Protein AF-A0A9D1HWK2-F1 (afdb_monomer_lite)

Rad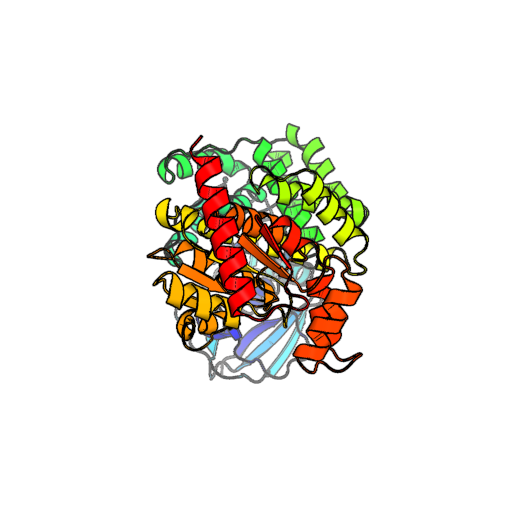ius of gyration: 30.1 Å; chains: 1; bounding box: 71×56×84 Å

Sequence (493 aa):
MGVLYHGSSVRGMKELVPHRSTHGKYVYATKDKELTVIFSKRAGDDMTYSLFRTDKNEPWQLVERIPNGFETMFSNSASIYTVEDTTFQDIHTGFSELVSDQPVRILNEERVENVYEKIKELEQDGLIQLYYYPDRPEKIPEDDSDLINVELRMAQMKNRKIRKENFERLLFLHPNLLDRVNSLLTQEIENYIPYKKEALVTIYEKYVLLQMIYPEREYFLSSSLIAITKEYPDLVPLLQDKLKMLNQTSEEKLNCLIDRVSKSIKNIPNDVLEQTKERYFHDPRSFPEKGEEILEGYKKISMMENLVNQPIDDKILENSILLIGPMGSGKTTMGNLLSEKLNMQQISLDHREQLAQLYKKSGHFKNFKEFEFFLTSTVLTHLQEPSVVDFGAGHSIYEDPFMFLEMKHLIEQFSHVILLIPSEEKEESLSILNEQKGIEEGSQRAKDNAHFVYSSCNEKLATLIQYTKGKNPSEITDELLMKLEEKTKTSTI

Structure (mmCIF, N/CA/C/O backbone):
data_AF-A0A9D1HWK2-F1
#
_entry.id   AF-A0A9D1HWK2-F1
#
loop_
_atom_site.group_PDB
_atom_site.id
_atom_site.type_symbol
_atom_site.label_atom_id
_atom_site.label_alt_id
_atom_site.label_comp_id
_atom_site.label_asym_id
_atom_site.label_entity_id
_atom_site.label_seq_id
_atom_site.pdbx_PDB_ins_code
_atom_site.Cartn_x
_atom_site.Cartn_y
_atom_site.Cartn_z
_atom_site.occupancy
_atom_site.B_iso_or_equiv
_atom_site.auth_seq_id
_atom_site.auth_comp_id
_atom_site.auth_asym_id
_atom_site.auth_atom_id
_atom_site.pdbx_PDB_model_num
ATOM 1 N N . MET A 1 1 ? 26.237 -30.563 -26.499 1.00 63.12 1 MET A N 1
ATOM 2 C CA . MET A 1 1 ? 25.554 -29.972 -25.332 1.00 63.12 1 MET A CA 1
ATOM 3 C C . MET A 1 1 ? 25.331 -28.516 -25.661 1.00 63.12 1 MET A C 1
ATOM 5 O O . MET A 1 1 ? 26.288 -27.884 -26.102 1.00 63.12 1 MET A O 1
ATOM 9 N N . GLY A 1 2 ? 24.087 -28.044 -25.598 1.00 90.69 2 GLY A N 1
ATOM 10 C CA . GLY A 1 2 ? 23.808 -26.626 -25.777 1.00 90.69 2 GLY A CA 1
ATOM 11 C C . GLY A 1 2 ? 24.106 -25.873 -24.486 1.00 90.69 2 GLY A C 1
ATOM 12 O O . GLY A 1 2 ? 24.267 -26.468 -23.419 1.00 90.69 2 GLY A O 1
ATOM 13 N N . VAL A 1 3 ? 24.220 -24.556 -24.598 1.00 96.38 3 VAL A N 1
ATOM 14 C CA . VAL A 1 3 ? 24.353 -23.669 -23.444 1.00 96.38 3 VAL A CA 1
ATOM 15 C C . VAL A 1 3 ? 23.259 -22.620 -23.491 1.00 96.38 3 VAL A C 1
ATOM 17 O O . VAL A 1 3 ? 22.810 -22.235 -24.572 1.00 96.38 3 VAL A O 1
ATOM 20 N N . LEU A 1 4 ? 22.845 -22.171 -22.313 1.00 97.44 4 LEU A N 1
ATOM 21 C CA . LEU A 1 4 ? 21.914 -21.068 -22.129 1.00 97.44 4 LEU A CA 1
ATOM 22 C C . LEU A 1 4 ? 22.536 -20.007 -21.230 1.00 97.44 4 LEU A C 1
ATOM 24 O O . LEU A 1 4 ? 23.490 -20.268 -20.491 1.00 97.44 4 LEU A O 1
ATOM 28 N N . TYR A 1 5 ? 21.957 -18.816 -21.287 1.00 97.75 5 TYR A N 1
ATOM 29 C CA . TYR A 1 5 ? 22.420 -17.642 -20.572 1.00 97.75 5 TYR A CA 1
ATOM 30 C C . TYR A 1 5 ? 21.361 -17.147 -19.586 1.00 97.75 5 TYR A C 1
ATOM 32 O O . TYR A 1 5 ? 20.167 -17.142 -19.891 1.00 97.75 5 TYR A O 1
ATOM 40 N N . HIS A 1 6 ? 21.807 -16.681 -18.422 1.00 96.75 6 HIS A N 1
ATOM 41 C CA . HIS A 1 6 ? 20.974 -16.071 -17.386 1.00 96.75 6 HIS A CA 1
ATOM 42 C C . HIS A 1 6 ? 21.627 -14.786 -16.868 1.00 96.75 6 HIS A C 1
ATOM 44 O O . HIS A 1 6 ? 22.785 -14.811 -16.457 1.00 96.75 6 HIS A O 1
ATOM 50 N N . GLY A 1 7 ? 20.894 -13.674 -16.861 1.00 95.69 7 GLY A N 1
ATOM 51 C CA . GLY A 1 7 ? 21.357 -12.406 -16.293 1.00 95.69 7 GLY A CA 1
ATOM 52 C C . GLY A 1 7 ? 20.929 -12.248 -14.835 1.00 95.69 7 GLY A C 1
ATOM 53 O O . GLY A 1 7 ? 19.790 -12.557 -14.492 1.00 95.69 7 GLY A O 1
ATOM 54 N N . SER A 1 8 ? 21.820 -11.759 -13.971 1.00 94.62 8 SER A N 1
ATOM 55 C CA . SER A 1 8 ? 21.500 -11.457 -12.572 1.00 94.62 8 SER A CA 1
ATOM 56 C C . SER A 1 8 ? 22.305 -10.273 -12.042 1.00 94.62 8 SER A C 1
ATOM 58 O O . SER A 1 8 ? 23.444 -10.038 -12.442 1.00 94.62 8 SER A O 1
ATOM 60 N N . SER A 1 9 ? 21.727 -9.538 -11.094 1.00 92.50 9 SER A N 1
ATOM 61 C CA . SER A 1 9 ? 22.438 -8.516 -10.318 1.00 92.50 9 SER A CA 1
ATOM 62 C C . SER A 1 9 ? 23.342 -9.119 -9.233 1.00 92.50 9 SER A C 1
ATOM 64 O O . SER A 1 9 ? 24.228 -8.438 -8.712 1.00 92.50 9 SER A O 1
ATOM 66 N N . VAL A 1 10 ? 23.145 -10.397 -8.894 1.00 93.94 10 VAL A N 1
ATOM 67 C CA . VAL A 1 10 ? 23.934 -11.125 -7.894 1.00 93.94 10 VAL A CA 1
ATOM 68 C C . VAL A 1 10 ? 25.157 -11.741 -8.563 1.00 93.94 10 VAL A C 1
ATOM 70 O O . VAL A 1 10 ? 25.028 -12.401 -9.588 1.00 93.94 10 VAL A O 1
ATOM 73 N N . ARG A 1 11 ? 26.334 -11.546 -7.955 1.00 95.19 11 ARG A N 1
ATOM 74 C CA . ARG A 1 11 ? 27.622 -12.079 -8.427 1.00 95.19 11 ARG A CA 1
ATOM 75 C C . ARG A 1 11 ? 28.028 -13.372 -7.718 1.00 95.19 11 ARG A C 1
ATOM 77 O O . ARG A 1 11 ? 27.626 -13.611 -6.579 1.00 95.19 11 ARG A O 1
ATOM 84 N N . GLY A 1 12 ? 28.930 -14.138 -8.329 1.00 96.38 12 GLY A N 1
ATOM 85 C CA . GLY A 1 12 ? 29.592 -15.284 -7.706 1.00 96.38 12 GLY A CA 1
ATOM 86 C C . GLY A 1 12 ? 28.695 -16.495 -7.452 1.00 96.38 12 GLY A C 1
ATOM 87 O O . GLY A 1 12 ? 29.101 -17.392 -6.706 1.00 96.38 12 GLY A O 1
ATOM 88 N N . MET A 1 13 ? 27.496 -16.538 -8.043 1.00 96.56 13 MET A N 1
ATOM 89 C CA . MET A 1 13 ? 26.581 -17.664 -7.877 1.00 96.56 13 MET A CA 1
ATOM 90 C C . MET A 1 13 ? 27.209 -18.956 -8.416 1.00 96.56 13 MET A C 1
ATOM 92 O O . MET A 1 13 ? 27.950 -18.958 -9.400 1.00 96.56 13 MET A O 1
ATOM 96 N N . LYS A 1 14 ? 26.925 -20.075 -7.744 1.00 97.06 14 LYS A N 1
ATOM 97 C CA . LYS A 1 14 ? 27.384 -21.418 -8.154 1.00 97.06 14 LYS A CA 1
ATOM 98 C C . LYS A 1 14 ? 26.265 -22.278 -8.729 1.00 97.06 14 LYS A C 1
ATOM 100 O O . LYS A 1 14 ? 26.531 -23.219 -9.473 1.00 97.06 14 LYS A O 1
ATOM 105 N N . GLU A 1 15 ? 25.032 -21.920 -8.413 1.00 97.12 15 GLU A N 1
ATOM 106 C CA . GLU A 1 15 ? 23.822 -22.597 -8.840 1.00 97.12 15 GLU A CA 1
ATOM 107 C C . GLU A 1 15 ? 22.701 -21.562 -8.980 1.00 97.12 15 GLU A C 1
ATOM 109 O O . GLU A 1 15 ? 22.638 -20.605 -8.205 1.00 97.12 15 GLU A O 1
ATOM 114 N N . LEU A 1 16 ? 21.835 -21.755 -9.972 1.00 96.62 16 LEU A N 1
ATOM 115 C CA . LEU A 1 16 ? 20.572 -21.044 -10.123 1.00 96.62 16 LEU A CA 1
ATOM 116 C C . LEU A 1 16 ? 19.461 -21.913 -9.543 1.00 96.62 16 LEU A C 1
ATOM 118 O O . LEU A 1 16 ? 19.354 -23.084 -9.900 1.00 96.62 16 LEU A O 1
ATOM 122 N N . VAL A 1 17 ? 18.621 -21.348 -8.678 1.00 96.44 17 VAL A N 1
ATOM 123 C CA . VAL A 1 17 ? 17.528 -22.085 -8.029 1.00 96.44 17 VAL A CA 1
ATOM 124 C C . VAL A 1 17 ? 16.160 -21.600 -8.522 1.00 96.44 17 VAL A C 1
ATOM 126 O O . VAL A 1 17 ? 16.002 -20.412 -8.804 1.00 96.44 17 VAL A O 1
ATOM 129 N N . PRO A 1 18 ? 15.148 -22.481 -8.629 1.00 95.94 18 PRO A N 1
ATOM 130 C CA . PRO A 1 18 ? 13.824 -22.078 -9.087 1.00 95.94 18 PRO A CA 1
ATOM 131 C C . PRO A 1 18 ? 13.146 -21.055 -8.163 1.00 95.94 18 PRO A C 1
ATOM 133 O O . PRO A 1 18 ? 12.952 -21.309 -6.968 1.00 95.94 18 PRO A O 1
ATOM 136 N N . HIS A 1 19 ? 12.687 -19.940 -8.736 1.00 93.25 19 HIS A N 1
ATOM 137 C CA . HIS A 1 19 ? 11.955 -18.880 -8.037 1.00 93.25 19 HIS A CA 1
ATOM 138 C C . HIS A 1 19 ? 10.534 -18.721 -8.576 1.00 93.25 19 HIS A C 1
ATOM 140 O O . HIS A 1 19 ? 10.248 -19.031 -9.731 1.00 93.25 19 HIS A O 1
ATOM 146 N N . ARG A 1 20 ? 9.618 -18.247 -7.722 1.00 92.38 20 ARG A N 1
ATOM 147 C CA . ARG A 1 20 ? 8.221 -18.015 -8.106 1.00 92.38 20 ARG A CA 1
ATOM 148 C C . ARG A 1 20 ? 8.127 -16.824 -9.067 1.00 92.38 20 ARG A C 1
ATOM 150 O O . ARG A 1 20 ? 8.605 -15.743 -8.746 1.00 92.38 20 ARG A O 1
ATOM 157 N N . SER A 1 21 ? 7.451 -17.026 -10.190 1.00 85.81 21 SER A N 1
ATOM 158 C CA . SER A 1 21 ? 7.185 -16.061 -11.255 1.00 85.81 21 SER A CA 1
ATOM 159 C C . SER A 1 21 ? 5.697 -16.076 -11.645 1.00 85.81 21 SER A C 1
ATOM 161 O O . SER A 1 21 ? 4.876 -16.754 -11.021 1.00 85.81 21 SER A O 1
ATOM 163 N N . THR A 1 22 ? 5.339 -15.336 -12.695 1.00 78.06 22 THR A N 1
ATOM 164 C CA . THR A 1 22 ? 3.999 -15.345 -13.305 1.00 78.06 22 THR A CA 1
ATOM 165 C C . THR A 1 22 ? 3.626 -16.682 -13.944 1.00 78.06 22 THR A C 1
ATOM 167 O O . THR A 1 22 ? 2.440 -16.988 -14.028 1.00 78.06 22 THR A O 1
ATOM 170 N N . HIS A 1 23 ? 4.608 -17.486 -14.365 1.00 83.62 23 HIS A N 1
ATOM 171 C CA . HIS A 1 23 ? 4.372 -18.745 -15.081 1.00 83.62 23 HIS A CA 1
ATOM 172 C C . HIS A 1 23 ? 4.591 -19.997 -14.223 1.00 83.62 23 HIS A C 1
ATOM 174 O O . HIS A 1 23 ? 4.263 -21.094 -14.664 1.00 83.62 23 HIS A O 1
ATOM 180 N N . GLY A 1 24 ? 5.122 -19.868 -13.004 1.00 87.81 24 GLY A N 1
ATOM 181 C CA . GLY A 1 24 ? 5.350 -21.008 -12.115 1.00 87.81 24 GLY A CA 1
ATOM 182 C C . GLY A 1 24 ? 6.495 -20.769 -11.142 1.00 87.81 24 GLY A C 1
ATOM 183 O O . GLY A 1 24 ? 6.719 -19.643 -10.710 1.00 87.81 24 GLY A O 1
ATOM 184 N N . LYS A 1 25 ? 7.208 -21.829 -10.760 1.00 95.06 25 LYS A N 1
ATOM 185 C CA . LYS A 1 25 ? 8.436 -21.735 -9.963 1.00 95.06 25 LYS A CA 1
ATOM 186 C C . LYS A 1 25 ? 9.585 -22.308 -10.787 1.00 95.06 25 LYS A C 1
ATOM 188 O O . LYS A 1 25 ? 9.702 -23.525 -10.866 1.00 95.06 25 LYS A O 1
ATOM 193 N N . TYR A 1 26 ? 10.404 -21.444 -11.383 1.00 95.69 26 TYR A N 1
ATOM 194 C CA . TYR A 1 26 ? 11.393 -21.843 -12.388 1.00 95.69 26 TYR A CA 1
ATOM 195 C C . TYR A 1 26 ? 12.709 -21.061 -12.295 1.00 95.69 26 TYR A C 1
ATOM 197 O O . TYR A 1 26 ? 12.760 -19.964 -11.736 1.00 95.69 26 TYR A O 1
ATOM 205 N N . VAL A 1 27 ? 13.767 -21.637 -12.866 1.00 95.56 27 VAL A N 1
ATOM 206 C CA . VAL A 1 27 ? 14.962 -20.937 -13.358 1.00 95.56 27 VAL A CA 1
ATOM 207 C C . VAL A 1 27 ? 14.699 -20.534 -14.805 1.00 95.56 27 VAL A C 1
ATOM 209 O O . VAL A 1 27 ? 14.262 -21.374 -15.585 1.00 95.56 27 VAL A O 1
ATOM 212 N N . TYR A 1 28 ? 14.987 -19.285 -15.164 1.00 95.12 28 TYR A N 1
ATOM 213 C CA . TYR A 1 28 ? 14.827 -18.760 -16.523 1.00 95.12 28 TYR A CA 1
ATOM 214 C C . TYR A 1 28 ? 16.184 -18.602 -17.201 1.00 95.12 28 TYR A C 1
ATOM 216 O O . TYR A 1 28 ? 17.107 -18.062 -16.593 1.00 95.12 28 TYR A O 1
ATOM 224 N N . ALA A 1 29 ? 16.305 -19.035 -18.452 1.00 96.25 29 ALA A N 1
ATOM 225 C CA . ALA A 1 29 ? 17.488 -18.807 -19.274 1.00 96.25 29 ALA A CA 1
ATOM 226 C C . ALA A 1 29 ? 17.102 -18.678 -20.754 1.00 96.25 29 ALA A C 1
ATOM 228 O O . ALA A 1 29 ? 16.001 -19.048 -21.155 1.00 96.25 29 ALA A O 1
ATOM 229 N N . THR A 1 30 ? 18.001 -18.161 -21.585 1.00 95.50 30 THR A N 1
ATOM 230 C CA . THR A 1 30 ? 17.762 -17.981 -23.025 1.00 95.50 30 THR A CA 1
ATOM 231 C C . THR A 1 30 ? 18.968 -18.408 -23.854 1.00 95.50 30 THR A C 1
ATOM 233 O O . THR A 1 30 ? 20.091 -18.470 -23.357 1.00 95.50 30 THR A O 1
ATOM 236 N N . LYS A 1 31 ? 18.731 -18.724 -25.129 1.00 94.25 31 LYS A N 1
ATOM 237 C CA . LYS A 1 31 ? 19.791 -18.987 -26.114 1.00 94.25 31 LYS A CA 1
ATOM 238 C C . LYS A 1 31 ? 20.453 -17.697 -26.603 1.00 94.25 31 LYS A C 1
ATOM 240 O O . LYS A 1 31 ? 21.607 -17.734 -27.014 1.00 94.25 31 LYS A O 1
ATOM 245 N N . ASP A 1 32 ? 19.728 -16.584 -26.536 1.00 93.69 32 ASP A N 1
ATOM 246 C CA . ASP A 1 32 ? 20.141 -15.283 -27.055 1.00 93.69 32 ASP A CA 1
ATOM 247 C C . ASP A 1 32 ? 20.888 -14.520 -25.945 1.00 93.69 32 ASP A C 1
ATOM 249 O O . ASP A 1 32 ? 20.285 -14.003 -25.000 1.00 93.69 32 ASP A O 1
ATOM 253 N N . LYS A 1 33 ? 22.224 -14.481 -25.997 1.00 94.50 33 LYS A N 1
ATOM 254 C CA . LYS A 1 33 ? 23.035 -13.880 -24.922 1.00 94.50 33 LYS A CA 1
ATOM 255 C C . LYS A 1 33 ? 22.743 -12.385 -24.765 1.00 94.50 33 LYS A C 1
ATOM 257 O O . LYS A 1 33 ? 22.677 -11.884 -23.646 1.00 94.50 33 LYS A O 1
ATOM 262 N N . GLU A 1 34 ? 22.523 -11.678 -25.863 1.00 95.00 34 GLU A N 1
ATOM 263 C CA . GLU A 1 34 ? 22.167 -10.262 -25.903 1.00 95.00 34 GLU A CA 1
ATOM 264 C C . GLU A 1 34 ? 20.884 -9.951 -25.115 1.00 95.00 34 GLU A C 1
ATOM 266 O O . GLU A 1 34 ? 20.838 -8.954 -24.393 1.00 95.00 34 GLU A O 1
ATOM 271 N N . LEU A 1 35 ? 19.888 -10.849 -25.125 1.00 94.19 35 LEU A N 1
ATOM 272 C CA . LEU A 1 35 ? 18.677 -10.689 -24.315 1.00 94.19 35 LEU A CA 1
ATOM 273 C C . LEU A 1 35 ? 18.979 -10.687 -22.818 1.00 94.19 35 LEU A C 1
ATOM 275 O O . LEU A 1 35 ? 18.350 -9.946 -22.064 1.00 94.19 35 LEU A O 1
ATOM 279 N N . THR A 1 36 ? 19.954 -11.482 -22.368 1.00 95.38 36 THR A N 1
ATOM 280 C CA . THR A 1 36 ? 20.310 -11.510 -20.942 1.00 95.38 36 THR A CA 1
ATOM 281 C C . THR A 1 36 ? 20.906 -10.201 -20.458 1.00 95.38 36 THR A C 1
ATOM 283 O O . THR A 1 36 ? 20.693 -9.832 -19.303 1.00 95.38 36 THR A O 1
ATOM 286 N N . VAL A 1 37 ? 21.593 -9.465 -21.335 1.00 96.50 37 VAL A N 1
ATOM 287 C CA . VAL A 1 37 ? 22.090 -8.123 -21.025 1.00 96.50 37 VAL A CA 1
ATOM 288 C C . VAL A 1 37 ? 20.911 -7.163 -20.856 1.00 96.50 37 VAL A C 1
ATOM 290 O O . VAL A 1 37 ? 20.832 -6.487 -19.834 1.00 96.50 37 VAL A O 1
ATOM 293 N N . ILE A 1 38 ? 19.939 -7.173 -21.777 1.00 95.44 38 ILE A N 1
ATOM 294 C CA . ILE A 1 38 ? 18.727 -6.335 -21.682 1.00 95.44 38 ILE A CA 1
ATOM 295 C C . ILE A 1 38 ? 17.918 -6.668 -20.415 1.00 95.44 38 ILE A C 1
ATOM 297 O O . ILE A 1 38 ? 17.450 -5.783 -19.699 1.00 95.44 38 ILE A O 1
ATOM 301 N N . PHE A 1 39 ? 17.760 -7.948 -20.087 1.00 93.50 39 PHE A N 1
ATOM 302 C CA . PHE A 1 39 ? 17.026 -8.369 -18.891 1.00 93.50 39 PHE A CA 1
ATOM 303 C C . PHE A 1 39 ? 17.775 -8.152 -17.580 1.00 93.50 39 PHE A C 1
ATOM 305 O O . PHE A 1 39 ? 17.155 -8.205 -16.521 1.00 93.50 39 PHE A O 1
ATOM 312 N N . SER A 1 40 ? 19.058 -7.800 -17.639 1.00 95.50 40 SER A N 1
ATOM 313 C CA . SER A 1 40 ? 19.847 -7.407 -16.471 1.00 95.50 40 SER A CA 1
ATOM 314 C C . SER A 1 40 ? 19.635 -5.948 -16.042 1.00 95.50 40 SER A C 1
ATOM 316 O O . SER A 1 40 ? 20.408 -5.430 -15.237 1.00 95.50 40 SER A O 1
ATOM 318 N N . LYS A 1 41 ? 18.605 -5.271 -16.562 1.00 95.06 41 LYS A N 1
ATOM 319 C CA . LYS A 1 41 ? 18.180 -3.935 -16.121 1.00 95.06 41 LYS A CA 1
ATOM 320 C C . LYS A 1 41 ? 17.796 -3.898 -14.638 1.00 95.06 41 LYS A C 1
ATOM 322 O O . LYS A 1 41 ? 17.256 -4.864 -14.103 1.00 95.06 41 LYS A O 1
ATOM 327 N N . ARG A 1 42 ? 18.002 -2.754 -13.978 1.00 94.25 42 ARG A N 1
ATOM 328 C CA . ARG A 1 42 ? 17.621 -2.551 -12.564 1.00 94.25 42 ARG A CA 1
ATOM 329 C C . ARG A 1 42 ? 16.144 -2.199 -12.352 1.00 94.25 42 ARG A C 1
ATOM 331 O O . ARG A 1 42 ? 15.647 -2.327 -11.237 1.00 94.25 42 ARG A O 1
ATOM 338 N N . ALA A 1 43 ? 15.458 -1.726 -13.391 1.00 94.88 43 ALA A N 1
ATOM 339 C CA . ALA A 1 43 ? 14.069 -1.269 -13.329 1.00 94.88 43 ALA A CA 1
ATOM 340 C C . ALA A 1 43 ? 13.401 -1.314 -14.713 1.00 94.88 43 ALA A C 1
ATOM 342 O O . ALA A 1 43 ? 14.061 -1.592 -15.711 1.00 94.88 43 ALA A O 1
ATOM 343 N N . GLY A 1 44 ? 12.105 -0.999 -14.770 1.00 94.50 44 GLY A N 1
ATOM 344 C CA . GLY A 1 44 ? 11.338 -0.858 -16.010 1.00 94.50 44 GLY A CA 1
ATOM 345 C C . GLY A 1 44 ? 10.418 -2.035 -16.327 1.00 94.50 44 GLY A C 1
ATOM 346 O O . GLY A 1 44 ? 10.629 -3.161 -15.875 1.00 94.50 44 GLY A O 1
ATOM 347 N N . ASP A 1 45 ? 9.392 -1.750 -17.119 1.00 92.94 45 ASP A N 1
ATOM 348 C CA . ASP A 1 45 ? 8.317 -2.662 -17.514 1.00 92.94 45 ASP A CA 1
ATOM 349 C C . ASP A 1 45 ? 7.768 -2.272 -18.898 1.00 92.94 45 ASP A C 1
ATOM 351 O O . ASP A 1 45 ? 8.317 -1.393 -19.565 1.00 92.94 45 ASP A O 1
ATOM 355 N N . ASP A 1 46 ? 6.685 -2.919 -19.330 1.00 91.69 46 ASP A N 1
ATOM 356 C CA . ASP A 1 46 ? 6.060 -2.698 -20.640 1.00 91.69 46 ASP A CA 1
ATOM 357 C C . ASP A 1 46 ? 5.605 -1.244 -20.871 1.00 91.69 46 ASP A C 1
ATOM 359 O O . ASP A 1 46 ? 5.365 -0.856 -22.011 1.00 91.69 46 ASP A O 1
ATOM 363 N N . MET A 1 47 ? 5.491 -0.417 -19.821 1.00 94.50 47 MET A N 1
ATOM 364 C CA . MET A 1 47 ? 5.199 1.010 -19.985 1.00 94.50 47 MET A CA 1
ATOM 365 C C . MET A 1 47 ? 6.447 1.855 -20.246 1.00 94.50 47 MET A C 1
ATOM 367 O O . MET A 1 47 ? 6.312 3.005 -20.650 1.00 94.50 47 MET A O 1
ATOM 371 N N . THR A 1 48 ? 7.652 1.366 -19.956 1.00 97.06 48 THR A N 1
ATOM 372 C CA . THR A 1 48 ? 8.885 2.168 -20.048 1.00 97.06 48 THR A CA 1
ATOM 373 C C . THR A 1 48 ? 9.727 1.815 -21.267 1.00 97.06 48 THR A C 1
ATOM 375 O O . THR A 1 48 ? 10.506 2.649 -21.732 1.00 97.06 48 THR A O 1
ATOM 378 N N . TYR A 1 49 ? 9.577 0.605 -21.807 1.00 97.19 49 TYR A N 1
ATOM 379 C CA . TYR A 1 49 ? 10.272 0.167 -23.015 1.00 97.19 49 TYR A CA 1
ATOM 380 C C . TYR A 1 49 ? 9.462 -0.875 -23.797 1.00 97.19 49 TYR A C 1
ATOM 382 O O . TYR A 1 49 ? 8.508 -1.458 -23.291 1.00 97.19 49 TYR A O 1
ATOM 390 N N . SER A 1 50 ? 9.854 -1.136 -25.042 1.00 96.12 50 SER A N 1
ATOM 391 C CA . SER A 1 50 ? 9.351 -2.272 -25.823 1.00 96.12 50 SER A CA 1
ATOM 392 C C . SER A 1 50 ? 10.510 -3.094 -26.373 1.00 96.12 50 SER A C 1
ATOM 394 O O . SER A 1 50 ? 11.536 -2.535 -26.750 1.00 96.12 50 SER A O 1
ATOM 396 N N . LEU A 1 51 ? 10.350 -4.417 -26.406 1.00 95.44 51 LEU A N 1
ATOM 397 C CA . LEU A 1 51 ? 11.372 -5.353 -26.875 1.00 95.44 51 LEU A CA 1
ATOM 398 C C . LEU A 1 51 ? 10.740 -6.450 -27.724 1.00 95.44 51 LEU A C 1
ATOM 400 O O . LEU A 1 51 ? 9.838 -7.150 -27.268 1.00 95.44 51 LEU A O 1
ATOM 404 N N . PHE A 1 52 ? 11.226 -6.614 -28.948 1.00 93.50 52 PHE A N 1
ATOM 405 C CA . PHE A 1 52 ? 10.754 -7.651 -29.866 1.00 93.50 52 PHE A CA 1
ATOM 406 C C . PHE A 1 52 ? 11.768 -7.871 -30.998 1.00 93.50 52 PHE A C 1
ATOM 408 O O . PHE A 1 52 ? 12.668 -7.065 -31.216 1.00 93.50 52 PHE A O 1
ATOM 415 N N . ARG A 1 53 ? 11.577 -8.939 -31.773 1.00 91.00 53 ARG A N 1
ATOM 416 C CA . ARG A 1 53 ? 12.206 -9.153 -33.086 1.00 91.00 53 ARG A CA 1
ATOM 417 C C . ARG A 1 53 ? 11.157 -9.703 -34.048 1.00 91.00 53 ARG A C 1
ATOM 419 O O . ARG A 1 53 ? 10.224 -10.365 -33.593 1.00 91.00 53 ARG A O 1
ATOM 426 N N . THR A 1 54 ? 11.264 -9.402 -35.339 1.00 84.81 54 THR A N 1
ATOM 427 C CA . THR A 1 54 ? 10.290 -9.891 -36.336 1.00 84.81 54 THR A CA 1
ATOM 428 C C . THR A 1 54 ? 10.718 -11.247 -36.887 1.00 84.81 54 THR A C 1
ATOM 430 O O . THR A 1 54 ? 9.907 -12.167 -36.961 1.00 84.81 54 THR A O 1
ATOM 433 N N . ASP A 1 55 ? 12.005 -11.385 -37.205 1.00 87.31 55 ASP A N 1
ATOM 434 C CA . ASP A 1 55 ? 12.641 -12.636 -37.615 1.00 87.31 55 ASP A CA 1
ATOM 435 C C . ASP A 1 55 ? 13.782 -12.997 -36.649 1.00 87.31 55 ASP A C 1
ATOM 437 O O . ASP A 1 55 ? 14.366 -12.136 -35.995 1.00 87.31 55 ASP A O 1
ATOM 441 N N . LYS A 1 56 ? 14.118 -14.286 -36.549 1.00 84.81 56 LYS A N 1
ATOM 442 C CA . LYS A 1 56 ? 15.229 -14.769 -35.710 1.00 84.81 56 LYS A CA 1
ATOM 443 C C . LYS A 1 56 ? 16.610 -14.313 -36.199 1.00 84.81 56 LYS A C 1
ATOM 445 O O . LYS A 1 56 ? 17.561 -14.393 -35.433 1.00 84.81 56 LYS A O 1
ATOM 450 N N . ASN A 1 57 ? 16.720 -13.920 -37.468 1.00 87.44 57 ASN A N 1
ATOM 451 C CA . ASN A 1 57 ? 17.953 -13.439 -38.089 1.00 87.44 57 ASN A CA 1
ATOM 452 C C . ASN A 1 57 ? 18.073 -11.905 -38.047 1.00 87.44 57 ASN A C 1
ATOM 454 O O . ASN A 1 57 ? 19.066 -11.366 -38.527 1.00 87.44 57 ASN A O 1
ATOM 458 N N . GLU A 1 58 ? 17.061 -11.206 -37.530 1.00 92.06 58 GLU A N 1
ATOM 459 C CA . GLU A 1 58 ? 17.093 -9.759 -37.323 1.00 92.06 58 GLU A CA 1
ATOM 460 C C . GLU A 1 58 ? 17.588 -9.419 -35.911 1.00 92.06 58 GLU A C 1
ATOM 462 O O . GLU A 1 58 ? 17.372 -10.209 -34.982 1.00 92.06 58 GLU A O 1
ATOM 467 N N . PRO A 1 59 ? 18.203 -8.236 -35.721 1.00 94.81 59 PRO A N 1
ATOM 468 C CA . PRO A 1 59 ? 18.534 -7.752 -34.389 1.00 94.81 59 PRO A CA 1
ATOM 469 C C . PRO A 1 59 ? 17.281 -7.615 -33.523 1.00 94.81 59 PRO A C 1
ATOM 471 O O . PRO A 1 59 ? 16.181 -7.311 -34.000 1.00 94.81 59 PRO A O 1
ATOM 474 N N . TRP A 1 60 ? 17.465 -7.765 -32.214 1.00 96.12 60 TRP A N 1
ATOM 475 C CA . TRP A 1 60 ? 16.437 -7.387 -31.252 1.00 96.12 60 TRP A CA 1
ATOM 476 C C . TRP A 1 60 ? 16.209 -5.881 -31.303 1.00 96.12 60 TRP A C 1
ATOM 478 O O . TRP A 1 60 ? 17.144 -5.104 -31.166 1.00 96.12 60 TRP A O 1
ATOM 488 N N . GLN A 1 61 ? 14.963 -5.455 -31.459 1.00 97.00 61 GLN A N 1
ATOM 489 C CA . GLN A 1 61 ? 14.601 -4.044 -31.426 1.00 97.00 61 GLN A CA 1
ATOM 490 C C . GLN A 1 61 ? 14.212 -3.671 -30.002 1.00 97.00 61 GLN A C 1
ATOM 492 O O . GLN A 1 61 ? 13.248 -4.215 -29.452 1.00 97.00 61 GLN A O 1
ATOM 497 N N . LEU A 1 62 ? 14.969 -2.749 -29.414 1.00 97.94 62 LEU A N 1
ATOM 498 C CA . LEU A 1 62 ? 14.740 -2.217 -28.080 1.00 97.94 62 LEU A CA 1
ATOM 499 C C . LEU A 1 62 ? 14.352 -0.741 -28.203 1.00 97.94 62 LEU A C 1
ATOM 501 O O . LEU A 1 62 ? 15.132 0.076 -28.687 1.00 97.94 62 LEU A O 1
ATOM 505 N N . VAL A 1 63 ? 13.136 -0.410 -27.774 1.00 98.19 63 VAL A N 1
ATOM 506 C CA . VAL A 1 63 ? 12.540 0.922 -27.936 1.00 98.19 63 VAL A CA 1
ATOM 507 C C . VAL A 1 63 ? 12.346 1.588 -26.587 1.00 98.19 63 VAL A C 1
ATOM 509 O O . VAL A 1 63 ? 11.706 1.025 -25.698 1.00 98.19 63 VAL A O 1
ATOM 512 N N . GLU A 1 64 ? 12.876 2.795 -26.443 1.00 98.12 64 GLU A N 1
ATOM 513 C CA . GLU A 1 64 ? 12.717 3.643 -25.270 1.00 98.12 64 GLU A CA 1
ATOM 514 C C . GLU A 1 64 ? 11.364 4.362 -25.340 1.00 98.12 64 GLU A C 1
ATOM 516 O O . GLU A 1 64 ? 11.140 5.218 -26.194 1.00 98.12 64 GLU A O 1
ATOM 521 N N . ARG A 1 65 ? 10.428 4.006 -24.451 1.00 97.69 65 ARG A N 1
ATOM 522 C CA . ARG A 1 65 ? 9.054 4.545 -24.496 1.00 97.69 65 ARG A CA 1
ATOM 523 C C . ARG A 1 65 ? 8.884 5.812 -23.655 1.00 97.69 65 ARG A C 1
ATOM 525 O O . ARG A 1 65 ? 7.858 6.466 -23.756 1.00 97.69 65 ARG A O 1
ATOM 532 N N . ILE A 1 66 ? 9.875 6.179 -22.841 1.00 97.81 66 ILE A N 1
ATOM 533 C CA . ILE A 1 66 ? 9.839 7.366 -21.975 1.00 97.81 66 ILE A CA 1
ATOM 534 C C . ILE A 1 66 ? 11.165 8.139 -22.027 1.00 97.81 66 ILE A C 1
ATOM 536 O O . ILE A 1 66 ? 12.210 7.516 -22.200 1.00 97.81 66 ILE A O 1
ATOM 540 N N . PRO A 1 67 ? 11.174 9.468 -21.814 1.00 98.19 67 PRO A N 1
ATOM 541 C CA . PRO A 1 67 ? 12.410 10.253 -21.816 1.00 98.19 67 PRO A CA 1
ATOM 542 C C . PRO A 1 67 ? 13.445 9.724 -20.810 1.00 98.19 67 PRO A C 1
ATOM 544 O O . PRO A 1 67 ? 13.120 9.560 -19.634 1.00 98.19 67 PRO A O 1
ATOM 547 N N . ASN A 1 68 ? 14.694 9.508 -21.233 1.00 97.19 68 ASN A N 1
ATOM 548 C CA . ASN A 1 68 ? 15.805 9.025 -20.391 1.00 97.19 68 ASN A CA 1
ATOM 549 C C . ASN A 1 68 ? 15.530 7.678 -19.680 1.00 97.19 68 ASN A C 1
ATOM 551 O O . ASN A 1 68 ? 16.127 7.369 -18.641 1.00 97.19 68 ASN A O 1
ATOM 555 N N . GLY A 1 69 ? 14.602 6.876 -20.203 1.00 97.56 69 GLY A N 1
ATOM 556 C CA . GLY A 1 69 ? 14.277 5.553 -19.691 1.00 97.56 69 GLY A CA 1
ATOM 557 C C . GLY A 1 69 ? 15.460 4.588 -19.751 1.00 97.56 69 GLY A C 1
ATOM 558 O O . GLY A 1 69 ? 15.717 3.899 -18.769 1.00 97.56 69 GLY A O 1
ATOM 559 N N . PHE A 1 70 ? 16.212 4.541 -20.853 1.00 97.94 70 PHE A N 1
ATOM 560 C CA . PHE A 1 70 ? 17.343 3.622 -21.025 1.00 97.94 70 PHE A CA 1
ATOM 561 C C . PHE A 1 70 ? 18.458 3.885 -20.023 1.00 97.94 70 PHE A C 1
ATOM 563 O O . PHE A 1 70 ? 18.866 2.966 -19.312 1.00 97.94 70 PHE A O 1
ATOM 570 N N . GLU A 1 71 ? 18.899 5.136 -19.904 1.00 96.00 71 GLU A N 1
ATOM 571 C CA . GLU A 1 71 ? 19.899 5.518 -18.905 1.00 96.00 71 GLU A CA 1
ATOM 572 C C . GLU A 1 71 ? 19.443 5.096 -17.502 1.00 96.00 71 GLU A C 1
ATOM 574 O O . GLU A 1 71 ? 20.197 4.484 -16.745 1.00 96.00 71 GLU A O 1
ATOM 579 N N . THR A 1 72 ? 18.170 5.328 -17.186 1.00 96.56 72 THR A N 1
ATOM 580 C CA . THR A 1 72 ? 17.584 4.991 -15.888 1.00 96.56 72 THR A CA 1
ATOM 581 C C . THR A 1 72 ? 17.497 3.479 -15.647 1.00 96.56 72 THR A C 1
ATOM 583 O O . THR A 1 72 ? 17.782 3.019 -14.540 1.00 96.56 72 THR A O 1
ATOM 586 N N . MET A 1 73 ? 17.127 2.685 -16.654 1.00 97.50 73 MET A N 1
ATOM 587 C CA . MET A 1 73 ? 16.940 1.233 -16.538 1.00 97.50 73 MET A CA 1
ATOM 588 C C . MET A 1 73 ? 18.255 0.452 -16.528 1.00 97.50 73 MET A C 1
ATOM 590 O O . MET A 1 73 ? 18.337 -0.572 -15.851 1.00 97.50 73 MET A O 1
ATOM 594 N N . PHE A 1 74 ? 19.264 0.911 -17.270 1.00 97.31 74 PHE A N 1
ATOM 595 C CA . PHE A 1 74 ? 20.479 0.141 -17.551 1.00 97.31 74 PHE A CA 1
ATOM 596 C C . PHE A 1 74 ? 21.736 0.671 -16.841 1.00 97.31 74 PHE A C 1
ATOM 598 O O . PHE A 1 74 ? 22.818 0.102 -16.996 1.00 97.31 74 PHE A O 1
ATOM 605 N N . SER A 1 75 ? 21.621 1.727 -16.026 1.00 94.75 75 SER A N 1
ATOM 606 C CA . SER A 1 75 ? 22.712 2.223 -15.168 1.00 94.75 75 SER A CA 1
ATOM 607 C C . SER A 1 75 ? 22.950 1.324 -13.948 1.00 94.75 75 SER A C 1
ATOM 609 O O . SER A 1 75 ? 22.752 1.717 -12.794 1.00 94.75 75 SER A O 1
ATOM 611 N N . ASN A 1 76 ? 23.361 0.085 -14.204 1.00 96.00 76 ASN A N 1
ATOM 612 C CA . ASN A 1 76 ? 23.762 -0.892 -13.201 1.00 96.00 76 ASN A CA 1
ATOM 613 C C . ASN A 1 76 ? 24.820 -1.853 -13.754 1.00 96.00 76 ASN A C 1
ATOM 615 O O . ASN A 1 76 ? 25.091 -1.892 -14.950 1.00 96.00 76 ASN A O 1
ATOM 619 N N . SER A 1 77 ? 25.396 -2.648 -12.856 1.00 97.44 77 SER A N 1
ATOM 620 C CA . SER A 1 77 ? 26.243 -3.788 -13.211 1.00 97.44 77 SER A CA 1
ATOM 621 C C . SER A 1 77 ? 25.447 -5.091 -13.133 1.00 97.44 77 SER A C 1
ATOM 623 O O . SER A 1 77 ? 24.406 -5.144 -12.469 1.00 97.44 77 SER A O 1
ATOM 625 N N . ALA A 1 78 ? 25.941 -6.140 -13.784 1.00 97.75 78 ALA A N 1
ATOM 626 C CA . ALA A 1 78 ? 25.321 -7.459 -13.792 1.00 97.75 78 ALA A CA 1
ATOM 627 C C . ALA A 1 78 ? 26.345 -8.581 -14.002 1.00 97.75 78 ALA A C 1
ATOM 629 O O . ALA A 1 78 ? 27.497 -8.345 -14.371 1.00 97.75 78 ALA A O 1
ATOM 630 N N . SER A 1 79 ? 25.913 -9.812 -13.758 1.00 98.00 79 SER A N 1
ATOM 631 C CA . SER A 1 79 ? 26.625 -11.037 -14.102 1.00 98.00 79 SER A CA 1
ATOM 632 C C . SER A 1 79 ? 25.785 -11.847 -15.088 1.00 98.00 79 SER A C 1
ATOM 634 O O . SER A 1 79 ? 24.597 -12.077 -14.856 1.00 98.00 79 SER A O 1
ATOM 636 N N . ILE A 1 80 ? 26.409 -12.286 -16.181 1.00 98.12 80 ILE A N 1
ATOM 637 C CA . ILE A 1 80 ? 25.811 -13.180 -17.172 1.00 98.12 80 ILE A CA 1
ATOM 638 C C . ILE A 1 80 ? 26.355 -14.585 -16.936 1.00 98.12 80 ILE A C 1
ATOM 640 O O . ILE A 1 80 ? 27.546 -14.857 -17.096 1.00 98.12 80 ILE A O 1
ATOM 644 N N . TYR A 1 81 ? 25.472 -15.488 -16.540 1.00 98.12 81 TYR A N 1
ATOM 645 C CA . TYR A 1 81 ? 25.792 -16.870 -16.231 1.00 98.12 81 TYR A CA 1
ATOM 646 C C . TYR A 1 81 ? 25.542 -17.771 -17.424 1.00 98.12 81 TYR A C 1
ATOM 648 O O . TYR A 1 81 ? 24.517 -17.659 -18.085 1.00 98.12 81 TYR A O 1
ATOM 656 N N . THR A 1 82 ? 26.472 -18.688 -17.672 1.00 98.12 82 THR A N 1
ATOM 657 C CA . THR A 1 82 ? 26.308 -19.767 -18.652 1.00 98.12 82 THR A CA 1
ATOM 658 C C . THR A 1 82 ? 25.940 -21.057 -17.930 1.00 98.12 82 THR A C 1
ATOM 660 O O . THR A 1 82 ? 26.607 -21.431 -16.960 1.00 98.12 82 THR A O 1
ATOM 663 N N . VAL A 1 83 ? 24.906 -21.744 -18.410 1.00 97.50 83 VAL A N 1
ATOM 664 C CA . VAL A 1 83 ? 24.410 -23.016 -17.864 1.00 97.50 83 VAL A CA 1
ATOM 665 C C . VAL A 1 83 ? 24.197 -24.048 -18.970 1.00 97.50 83 VAL A C 1
ATOM 667 O O . VAL A 1 83 ? 24.070 -23.689 -20.141 1.00 97.50 83 VAL A O 1
ATOM 670 N N . GLU A 1 84 ? 24.162 -25.329 -18.607 1.00 96.56 84 GLU A N 1
ATOM 671 C CA . GLU A 1 84 ? 23.765 -26.394 -19.536 1.00 96.56 84 GLU A CA 1
ATOM 672 C C . GLU A 1 84 ? 22.265 -26.318 -19.844 1.00 96.56 84 GLU A C 1
ATOM 674 O O . GLU A 1 84 ? 21.458 -25.982 -18.979 1.00 96.56 84 GLU A O 1
ATOM 679 N N . ASP A 1 85 ? 21.883 -26.670 -21.071 1.00 95.69 85 ASP A N 1
ATOM 680 C CA . ASP A 1 85 ? 20.487 -26.663 -21.525 1.00 95.69 85 ASP A CA 1
ATOM 681 C C . ASP A 1 85 ? 19.683 -27.914 -21.120 1.00 95.69 85 ASP A C 1
ATOM 683 O O . ASP A 1 85 ? 18.502 -28.024 -21.437 1.00 95.69 85 ASP A O 1
ATOM 687 N N . THR A 1 86 ? 20.303 -28.855 -20.405 1.00 95.19 86 THR A N 1
ATOM 688 C CA . THR A 1 86 ? 19.816 -30.232 -20.212 1.00 95.19 86 THR A CA 1
ATOM 689 C C . THR A 1 86 ? 18.484 -30.351 -19.472 1.00 95.19 86 THR A C 1
ATOM 691 O O . THR A 1 86 ? 17.716 -31.265 -19.763 1.00 95.19 86 THR A O 1
ATOM 694 N N . THR A 1 87 ? 18.198 -29.453 -18.528 1.00 95.12 87 THR A N 1
ATOM 695 C CA . THR A 1 87 ? 16.958 -29.457 -17.730 1.00 95.12 87 THR A CA 1
ATOM 696 C C . THR A 1 87 ? 15.940 -28.419 -18.195 1.00 95.12 87 THR A C 1
ATOM 698 O O . THR A 1 87 ? 14.893 -28.262 -17.566 1.00 95.12 87 THR A O 1
ATOM 701 N N . PHE A 1 88 ? 16.241 -27.683 -19.267 1.00 96.50 88 PHE A N 1
ATOM 702 C CA . PHE A 1 88 ? 15.413 -26.580 -19.728 1.00 96.50 88 PHE A CA 1
ATOM 703 C C . PHE A 1 88 ? 14.398 -27.024 -20.776 1.00 96.50 88 PHE A C 1
ATOM 705 O O . PHE A 1 88 ? 14.704 -27.775 -21.701 1.00 96.50 88 PHE A O 1
ATOM 712 N N . GLN A 1 89 ? 13.189 -26.489 -20.662 1.00 94.69 89 GLN A N 1
ATOM 713 C CA . GLN A 1 89 ? 12.097 -26.716 -21.597 1.00 94.69 89 GLN A CA 1
ATOM 714 C C . GLN A 1 89 ? 11.428 -25.401 -21.992 1.00 94.69 89 GLN A C 1
ATOM 716 O O . GLN A 1 89 ? 11.427 -24.427 -21.236 1.00 94.69 89 GLN A O 1
ATOM 721 N N . ASP A 1 90 ? 10.852 -25.385 -23.190 1.00 93.19 90 ASP A N 1
ATOM 722 C CA . ASP A 1 90 ? 10.000 -24.292 -23.645 1.00 93.19 90 ASP A CA 1
ATOM 723 C C . ASP A 1 90 ? 8.587 -24.505 -23.092 1.00 93.19 90 ASP A C 1
ATOM 725 O O . ASP A 1 90 ? 7.964 -25.537 -23.335 1.00 93.19 90 ASP A O 1
ATOM 729 N N . ILE A 1 91 ? 8.090 -23.533 -22.330 1.00 89.62 91 ILE A N 1
ATOM 730 C CA . ILE A 1 91 ? 6.704 -23.510 -21.832 1.00 89.62 91 ILE A CA 1
ATOM 731 C C . ILE A 1 91 ? 5.780 -22.679 -22.731 1.00 89.62 91 ILE A C 1
ATOM 733 O O . ILE A 1 91 ? 4.664 -22.343 -22.339 1.00 89.62 91 ILE A O 1
ATOM 737 N N . HIS A 1 92 ? 6.251 -22.342 -23.930 1.00 85.94 92 HIS A N 1
ATOM 738 C CA . HIS A 1 92 ? 5.540 -21.637 -24.984 1.00 85.94 92 HIS A CA 1
ATOM 739 C C . HIS A 1 92 ? 4.967 -20.293 -24.522 1.00 85.94 92 HIS A C 1
ATOM 741 O O . HIS A 1 92 ? 3.814 -19.962 -24.797 1.00 85.94 92 HIS A O 1
ATOM 747 N N . THR A 1 93 ? 5.792 -19.485 -23.842 1.00 78.94 93 THR A N 1
ATOM 748 C CA . THR A 1 93 ? 5.420 -18.112 -23.447 1.00 78.94 93 THR A CA 1
ATOM 749 C C . THR A 1 93 ? 5.252 -17.172 -24.645 1.00 78.94 93 THR A C 1
ATOM 751 O O . THR A 1 93 ? 4.710 -16.080 -24.493 1.00 78.94 93 THR A O 1
ATOM 754 N N . GLY A 1 94 ? 5.714 -17.580 -25.833 1.00 76.00 94 GLY A N 1
ATOM 755 C CA . GLY A 1 94 ? 5.769 -16.737 -27.027 1.00 76.00 94 GLY A CA 1
ATOM 756 C C . GLY A 1 94 ? 6.983 -15.803 -27.061 1.00 76.00 94 GLY A C 1
ATOM 757 O O . GLY A 1 94 ? 7.074 -14.968 -27.957 1.00 76.00 94 GLY A O 1
ATOM 758 N N . PHE A 1 95 ? 7.917 -15.947 -26.115 1.00 82.38 95 PHE A N 1
ATOM 759 C CA . PHE A 1 95 ? 9.165 -15.190 -26.045 1.00 82.38 95 PHE A CA 1
ATOM 760 C C . PHE A 1 95 ? 10.383 -16.132 -26.043 1.00 82.38 95 PHE A C 1
ATOM 762 O O . PHE A 1 95 ? 10.241 -17.334 -25.833 1.00 82.38 95 PHE A O 1
ATOM 769 N N . SER A 1 96 ? 11.587 -15.608 -26.301 1.00 85.06 96 SER A N 1
ATOM 770 C CA . SER A 1 96 ? 12.826 -16.404 -26.377 1.00 85.06 96 SER A CA 1
ATOM 771 C C . SER A 1 96 ? 13.365 -16.761 -24.983 1.00 85.06 96 SER A C 1
ATOM 773 O O . SER A 1 96 ? 14.456 -16.348 -24.597 1.00 85.06 96 SER A O 1
ATOM 775 N N . GLU A 1 97 ? 12.583 -17.501 -24.198 1.00 89.75 97 GLU A N 1
ATOM 776 C CA . GLU A 1 97 ? 12.914 -17.935 -22.838 1.00 89.75 97 GLU A CA 1
ATOM 777 C C . GLU A 1 97 ? 12.632 -19.426 -22.654 1.00 89.75 97 GLU A C 1
ATOM 779 O O . GLU A 1 97 ? 11.641 -19.963 -23.142 1.00 89.75 97 GLU A O 1
ATOM 784 N N . LEU A 1 98 ? 13.507 -20.091 -21.907 1.00 94.75 98 LEU A N 1
ATOM 785 C CA . LEU A 1 98 ? 13.374 -21.480 -21.495 1.00 94.75 98 LEU A CA 1
ATOM 786 C C . LEU A 1 98 ? 13.384 -21.554 -19.971 1.00 94.75 98 LEU A C 1
ATOM 788 O O . LEU A 1 98 ? 14.018 -20.733 -19.300 1.00 94.75 98 LEU A O 1
ATOM 792 N N . VAL A 1 99 ? 12.716 -22.569 -19.427 1.00 96.12 99 VAL A N 1
ATOM 793 C CA . VAL A 1 99 ? 12.579 -22.747 -17.980 1.00 96.12 99 VAL A CA 1
ATOM 794 C C . VAL A 1 99 ? 13.060 -24.108 -17.494 1.00 96.12 99 VAL A C 1
ATOM 796 O O . VAL A 1 99 ? 12.864 -25.112 -18.171 1.00 96.12 99 VAL A O 1
ATOM 799 N N . SER A 1 100 ? 13.641 -24.143 -16.296 1.00 96.56 100 SER A N 1
ATOM 800 C CA . SER A 1 100 ? 13.954 -25.366 -15.541 1.00 96.56 100 SER A CA 1
ATOM 801 C C . SER A 1 100 ? 13.232 -25.335 -14.194 1.00 96.56 100 SER A C 1
ATOM 803 O O . SER A 1 100 ? 13.259 -24.319 -13.497 1.00 96.56 100 SER A O 1
ATOM 805 N N . ASP A 1 101 ? 12.587 -26.434 -13.804 1.00 96.00 101 ASP A N 1
ATOM 806 C CA . ASP A 1 101 ? 11.968 -26.598 -12.478 1.00 96.00 101 ASP A CA 1
ATOM 807 C C . ASP A 1 101 ? 12.936 -27.171 -11.427 1.00 96.00 101 ASP A C 1
ATOM 809 O O . ASP A 1 101 ? 12.593 -27.256 -10.246 1.00 96.00 101 ASP A O 1
ATOM 813 N N . GLN A 1 102 ? 14.160 -27.506 -11.846 1.00 96.81 102 GLN A N 1
ATOM 814 C CA . GLN A 1 102 ? 15.258 -27.963 -10.998 1.00 96.81 102 GLN A CA 1
ATOM 815 C C . GLN A 1 102 ? 16.337 -26.880 -10.841 1.00 96.81 102 GLN A C 1
ATOM 817 O O . GLN A 1 102 ? 16.483 -26.029 -11.730 1.00 96.81 102 GLN A O 1
ATOM 822 N N . PRO A 1 103 ? 17.125 -26.919 -9.748 1.00 97.19 103 PRO A N 1
ATOM 823 C CA . PRO A 1 103 ? 18.367 -26.164 -9.645 1.00 97.19 103 PRO A CA 1
ATOM 824 C C . PRO A 1 103 ? 19.345 -26.501 -10.775 1.00 97.19 103 PRO A C 1
ATOM 826 O O . PRO A 1 103 ? 19.435 -27.650 -11.208 1.00 97.19 103 PRO A O 1
ATOM 829 N N . VAL A 1 104 ? 20.083 -25.495 -11.246 1.00 97.38 104 VAL A N 1
ATOM 830 C CA . VAL A 1 104 ? 21.007 -25.624 -12.378 1.00 97.38 104 VAL A CA 1
ATOM 831 C C . VAL A 1 104 ? 22.386 -25.102 -12.006 1.00 97.38 104 VAL A C 1
ATOM 833 O O . VAL A 1 104 ? 22.549 -23.942 -11.622 1.00 97.38 104 VAL A O 1
ATOM 836 N N . ARG A 1 105 ? 23.405 -25.948 -12.166 1.00 97.31 105 ARG A N 1
ATOM 837 C CA . ARG A 1 105 ? 24.800 -25.580 -11.914 1.00 97.31 105 ARG A CA 1
ATOM 838 C C . ARG A 1 105 ? 25.293 -24.542 -12.924 1.00 97.31 105 ARG A C 1
ATOM 840 O O . ARG A 1 105 ? 25.107 -24.686 -14.129 1.00 97.31 105 ARG A O 1
ATOM 847 N N . ILE A 1 106 ? 26.009 -23.541 -12.421 1.00 98.00 106 ILE A N 1
ATOM 848 C CA . ILE A 1 106 ? 26.665 -22.522 -13.243 1.00 98.00 106 ILE A CA 1
ATOM 849 C C . ILE A 1 106 ? 27.990 -23.063 -13.789 1.00 98.00 106 ILE A C 1
ATOM 851 O O . ILE A 1 106 ? 28.826 -23.570 -13.035 1.00 98.00 106 ILE A O 1
ATOM 855 N N . LEU A 1 107 ? 28.184 -22.928 -15.102 1.00 97.62 107 LEU A N 1
ATOM 856 C CA . LEU A 1 107 ? 29.420 -23.298 -15.796 1.00 97.62 107 LEU A CA 1
ATOM 857 C C . LEU A 1 107 ? 30.422 -22.145 -15.823 1.00 97.62 107 LEU A C 1
ATOM 859 O O . LEU A 1 107 ? 31.612 -22.352 -15.599 1.00 97.62 107 LEU A O 1
ATOM 863 N N . ASN A 1 108 ? 29.934 -20.938 -16.109 1.00 97.88 108 ASN A N 1
ATOM 864 C CA . ASN A 1 108 ? 30.750 -19.740 -16.247 1.00 97.88 108 ASN A CA 1
ATOM 865 C C . ASN A 1 108 ? 29.983 -18.493 -15.793 1.00 97.88 108 ASN A C 1
ATOM 867 O O . ASN A 1 108 ? 28.757 -18.445 -15.896 1.00 97.88 108 ASN A O 1
ATOM 871 N N . GLU A 1 109 ? 30.722 -17.485 -15.342 1.00 98.06 109 GLU A N 1
ATOM 872 C CA . GLU A 1 109 ? 30.224 -16.151 -15.015 1.00 98.06 109 GLU A CA 1
ATOM 873 C C . GLU A 1 109 ? 31.002 -15.116 -15.831 1.00 98.06 109 GLU A C 1
ATOM 875 O O . GLU A 1 109 ? 32.229 -15.065 -15.773 1.00 98.06 109 GLU A O 1
ATOM 880 N N . GLU A 1 110 ? 30.285 -14.277 -16.571 1.00 97.81 110 GLU A N 1
ATOM 881 C CA . GLU A 1 110 ? 30.829 -13.101 -17.241 1.00 97.81 110 GLU A CA 1
ATOM 882 C C . GLU A 1 110 ? 30.344 -11.839 -16.540 1.00 97.81 110 GLU A C 1
ATOM 884 O O . GLU A 1 110 ? 29.152 -11.673 -16.279 1.00 97.81 110 GLU A O 1
ATOM 889 N N . ARG A 1 111 ? 31.277 -10.938 -16.236 1.00 97.00 111 ARG A N 1
ATOM 890 C CA . ARG A 1 111 ? 30.973 -9.699 -15.534 1.00 97.00 111 ARG A CA 1
ATOM 891 C C . ARG A 1 111 ? 30.685 -8.571 -16.521 1.00 97.00 111 ARG A C 1
ATOM 893 O O . ARG A 1 111 ? 31.508 -8.282 -17.383 1.00 97.00 111 ARG A O 1
ATOM 900 N N . VAL A 1 112 ? 29.549 -7.902 -16.334 1.00 97.69 112 VAL A N 1
ATOM 901 C CA . VAL A 1 112 ? 29.167 -6.680 -17.050 1.00 97.69 112 VAL A CA 1
ATOM 902 C C . VAL A 1 112 ? 29.204 -5.520 -16.059 1.00 97.69 112 VAL A C 1
ATOM 904 O O . VAL A 1 112 ? 28.343 -5.411 -15.185 1.00 97.69 112 VAL A O 1
ATOM 907 N N . GLU A 1 113 ? 30.222 -4.664 -16.161 1.00 96.94 113 GLU A N 1
ATOM 908 C CA . GLU A 1 113 ? 30.405 -3.549 -15.217 1.00 96.94 113 GLU A CA 1
ATOM 909 C C . GLU A 1 113 ? 29.354 -2.448 -15.389 1.00 96.94 113 GLU A C 1
ATOM 911 O O . GLU A 1 113 ? 28.904 -1.865 -14.404 1.00 96.94 113 GLU A O 1
ATOM 916 N N . ASN A 1 114 ? 28.920 -2.200 -16.624 1.00 97.38 114 ASN A N 1
ATOM 917 C CA . ASN A 1 114 ? 27.835 -1.280 -16.930 1.00 97.38 114 ASN A CA 1
ATOM 918 C C . ASN A 1 114 ? 26.959 -1.871 -18.042 1.00 97.38 114 ASN A C 1
ATOM 920 O O . ASN A 1 114 ? 27.420 -2.078 -19.164 1.00 97.38 114 ASN A O 1
ATOM 924 N N . VAL A 1 115 ? 25.704 -2.173 -17.710 1.00 98.00 115 VAL A N 1
ATOM 925 C CA . VAL A 1 115 ? 24.743 -2.785 -18.636 1.00 98.00 115 VAL A CA 1
ATOM 926 C C . VAL A 1 115 ? 24.422 -1.841 -19.792 1.00 98.00 115 VAL A C 1
ATOM 928 O O . VAL A 1 115 ? 24.331 -2.300 -20.926 1.00 98.00 115 VAL A O 1
ATOM 931 N N . TYR A 1 116 ? 24.308 -0.534 -19.544 1.00 97.69 116 TYR A N 1
ATOM 932 C CA . TYR A 1 116 ? 24.000 0.429 -20.599 1.00 97.69 116 TYR A CA 1
ATOM 933 C C . TYR A 1 116 ? 25.109 0.510 -21.652 1.00 97.69 116 TYR A C 1
ATOM 935 O O . TYR A 1 116 ? 24.828 0.442 -22.847 1.00 97.69 116 TYR A O 1
ATOM 943 N N . GLU A 1 117 ? 26.372 0.575 -21.226 1.00 98.00 117 GLU A N 1
ATOM 944 C CA . GLU A 1 117 ? 27.506 0.537 -22.157 1.00 98.00 117 GLU A CA 1
ATOM 945 C C . GLU A 1 117 ? 27.550 -0.789 -22.924 1.00 98.00 117 GLU A C 1
ATOM 947 O O . GLU A 1 117 ? 27.739 -0.790 -24.140 1.00 98.00 117 GLU A O 1
ATOM 952 N N . LYS A 1 118 ? 27.251 -1.916 -22.260 1.00 98.00 118 LYS A N 1
ATOM 953 C CA . LYS A 1 118 ? 27.199 -3.214 -22.942 1.00 98.00 118 LYS A CA 1
ATOM 954 C C . LYS A 1 118 ? 26.094 -3.291 -23.999 1.00 98.00 118 LYS A C 1
ATOM 956 O O . LYS A 1 118 ? 26.286 -3.929 -25.028 1.00 98.00 118 LYS A O 1
ATOM 961 N N . ILE A 1 119 ? 24.952 -2.640 -23.780 1.00 97.94 119 ILE A N 1
ATOM 962 C CA . ILE A 1 119 ? 23.873 -2.552 -24.775 1.00 97.94 119 ILE A CA 1
ATOM 963 C C . ILE A 1 119 ? 24.321 -1.757 -26.009 1.00 97.94 119 ILE A C 1
ATOM 965 O O . ILE A 1 119 ? 24.027 -2.172 -27.127 1.00 97.94 119 ILE A O 1
ATOM 969 N N . LYS A 1 120 ? 25.076 -0.666 -25.829 1.00 97.75 120 LYS A N 1
ATOM 970 C CA . LYS A 1 120 ? 25.636 0.110 -26.951 1.00 97.75 120 LYS A CA 1
ATOM 971 C C . LYS A 1 120 ? 26.658 -0.694 -27.755 1.00 97.75 120 LYS A C 1
ATOM 973 O O . LYS A 1 120 ? 26.686 -0.592 -28.976 1.00 97.75 120 LYS A O 1
ATOM 978 N N . GLU A 1 121 ? 27.474 -1.520 -27.097 1.00 98.00 121 GLU A N 1
ATOM 979 C CA . GLU A 1 121 ? 28.369 -2.459 -27.794 1.00 98.00 121 GLU A CA 1
ATOM 980 C C . GLU A 1 121 ? 27.571 -3.459 -28.645 1.00 98.00 121 GLU A C 1
ATOM 982 O O . GLU A 1 121 ? 27.879 -3.662 -29.814 1.00 98.00 121 GLU A O 1
ATOM 987 N N . LEU A 1 122 ? 26.500 -4.037 -28.091 1.00 97.81 122 LEU A N 1
ATOM 988 C CA . LEU A 1 122 ? 25.637 -4.977 -28.817 1.00 97.81 122 LEU A CA 1
ATOM 989 C C . LEU A 1 122 ? 24.918 -4.330 -30.012 1.00 97.81 122 LEU A C 1
ATOM 991 O O . LEU A 1 122 ? 24.633 -5.014 -30.996 1.00 97.81 122 LEU A O 1
ATOM 995 N N . GLU A 1 123 ? 24.625 -3.030 -29.938 1.00 97.75 123 GLU A N 1
ATOM 996 C CA . GLU A 1 123 ? 24.131 -2.258 -31.080 1.00 97.75 123 GLU A CA 1
ATOM 997 C C . GLU A 1 123 ? 25.194 -2.118 -32.176 1.00 97.75 123 GLU A C 1
ATOM 999 O O . GLU A 1 123 ? 24.905 -2.356 -33.348 1.00 97.75 123 GLU A O 1
ATOM 1004 N N . GLN A 1 124 ? 26.438 -1.796 -31.807 1.00 97.62 124 GLN A N 1
ATOM 1005 C CA . GLN A 1 124 ? 27.557 -1.722 -32.757 1.00 97.62 124 GLN A CA 1
ATOM 1006 C C . GLN A 1 124 ? 27.834 -3.072 -33.429 1.00 97.62 124 GLN A C 1
ATOM 1008 O O . GLN A 1 124 ? 28.156 -3.113 -34.617 1.00 97.62 124 GLN A O 1
ATOM 1013 N N . ASP A 1 125 ? 27.648 -4.167 -32.690 1.00 96.94 125 ASP A N 1
ATOM 1014 C CA . ASP A 1 125 ? 27.770 -5.539 -33.188 1.00 96.94 125 ASP A CA 1
ATOM 1015 C C . ASP A 1 125 ? 26.569 -5.978 -34.054 1.00 96.94 125 ASP A C 1
ATOM 1017 O O . ASP A 1 125 ? 26.585 -7.067 -34.632 1.00 96.94 125 ASP A O 1
ATOM 1021 N N . GLY A 1 126 ? 25.518 -5.155 -34.162 1.00 96.31 126 GLY A N 1
ATOM 1022 C CA . GLY A 1 126 ? 24.321 -5.448 -34.952 1.00 96.31 126 GLY A CA 1
ATOM 1023 C C . GLY A 1 126 ? 23.422 -6.537 -34.357 1.00 96.31 126 GLY A C 1
ATOM 1024 O O . GLY A 1 126 ? 22.619 -7.121 -35.082 1.00 96.31 126 GLY A O 1
ATOM 1025 N N . LEU A 1 127 ? 23.554 -6.830 -33.059 1.00 96.44 127 LEU A N 1
ATOM 1026 C CA . LEU A 1 127 ? 22.719 -7.798 -32.331 1.00 96.44 127 LEU A CA 1
ATOM 1027 C C . LEU A 1 127 ? 21.457 -7.151 -31.748 1.00 96.44 127 LEU A C 1
ATOM 1029 O O . LEU A 1 127 ? 20.427 -7.808 -31.576 1.00 96.44 127 LEU A O 1
ATOM 1033 N N . ILE A 1 128 ? 21.537 -5.854 -31.452 1.00 97.25 128 ILE A N 1
ATOM 1034 C CA . ILE A 1 128 ? 20.429 -5.028 -30.977 1.00 97.25 128 ILE A CA 1
ATOM 1035 C C . ILE A 1 128 ? 20.296 -3.815 -31.902 1.00 97.25 128 ILE A C 1
ATOM 1037 O O . ILE A 1 128 ? 21.277 -3.305 -32.426 1.00 97.25 128 ILE A O 1
ATOM 1041 N N . GLN A 1 129 ? 19.075 -3.338 -32.090 1.00 97.50 129 GLN A N 1
ATOM 1042 C CA . GLN A 1 129 ? 18.776 -2.049 -32.690 1.00 97.50 129 GLN A CA 1
ATOM 1043 C C . GLN A 1 129 ? 18.090 -1.176 -31.638 1.00 97.50 129 GLN A C 1
ATOM 1045 O O . GLN A 1 129 ? 17.032 -1.557 -31.124 1.00 97.50 129 GLN A O 1
ATOM 1050 N N . LEU A 1 130 ? 18.682 -0.024 -31.312 1.00 98.06 130 LEU A N 1
ATOM 1051 C CA . LEU A 1 130 ? 18.113 0.902 -30.338 1.00 98.06 130 LEU A CA 1
ATOM 1052 C C . LEU A 1 130 ? 17.251 1.956 -31.024 1.00 98.06 130 LEU A C 1
ATOM 1054 O O . LEU A 1 130 ? 17.600 2.515 -32.062 1.00 98.06 130 LEU A O 1
ATOM 1058 N N . TYR A 1 131 ? 16.125 2.253 -30.392 1.00 98.12 131 TYR A N 1
ATOM 1059 C CA . TYR A 1 131 ? 15.292 3.401 -30.706 1.00 98.12 131 TYR A CA 1
ATOM 1060 C C . TYR A 1 131 ? 15.204 4.266 -29.451 1.00 98.12 131 TYR A C 1
ATOM 1062 O O . TYR A 1 131 ? 14.551 3.883 -28.477 1.00 98.12 131 TYR A O 1
ATOM 1070 N N . TYR A 1 132 ? 15.919 5.390 -29.458 1.00 97.81 132 TYR A N 1
ATOM 1071 C CA . TYR A 1 132 ? 15.919 6.359 -28.363 1.00 97.81 132 TYR A CA 1
ATOM 1072 C C . TYR A 1 132 ? 14.661 7.213 -28.413 1.00 97.81 132 TYR A C 1
ATOM 1074 O O . TYR A 1 132 ? 14.198 7.575 -29.491 1.00 97.81 132 TYR A O 1
ATOM 1082 N N . TYR A 1 133 ? 14.127 7.590 -27.257 1.00 96.69 133 TYR A N 1
ATOM 1083 C CA . TYR A 1 133 ? 12.910 8.387 -27.208 1.00 96.69 133 TYR A CA 1
ATOM 1084 C C . TYR A 1 133 ? 13.122 9.750 -27.908 1.00 96.69 133 TYR A C 1
ATOM 1086 O O . TYR A 1 133 ? 14.101 10.440 -27.609 1.00 96.69 133 TYR A O 1
ATOM 1094 N N . PRO A 1 134 ? 12.196 10.210 -28.776 1.00 95.31 134 PRO A N 1
ATOM 1095 C CA . PRO A 1 134 ? 10.881 9.631 -29.068 1.00 95.31 134 PRO A CA 1
ATOM 1096 C C . PRO A 1 134 ? 10.838 8.723 -30.310 1.00 95.31 134 PRO A C 1
ATOM 1098 O O . PRO A 1 134 ? 9.736 8.317 -30.696 1.00 95.31 134 PRO A O 1
ATOM 1101 N N . ASP A 1 135 ? 11.980 8.450 -30.942 1.00 96.88 135 ASP A N 1
ATOM 1102 C CA . ASP A 1 135 ? 12.077 7.671 -32.175 1.00 96.88 135 ASP A CA 1
ATOM 1103 C C . ASP A 1 135 ? 11.600 6.236 -31.947 1.00 96.88 135 ASP A C 1
ATOM 1105 O O . ASP A 1 135 ? 11.800 5.641 -30.887 1.00 96.88 135 ASP A O 1
ATOM 1109 N N . ARG A 1 136 ? 10.923 5.672 -32.949 1.00 95.88 136 ARG A N 1
ATOM 1110 C CA . ARG A 1 136 ? 10.310 4.344 -32.864 1.00 95.88 136 ARG A CA 1
ATOM 1111 C C . ARG A 1 136 ? 10.082 3.742 -34.253 1.00 95.88 136 ARG A C 1
ATOM 1113 O O . ARG A 1 136 ? 9.988 4.485 -35.230 1.00 95.88 136 ARG A O 1
ATOM 1120 N N . PRO A 1 137 ? 9.977 2.410 -34.368 1.00 95.31 137 PRO A N 1
ATOM 1121 C CA . PRO A 1 137 ? 9.578 1.763 -35.612 1.00 95.31 137 PRO A CA 1
ATOM 1122 C C . PRO A 1 137 ? 8.080 1.951 -35.891 1.00 95.31 137 PRO A C 1
ATOM 1124 O O . PRO A 1 137 ? 7.283 2.028 -34.959 1.00 95.31 137 PRO A O 1
ATOM 1127 N N . GLU A 1 138 ? 7.684 1.907 -37.169 1.00 93.12 138 GLU A N 1
ATOM 1128 C CA . GLU A 1 138 ? 6.306 2.169 -37.641 1.00 93.12 138 GLU A CA 1
ATOM 1129 C C . GLU A 1 138 ? 5.215 1.334 -36.949 1.00 93.12 138 GLU A C 1
ATOM 1131 O O . GLU A 1 138 ? 4.072 1.765 -36.827 1.00 93.12 138 GLU A O 1
ATOM 1136 N N . LYS A 1 139 ? 5.548 0.124 -36.486 1.00 92.12 139 LYS A N 1
ATOM 1137 C CA . LYS A 1 139 ? 4.596 -0.761 -35.795 1.00 92.12 139 LYS A CA 1
ATOM 1138 C C . LYS A 1 139 ? 4.219 -0.302 -34.386 1.00 92.12 139 LYS A C 1
ATOM 1140 O O . LYS A 1 139 ? 3.261 -0.834 -33.832 1.00 92.12 139 LYS A O 1
ATOM 1145 N N . ILE A 1 140 ? 4.979 0.618 -33.791 1.00 94.50 140 ILE A N 1
ATOM 1146 C CA . ILE A 1 140 ? 4.642 1.220 -32.502 1.00 94.50 140 ILE A CA 1
ATOM 1147 C C . ILE A 1 140 ? 3.921 2.541 -32.774 1.00 94.50 140 ILE A C 1
ATOM 1149 O O . ILE A 1 140 ? 4.508 3.416 -33.411 1.00 94.50 140 ILE A O 1
ATOM 1153 N N . PRO A 1 141 ? 2.686 2.721 -32.273 1.00 94.56 141 PRO A N 1
ATOM 1154 C CA . PRO A 1 141 ? 1.977 3.987 -32.389 1.00 94.56 141 PRO A CA 1
ATOM 1155 C C . PRO A 1 141 ? 2.795 5.176 -31.863 1.00 94.56 141 PRO A C 1
ATOM 1157 O O . PRO A 1 141 ? 3.414 5.112 -30.797 1.00 94.56 141 PRO A O 1
ATOM 1160 N N . GLU A 1 142 ? 2.755 6.294 -32.590 1.00 91.31 142 GLU A N 1
ATOM 1161 C CA . GLU A 1 142 ? 3.425 7.545 -32.195 1.00 91.31 142 GLU A CA 1
ATOM 1162 C C . GLU A 1 142 ? 2.917 8.108 -30.864 1.00 91.31 142 GLU A C 1
ATOM 1164 O O . GLU A 1 142 ? 3.647 8.807 -30.170 1.00 91.31 142 GLU A O 1
ATOM 1169 N N . ASP A 1 143 ? 1.678 7.783 -30.501 1.00 90.69 143 ASP A N 1
ATOM 1170 C CA . ASP A 1 143 ? 0.999 8.271 -29.303 1.00 90.69 143 ASP A CA 1
ATOM 1171 C C . ASP A 1 143 ? 0.988 7.275 -28.138 1.00 90.69 143 ASP A C 1
ATOM 1173 O O . ASP A 1 143 ? 0.341 7.545 -27.131 1.00 90.69 143 ASP A O 1
ATOM 1177 N N . ASP A 1 144 ? 1.647 6.122 -28.267 1.00 95.19 144 ASP A N 1
ATOM 1178 C CA . ASP A 1 144 ? 1.706 5.086 -27.229 1.00 95.19 144 ASP A CA 1
ATOM 1179 C C . ASP A 1 144 ? 0.343 4.470 -26.842 1.00 95.19 144 ASP A C 1
ATOM 1181 O O . ASP A 1 144 ? 0.190 3.825 -25.802 1.00 95.19 144 ASP A O 1
ATOM 1185 N N . SER A 1 145 ? -0.681 4.620 -27.687 1.00 94.88 145 SER A N 1
ATOM 1186 C CA . SER A 1 145 ? -2.033 4.127 -27.393 1.00 94.88 145 SER A CA 1
ATOM 1187 C C . SER A 1 145 ? -2.166 2.608 -27.296 1.00 94.88 145 SER A C 1
ATOM 1189 O O . SER A 1 145 ? -3.126 2.116 -26.698 1.00 94.88 145 SER A O 1
ATOM 1191 N N . ASP A 1 146 ? -1.192 1.850 -27.801 1.00 95.06 146 ASP A N 1
ATOM 1192 C CA . ASP A 1 146 ? -1.077 0.411 -27.570 1.00 95.06 146 ASP A CA 1
ATOM 1193 C C . ASP A 1 146 ? -0.946 0.064 -26.076 1.00 95.06 146 ASP A C 1
ATOM 1195 O O . ASP A 1 146 ? -1.428 -0.990 -25.649 1.00 95.06 146 ASP A O 1
ATOM 1199 N N . LEU A 1 147 ? -0.386 0.963 -25.258 1.00 95.69 147 LEU A N 1
ATOM 1200 C CA . LEU A 1 147 ? -0.203 0.750 -23.819 1.00 95.69 147 LEU A CA 1
ATOM 1201 C C . LEU A 1 147 ? -1.524 0.729 -23.037 1.00 95.69 147 LEU A C 1
ATOM 1203 O O . LEU A 1 147 ? -1.619 0.060 -22.008 1.00 95.69 147 LEU A O 1
ATOM 1207 N N . ILE A 1 148 ? -2.586 1.361 -23.548 1.00 94.94 148 ILE A N 1
ATOM 1208 C CA . ILE A 1 148 ? -3.935 1.239 -22.967 1.00 94.94 148 ILE A CA 1
ATOM 1209 C C . ILE A 1 148 ? -4.391 -0.229 -22.998 1.00 94.94 148 ILE A C 1
ATOM 1211 O O . ILE A 1 148 ? -4.950 -0.741 -22.027 1.00 94.94 148 ILE A O 1
ATOM 1215 N N . ASN A 1 149 ? -4.097 -0.942 -24.089 1.00 90.88 149 ASN A N 1
ATOM 1216 C CA . ASN A 1 149 ? -4.465 -2.350 -24.237 1.00 90.88 149 ASN A CA 1
ATOM 1217 C C . ASN A 1 149 ? -3.651 -3.266 -23.316 1.00 90.88 149 ASN A C 1
ATOM 1219 O O . ASN A 1 149 ? -4.109 -4.358 -22.974 1.00 90.88 149 ASN A O 1
ATOM 1223 N N . VAL A 1 150 ? -2.443 -2.860 -22.915 1.00 88.19 150 VAL A N 1
ATOM 1224 C CA . VAL A 1 150 ? -1.656 -3.582 -21.904 1.00 88.19 150 VAL A CA 1
ATOM 1225 C C . VAL A 1 150 ? -2.407 -3.573 -20.569 1.00 88.19 150 VAL A C 1
ATOM 1227 O O . VAL A 1 150 ? -2.660 -4.644 -20.014 1.00 88.19 150 VAL A O 1
ATOM 1230 N N . GLU A 1 151 ? -2.868 -2.405 -20.117 1.00 87.56 151 GLU A N 1
ATOM 1231 C CA . GLU A 1 151 ? -3.644 -2.274 -18.875 1.00 87.56 151 GLU A CA 1
ATOM 1232 C C . GLU A 1 151 ? -4.963 -3.058 -18.912 1.00 87.56 151 GLU A C 1
ATOM 1234 O O . GLU A 1 151 ? -5.281 -3.810 -17.984 1.00 87.56 151 GLU A O 1
ATOM 1239 N N . LEU A 1 152 ? -5.705 -2.967 -20.020 1.00 88.06 152 LEU A N 1
ATOM 1240 C CA . LEU A 1 152 ? -6.958 -3.706 -20.194 1.00 88.06 152 LEU A CA 1
ATOM 1241 C C . LEU A 1 152 ? -6.753 -5.225 -20.135 1.00 88.06 152 LEU A C 1
ATOM 1243 O O . LEU A 1 152 ? -7.484 -5.924 -19.426 1.00 88.06 152 LEU A O 1
ATOM 1247 N N . ARG A 1 153 ? -5.725 -5.747 -20.818 1.00 85.44 153 ARG A N 1
ATOM 1248 C CA . ARG A 1 153 ? -5.391 -7.179 -20.776 1.00 85.44 153 ARG A CA 1
ATOM 1249 C C . ARG A 1 153 ? -5.038 -7.632 -19.363 1.00 85.44 153 ARG A C 1
ATOM 1251 O O . ARG A 1 153 ? -5.497 -8.689 -18.933 1.00 85.44 153 ARG A O 1
ATOM 1258 N N . MET A 1 154 ? -4.277 -6.836 -18.610 1.00 81.31 154 MET A N 1
ATOM 1259 C CA . MET A 1 154 ? -3.937 -7.170 -17.224 1.00 81.31 154 MET A CA 1
ATOM 1260 C C . MET A 1 154 ? -5.168 -7.228 -16.309 1.00 81.31 154 MET A C 1
ATOM 1262 O O . MET A 1 154 ? -5.238 -8.101 -15.436 1.00 81.31 154 MET A O 1
ATOM 1266 N N . ALA A 1 155 ? -6.140 -6.331 -16.499 1.00 82.00 155 ALA A N 1
ATOM 1267 C CA . ALA A 1 155 ? -7.404 -6.360 -15.765 1.00 82.00 155 ALA A CA 1
ATOM 1268 C C . ALA A 1 155 ? -8.225 -7.617 -16.105 1.00 82.00 155 ALA A C 1
ATOM 1270 O O . ALA A 1 155 ? -8.667 -8.326 -15.194 1.00 82.00 155 ALA A O 1
ATOM 1271 N N . GLN A 1 156 ? -8.341 -7.946 -17.396 1.00 82.00 156 GLN A N 1
ATOM 1272 C CA . GLN A 1 156 ? -9.052 -9.130 -17.891 1.00 82.00 156 GLN A CA 1
ATOM 1273 C C . GLN A 1 156 ? -8.430 -10.438 -17.387 1.00 82.00 156 GLN A C 1
ATOM 1275 O O . GLN A 1 156 ? -9.135 -11.271 -16.821 1.00 82.00 156 GLN A O 1
ATOM 1280 N N . MET A 1 157 ? -7.106 -10.601 -17.501 1.00 79.69 157 MET A N 1
ATOM 1281 C CA . MET A 1 157 ? -6.393 -11.798 -17.026 1.00 79.69 157 MET A CA 1
ATOM 1282 C C . MET A 1 157 ? -6.596 -12.058 -15.530 1.00 79.69 157 MET A C 1
ATOM 1284 O O . MET A 1 157 ? -6.566 -13.202 -15.083 1.00 79.69 157 MET A O 1
ATOM 1288 N N . LYS A 1 158 ? -6.792 -10.998 -14.739 1.00 79.44 158 LYS A N 1
ATOM 1289 C CA . LYS A 1 158 ? -7.007 -11.086 -13.288 1.00 79.44 158 LYS A CA 1
ATOM 1290 C C . LYS A 1 158 ? -8.490 -11.113 -12.904 1.00 79.44 158 LYS A C 1
ATOM 1292 O O . LYS A 1 158 ? -8.780 -11.088 -11.709 1.00 79.44 158 LYS A O 1
ATOM 1297 N N . ASN A 1 159 ? -9.401 -11.139 -13.882 1.00 80.56 159 ASN A N 1
ATOM 1298 C CA . ASN A 1 159 ? -10.849 -11.018 -13.700 1.00 80.56 159 ASN A CA 1
ATOM 1299 C C . ASN A 1 159 ? -11.230 -9.836 -12.782 1.00 80.56 159 ASN A C 1
ATOM 1301 O O . ASN A 1 159 ? -12.031 -9.968 -11.854 1.00 80.56 159 ASN A O 1
ATOM 1305 N N . ARG A 1 160 ? -10.574 -8.684 -12.980 1.00 81.94 160 ARG A N 1
ATOM 1306 C CA . ARG A 1 160 ? -10.783 -7.467 -12.182 1.00 81.94 160 ARG A CA 1
ATOM 1307 C C . ARG A 1 160 ? -11.639 -6.476 -12.958 1.00 81.94 160 ARG A C 1
ATOM 1309 O O . ARG A 1 160 ? -11.393 -6.242 -14.136 1.00 81.94 160 ARG A O 1
ATOM 1316 N N . LYS A 1 161 ? -12.596 -5.844 -12.270 1.00 85.31 161 LYS A N 1
ATOM 1317 C CA . LYS A 1 161 ? -13.305 -4.675 -12.809 1.00 85.31 161 LYS A CA 1
ATOM 1318 C C . LYS A 1 161 ? -12.305 -3.555 -13.086 1.00 85.31 161 LYS A C 1
ATOM 1320 O O . LYS A 1 161 ? -11.440 -3.298 -12.245 1.00 85.31 161 LYS A O 1
ATOM 1325 N N . ILE A 1 162 ? -12.465 -2.895 -14.228 1.00 88.44 162 ILE A N 1
ATOM 1326 C CA . ILE A 1 162 ? -11.689 -1.712 -14.592 1.00 88.44 162 ILE A CA 1
ATOM 1327 C C . ILE A 1 162 ? -12.020 -0.596 -13.603 1.00 88.44 162 ILE A C 1
ATOM 1329 O O . ILE A 1 162 ? -13.186 -0.347 -13.293 1.00 88.44 162 ILE A O 1
ATOM 1333 N N . ARG A 1 163 ? -10.986 0.059 -13.080 1.00 88.69 163 ARG A N 1
ATOM 1334 C CA . ARG A 1 163 ? -11.117 1.227 -12.216 1.00 88.69 163 ARG A CA 1
ATOM 1335 C C . ARG A 1 163 ? -10.285 2.368 -12.763 1.00 88.69 163 ARG A C 1
ATOM 1337 O O . ARG A 1 163 ? -9.256 2.151 -13.403 1.00 88.69 163 ARG A O 1
ATOM 1344 N N . LYS A 1 164 ? -10.713 3.588 -12.449 1.00 91.12 164 LYS A N 1
ATOM 1345 C CA . LYS A 1 164 ? -10.022 4.820 -12.822 1.00 91.12 164 LYS A CA 1
ATOM 1346 C C . LYS A 1 164 ? -8.542 4.759 -12.416 1.00 91.12 164 LYS A C 1
ATOM 1348 O O . LYS A 1 164 ? -7.667 4.970 -13.249 1.00 91.12 164 LYS A O 1
ATOM 1353 N N . GLU A 1 165 ? -8.260 4.320 -11.190 1.00 90.31 165 GLU A N 1
ATOM 1354 C CA . GLU A 1 165 ? -6.917 4.287 -10.598 1.00 90.31 165 GLU A CA 1
ATOM 1355 C C . GLU A 1 165 ? -5.946 3.328 -11.307 1.00 90.31 165 GLU A C 1
ATOM 1357 O O . GLU A 1 165 ? -4.733 3.453 -11.132 1.00 90.31 165 GLU A O 1
ATOM 1362 N N . ASN A 1 166 ? -6.444 2.375 -12.110 1.00 90.38 166 ASN A N 1
ATOM 1363 C CA . ASN A 1 166 ? -5.583 1.472 -12.879 1.00 90.38 166 ASN A CA 1
ATOM 1364 C C . ASN A 1 166 ? -4.736 2.228 -13.914 1.00 90.38 166 ASN A C 1
ATOM 1366 O O . ASN A 1 166 ? -3.602 1.840 -14.168 1.00 90.38 166 ASN A O 1
ATOM 1370 N N . PHE A 1 167 ? -5.233 3.353 -14.432 1.00 95.50 167 PHE A N 1
ATOM 1371 C CA . PHE A 1 167 ? -4.560 4.123 -15.478 1.00 95.50 167 PHE A CA 1
ATOM 1372 C C . PHE A 1 167 ? -3.622 5.213 -14.949 1.00 95.50 167 PHE A C 1
ATOM 1374 O O . PHE A 1 167 ? -2.950 5.871 -15.738 1.00 95.50 167 PHE A O 1
ATOM 1381 N N . GLU A 1 168 ? -3.519 5.415 -13.631 1.00 96.56 168 GLU A N 1
ATOM 1382 C CA . GLU A 1 168 ? -2.676 6.486 -13.081 1.00 96.56 168 GLU A CA 1
ATOM 1383 C C . GLU A 1 168 ? -1.202 6.318 -13.444 1.00 96.56 168 GLU A C 1
ATOM 1385 O O . GLU A 1 168 ? -0.544 7.299 -13.774 1.00 96.56 168 GLU A O 1
ATOM 1390 N N . ARG A 1 169 ? -0.685 5.081 -13.430 1.00 96.38 169 ARG A N 1
ATOM 1391 C CA . ARG A 1 169 ? 0.706 4.812 -13.820 1.00 96.38 169 ARG A CA 1
ATOM 1392 C C . ARG A 1 169 ? 0.937 5.096 -15.305 1.00 96.38 169 ARG A C 1
ATOM 1394 O O . ARG A 1 169 ? 1.985 5.624 -15.666 1.00 96.38 169 ARG A O 1
ATOM 1401 N N . LEU A 1 170 ? -0.043 4.757 -16.144 1.00 97.44 170 LEU A N 1
ATOM 1402 C CA . LEU A 1 170 ? 0.011 5.041 -17.572 1.00 97.44 170 LEU A CA 1
ATOM 1403 C C . LEU A 1 170 ? 0.070 6.551 -17.800 1.00 97.44 170 LEU A C 1
ATOM 1405 O O . LEU A 1 170 ? 1.000 7.017 -18.436 1.00 97.44 170 LEU A O 1
ATOM 1409 N N . LEU A 1 171 ? -0.852 7.316 -17.210 1.00 98.31 171 LEU A N 1
ATOM 1410 C CA . LEU A 1 171 ? -0.898 8.777 -17.352 1.00 98.31 171 LEU A CA 1
ATOM 1411 C C . LEU A 1 171 ? 0.308 9.488 -16.729 1.00 98.31 171 LEU A C 1
ATOM 1413 O O . LEU A 1 171 ? 0.698 10.558 -17.184 1.00 98.31 171 LEU A O 1
ATOM 1417 N N . PHE A 1 172 ? 0.903 8.900 -15.693 1.00 98.50 172 PHE A N 1
ATOM 1418 C CA . PHE A 1 172 ? 2.137 9.392 -15.095 1.00 98.50 172 PHE A CA 1
ATOM 1419 C C . PHE A 1 172 ? 3.315 9.347 -16.083 1.00 98.50 172 PHE A C 1
ATOM 1421 O O . PHE A 1 172 ? 4.110 10.282 -16.114 1.00 98.50 172 PHE A O 1
ATOM 1428 N N . LEU A 1 173 ? 3.430 8.295 -16.898 1.00 98.25 173 LEU A N 1
ATOM 1429 C CA . LEU A 1 173 ? 4.516 8.155 -17.876 1.00 98.25 173 LEU A CA 1
ATOM 1430 C C . LEU A 1 173 ? 4.174 8.679 -19.278 1.00 98.25 173 LEU A C 1
ATOM 1432 O O . LEU A 1 173 ? 5.057 9.186 -19.962 1.00 98.25 173 LEU A O 1
ATOM 1436 N N . HIS A 1 174 ? 2.907 8.565 -19.674 1.00 98.00 174 HIS A N 1
ATOM 1437 C CA . HIS A 1 174 ? 2.365 8.838 -21.011 1.00 98.00 174 HIS A CA 1
ATOM 1438 C C . HIS A 1 174 ? 1.176 9.807 -20.911 1.00 98.00 174 HIS A C 1
ATOM 1440 O O . HIS A 1 174 ? 0.020 9.426 -21.124 1.00 98.00 174 HIS A O 1
ATOM 1446 N N . PRO A 1 175 ? 1.416 11.067 -20.508 1.00 98.25 175 PRO A N 1
ATOM 1447 C CA . PRO A 1 175 ? 0.359 12.037 -20.212 1.00 98.25 175 PRO A CA 1
ATOM 1448 C C . PRO A 1 175 ? -0.459 12.445 -21.442 1.00 98.25 175 PRO A C 1
ATOM 1450 O O . PRO A 1 175 ? -1.618 12.829 -21.301 1.00 98.25 175 PRO A O 1
ATOM 1453 N N . ASN A 1 176 ? 0.100 12.289 -22.643 1.00 97.50 176 ASN A N 1
ATOM 1454 C CA . ASN A 1 176 ? -0.582 12.487 -23.923 1.00 97.50 176 ASN A CA 1
ATOM 1455 C C . ASN A 1 176 ? -1.795 11.548 -24.114 1.00 97.50 176 ASN A C 1
ATOM 1457 O O . ASN A 1 176 ? -2.655 11.798 -24.957 1.00 97.50 176 ASN A O 1
ATOM 1461 N N . LEU A 1 177 ? -1.901 10.470 -23.327 1.00 98.00 177 LEU A N 1
ATOM 1462 C CA . LEU A 1 177 ? -3.023 9.530 -23.375 1.00 98.00 177 LEU A CA 1
ATOM 1463 C C . LEU A 1 177 ? -4.241 9.960 -22.541 1.00 98.00 177 LEU A C 1
ATOM 1465 O O . LEU A 1 177 ? -5.245 9.245 -22.549 1.00 98.00 177 LEU A O 1
ATOM 1469 N N . LEU A 1 178 ? -4.197 11.103 -21.844 1.00 98.00 178 LEU A N 1
ATOM 1470 C CA . LEU A 1 178 ? -5.251 11.547 -20.917 1.00 98.00 178 LEU A CA 1
ATOM 1471 C C . LEU A 1 178 ? -6.654 11.542 -21.541 1.00 98.00 178 LEU A C 1
ATOM 1473 O O . LEU A 1 178 ? -7.575 10.946 -20.977 1.00 98.00 178 LEU A O 1
ATOM 1477 N N . ASP A 1 179 ? -6.814 12.116 -22.733 1.00 97.31 179 ASP A N 1
ATOM 1478 C CA . ASP A 1 179 ? -8.117 12.186 -23.405 1.00 97.31 179 ASP A CA 1
ATOM 1479 C C . ASP A 1 179 ? -8.611 10.816 -23.888 1.00 97.31 179 ASP A C 1
ATOM 1481 O O . ASP A 1 179 ? -9.810 10.516 -23.831 1.00 97.31 179 ASP A O 1
ATOM 1485 N N . ARG A 1 180 ? -7.693 9.939 -24.311 1.00 96.81 180 ARG A N 1
ATOM 1486 C CA . ARG A 1 180 ? -8.033 8.570 -24.728 1.00 96.81 180 ARG A CA 1
ATOM 1487 C C . ARG A 1 180 ? -8.461 7.716 -23.546 1.00 96.81 180 ARG A C 1
ATOM 1489 O O . ARG A 1 180 ? -9.469 7.020 -23.638 1.00 96.81 180 ARG A O 1
ATOM 1496 N N . VAL A 1 181 ? -7.747 7.815 -22.426 1.00 96.94 181 VAL A N 1
ATOM 1497 C CA . VAL A 1 181 ? -8.117 7.147 -21.172 1.00 96.94 181 VAL A CA 1
ATOM 1498 C C . VAL A 1 181 ? -9.481 7.640 -20.689 1.00 96.94 181 VAL A C 1
ATOM 1500 O O . VAL A 1 181 ? -10.333 6.822 -20.353 1.00 96.94 181 VAL A O 1
ATOM 1503 N N . ASN A 1 182 ? -9.739 8.950 -20.717 1.00 97.44 182 ASN A N 1
ATOM 1504 C CA . ASN A 1 182 ? -11.052 9.502 -20.371 1.00 97.44 182 ASN A CA 1
ATOM 1505 C C . ASN A 1 182 ? -12.171 8.958 -21.271 1.00 97.44 182 ASN A C 1
ATOM 1507 O O . ASN A 1 182 ? -13.237 8.581 -20.777 1.00 97.44 182 ASN A O 1
ATOM 1511 N N . SER A 1 183 ? -11.926 8.896 -22.581 1.00 96.12 183 SER A N 1
ATOM 1512 C CA . SER A 1 183 ? -12.895 8.389 -23.559 1.00 96.12 183 SER A CA 1
ATOM 1513 C C . SER A 1 183 ? -13.227 6.915 -23.318 1.00 96.12 183 SER A C 1
ATOM 1515 O O . SER A 1 183 ? -14.399 6.545 -23.320 1.00 96.12 183 SER A O 1
ATOM 1517 N N . LEU A 1 184 ? -12.210 6.092 -23.046 1.00 94.81 184 LEU A N 1
ATOM 1518 C CA . LEU A 1 184 ? -12.366 4.681 -22.688 1.00 94.81 184 LEU A CA 1
ATOM 1519 C C . LEU A 1 184 ? -13.156 4.516 -21.383 1.00 94.81 184 LEU A C 1
ATOM 1521 O O . LEU A 1 184 ? -14.153 3.805 -21.338 1.00 94.81 184 LEU A O 1
ATOM 1525 N N . LEU A 1 185 ? -12.736 5.192 -20.312 1.00 94.25 185 LEU A N 1
ATOM 1526 C CA . LEU A 1 185 ? -13.341 5.027 -18.988 1.00 94.25 185 LEU A CA 1
ATOM 1527 C C . LEU A 1 185 ? -14.795 5.506 -18.929 1.00 94.25 185 LEU A C 1
ATOM 1529 O O . LEU A 1 185 ? -15.576 4.959 -18.157 1.00 94.25 185 LEU A O 1
ATOM 1533 N N . THR A 1 186 ? -15.177 6.464 -19.775 1.00 94.81 186 THR A N 1
ATOM 1534 C CA . THR A 1 186 ? -16.578 6.888 -19.933 1.00 94.81 186 THR A CA 1
ATOM 1535 C C . THR A 1 186 ? -17.472 5.749 -20.439 1.00 94.81 186 THR A C 1
ATOM 1537 O O . THR A 1 186 ? -18.658 5.720 -20.124 1.00 94.81 186 THR A O 1
ATOM 1540 N N . GLN A 1 187 ? -16.920 4.808 -21.211 1.00 92.19 187 GLN A N 1
ATOM 1541 C CA . GLN A 1 187 ? -17.650 3.646 -21.729 1.00 92.19 187 GLN A CA 1
ATOM 1542 C C . GLN A 1 187 ? -17.678 2.484 -20.724 1.00 92.19 187 GLN A C 1
ATOM 1544 O O . GLN A 1 187 ? -18.641 1.725 -20.695 1.00 92.19 187 GLN A O 1
ATOM 1549 N N . GLU A 1 188 ? -16.641 2.362 -19.890 1.00 89.00 188 GLU A N 1
ATOM 1550 C CA . GLU A 1 188 ? -16.443 1.223 -18.979 1.00 89.00 188 GLU A CA 1
ATOM 1551 C C . GLU A 1 188 ? -16.993 1.447 -17.558 1.00 89.00 188 GLU A C 1
ATOM 1553 O O . GLU A 1 188 ? -17.253 0.483 -16.835 1.00 89.00 188 GLU A O 1
ATOM 1558 N N . ILE A 1 189 ? -17.142 2.702 -17.118 1.00 90.31 189 ILE A N 1
ATOM 1559 C CA . ILE A 1 189 ? -17.500 3.045 -15.735 1.00 90.31 189 ILE A CA 1
ATOM 1560 C C . ILE A 1 189 ? -18.762 3.917 -15.707 1.00 90.31 189 ILE A C 1
ATOM 1562 O O . ILE A 1 189 ? -18.790 5.038 -16.212 1.00 90.31 189 ILE A O 1
ATOM 1566 N N . GLU A 1 190 ? -19.808 3.423 -15.045 1.00 90.31 190 GLU A N 1
ATOM 1567 C CA . GLU A 1 190 ? -21.034 4.186 -14.804 1.00 90.31 190 GLU A CA 1
ATOM 1568 C C . GLU A 1 190 ? -20.763 5.395 -13.890 1.00 90.31 190 GLU A C 1
ATOM 1570 O O . GLU A 1 190 ? -20.032 5.288 -12.904 1.00 90.31 190 GLU A O 1
ATOM 1575 N N . ASN A 1 191 ? -21.358 6.553 -14.204 1.00 90.38 191 ASN A N 1
ATOM 1576 C CA . ASN A 1 191 ? -21.144 7.821 -13.488 1.00 90.38 191 ASN A CA 1
ATOM 1577 C C . ASN A 1 191 ? -19.662 8.241 -13.396 1.00 90.38 191 ASN A C 1
ATOM 1579 O O . ASN A 1 191 ? -19.237 8.876 -12.427 1.00 90.38 191 ASN A O 1
ATOM 1583 N N . TYR A 1 192 ? -18.865 7.888 -14.409 1.00 93.06 192 TYR A N 1
ATOM 1584 C CA . TYR A 1 192 ? -17.455 8.247 -14.481 1.00 93.06 192 TYR A CA 1
ATOM 1585 C C . TYR A 1 192 ? -17.238 9.765 -14.446 1.00 93.06 192 TYR A C 1
ATOM 1587 O O . TYR A 1 192 ? -17.841 10.523 -15.205 1.00 93.06 192 TYR A O 1
ATOM 1595 N N . ILE A 1 193 ? -16.306 10.198 -13.596 1.00 93.69 193 ILE A N 1
ATOM 1596 C CA . ILE A 1 193 ? -15.811 11.574 -13.557 1.00 93.69 193 ILE A CA 1
ATOM 1597 C C . ILE A 1 193 ? -14.454 11.610 -14.281 1.00 93.69 193 ILE A C 1
ATOM 1599 O O . ILE A 1 193 ? -13.489 11.047 -13.744 1.00 93.69 193 ILE A O 1
ATOM 1603 N N . PRO A 1 194 ? -14.335 12.286 -15.440 1.00 96.19 194 PRO A N 1
ATOM 1604 C CA . PRO A 1 194 ? -13.087 12.376 -16.199 1.00 96.19 194 PRO A CA 1
ATOM 1605 C C . PRO A 1 194 ? -11.902 12.941 -15.414 1.00 96.19 194 PRO A C 1
ATOM 1607 O O . PRO A 1 194 ? -12.051 13.765 -14.506 1.00 96.19 194 PRO A O 1
ATOM 1610 N N . TYR A 1 195 ? -10.696 12.501 -15.766 1.00 97.00 195 TYR A N 1
ATOM 1611 C CA . TYR A 1 195 ? -9.468 13.183 -15.380 1.00 97.00 195 TYR A CA 1
ATOM 1612 C C . TYR A 1 195 ? -9.407 14.565 -16.025 1.00 97.00 195 TYR A C 1
ATOM 1614 O O . TYR A 1 195 ? -9.640 14.720 -17.221 1.00 97.00 195 TYR A O 1
ATOM 1622 N N . LYS A 1 196 ? -9.034 15.563 -15.227 1.00 97.00 196 LYS A N 1
ATOM 1623 C CA . LYS A 1 196 ? -8.556 16.854 -15.726 1.00 97.00 196 LYS A CA 1
ATOM 1624 C C . LYS A 1 196 ? -7.030 16.852 -15.707 1.00 97.00 196 LYS A C 1
ATOM 1626 O O . LYS A 1 196 ? -6.445 16.075 -14.952 1.00 97.00 196 LYS A O 1
ATOM 1631 N N . LYS A 1 197 ? -6.381 17.738 -16.465 1.00 97.00 197 LYS A N 1
ATOM 1632 C CA . LYS A 1 197 ? -4.910 17.836 -16.490 1.00 97.00 197 LYS A CA 1
ATOM 1633 C C . LYS A 1 197 ? -4.306 18.065 -15.099 1.00 97.00 197 LYS A C 1
ATOM 1635 O O . LYS A 1 197 ? -3.249 17.528 -14.794 1.00 97.00 197 LYS A O 1
ATOM 1640 N N . GLU A 1 198 ? -5.009 18.763 -14.205 1.00 97.06 198 GLU A N 1
ATOM 1641 C CA . GLU A 1 198 ? -4.566 18.997 -12.825 1.00 97.06 198 GLU A CA 1
ATOM 1642 C C . GLU A 1 198 ? -4.433 17.688 -12.030 1.00 97.06 198 GLU A C 1
ATOM 1644 O O . GLU A 1 198 ? -3.632 17.607 -11.099 1.00 97.06 198 GLU A O 1
ATOM 1649 N N . ALA A 1 199 ? -5.152 16.630 -12.424 1.00 96.88 199 ALA A N 1
ATOM 1650 C CA . ALA A 1 199 ? -5.001 15.314 -11.818 1.00 96.88 199 ALA A CA 1
ATOM 1651 C C . ALA A 1 199 ? -3.597 14.730 -12.038 1.00 96.88 199 ALA A C 1
ATOM 1653 O O . ALA A 1 199 ? -3.141 13.963 -11.194 1.00 96.88 199 ALA A O 1
ATOM 1654 N N . LEU A 1 200 ? -2.877 15.124 -13.099 1.00 98.44 200 LEU A N 1
ATOM 1655 C CA . LEU A 1 200 ? -1.488 14.709 -13.319 1.00 98.44 200 LEU A CA 1
ATOM 1656 C C . LEU A 1 200 ? -0.567 15.203 -12.199 1.00 98.44 200 LEU A C 1
ATOM 1658 O O . LEU A 1 200 ? 0.353 14.488 -11.819 1.00 98.44 200 LEU A O 1
ATOM 1662 N N . VAL A 1 201 ? -0.849 16.362 -11.593 1.00 97.94 201 VAL A N 1
ATOM 1663 C CA . VAL A 1 201 ? -0.105 16.852 -10.419 1.00 97.94 201 VAL A CA 1
ATOM 1664 C C . VAL A 1 201 ? -0.356 15.947 -9.213 1.00 97.94 201 VAL A C 1
ATOM 1666 O O . VAL A 1 201 ? 0.578 15.573 -8.504 1.00 97.94 201 VAL A O 1
ATOM 1669 N N . THR A 1 202 ? -1.610 15.546 -8.989 1.00 95.50 202 THR A N 1
ATOM 1670 C CA . THR A 1 202 ? -1.977 14.627 -7.902 1.00 95.50 202 THR A CA 1
ATOM 1671 C C . THR A 1 202 ? -1.401 13.228 -8.114 1.00 95.50 202 THR A C 1
ATOM 1673 O O . THR A 1 202 ? -0.985 12.591 -7.143 1.00 95.50 202 THR A O 1
ATOM 1676 N N . ILE A 1 203 ? -1.362 12.747 -9.357 1.00 97.56 203 ILE A N 1
ATOM 1677 C CA . ILE A 1 203 ? -0.733 11.479 -9.731 1.00 97.56 203 ILE A CA 1
ATOM 1678 C C . ILE A 1 203 ? 0.783 11.577 -9.525 1.00 97.56 203 ILE A C 1
ATOM 1680 O O . ILE A 1 203 ? 1.358 10.717 -8.870 1.00 97.56 203 ILE A O 1
ATOM 1684 N N . TYR A 1 204 ? 1.433 12.643 -9.988 1.00 98.31 204 TYR A N 1
ATOM 1685 C CA . TYR A 1 204 ? 2.870 12.843 -9.805 1.00 98.31 204 TYR A CA 1
ATOM 1686 C C . TYR A 1 204 ? 3.263 12.900 -8.320 1.00 98.31 204 TYR A C 1
ATOM 1688 O O . TYR A 1 204 ? 4.178 12.199 -7.895 1.00 98.31 204 TYR A O 1
ATOM 1696 N N . GLU A 1 205 ? 2.514 13.642 -7.493 1.00 96.31 205 GLU A N 1
ATOM 1697 C CA . GLU A 1 205 ? 2.706 13.680 -6.034 1.00 96.31 205 GLU A CA 1
ATOM 1698 C C . GLU A 1 205 ? 2.620 12.279 -5.401 1.00 96.31 205 GLU A C 1
ATOM 1700 O O . GLU A 1 205 ? 3.397 11.965 -4.501 1.00 96.31 205 GLU A O 1
ATOM 1705 N N . LYS A 1 206 ? 1.738 11.398 -5.903 1.00 94.94 206 LYS A N 1
ATOM 1706 C CA . LYS A 1 206 ? 1.660 9.997 -5.449 1.00 94.94 206 LYS A CA 1
ATOM 1707 C C . LYS A 1 206 ? 2.994 9.280 -5.634 1.00 94.94 206 LYS A C 1
ATOM 1709 O O . LYS A 1 206 ? 3.453 8.609 -4.716 1.00 94.94 206 LYS A O 1
ATOM 1714 N N . TYR A 1 207 ? 3.598 9.404 -6.814 1.00 97.38 207 TYR A N 1
ATOM 1715 C CA . TYR A 1 207 ? 4.859 8.736 -7.131 1.00 97.38 207 TYR A CA 1
ATOM 1716 C C . TYR A 1 207 ? 6.045 9.370 -6.407 1.00 97.38 207 TYR A C 1
ATOM 1718 O O . TYR A 1 207 ? 6.938 8.641 -5.984 1.00 97.38 207 TYR A O 1
ATOM 1726 N N . VAL A 1 208 ? 6.025 10.684 -6.161 1.00 97.50 208 VAL A N 1
ATOM 1727 C CA . VAL A 1 208 ? 7.009 11.337 -5.282 1.00 97.50 208 VAL A CA 1
ATOM 1728 C C . VAL A 1 208 ? 6.945 10.747 -3.872 1.00 97.50 208 VAL A C 1
ATOM 1730 O O . VAL A 1 208 ? 7.974 10.357 -3.327 1.00 97.50 208 VAL A O 1
ATOM 1733 N N . LEU A 1 209 ? 5.748 10.603 -3.296 1.00 95.38 209 LEU A N 1
ATOM 1734 C CA . LEU A 1 209 ? 5.585 9.990 -1.974 1.00 95.38 209 LEU A CA 1
ATOM 1735 C C . LEU A 1 209 ? 6.046 8.528 -1.960 1.00 95.38 209 LEU A C 1
ATOM 1737 O O . LEU A 1 209 ? 6.733 8.113 -1.029 1.00 95.38 209 LEU A O 1
ATOM 1741 N N . LEU A 1 210 ? 5.727 7.751 -3.000 1.00 96.19 210 LEU A N 1
ATOM 1742 C CA . LEU A 1 210 ? 6.222 6.378 -3.127 1.00 96.19 210 LEU A CA 1
ATOM 1743 C C . LEU A 1 210 ? 7.751 6.321 -3.225 1.00 96.19 210 LEU A C 1
ATOM 1745 O O . LEU A 1 210 ? 8.345 5.439 -2.613 1.00 96.19 210 LEU A O 1
ATOM 1749 N N . GLN A 1 211 ? 8.392 7.255 -3.929 1.00 96.62 211 GLN A N 1
ATOM 1750 C CA . GLN A 1 211 ? 9.853 7.362 -3.982 1.00 96.62 211 GLN A CA 1
ATOM 1751 C C . GLN A 1 211 ? 10.448 7.703 -2.610 1.00 96.62 211 GLN A C 1
ATOM 1753 O O . GLN A 1 211 ? 11.479 7.156 -2.236 1.00 96.62 211 GLN A O 1
ATOM 1758 N N . MET A 1 212 ? 9.796 8.574 -1.833 1.00 95.94 212 MET A N 1
ATOM 1759 C CA . MET A 1 212 ? 10.238 8.913 -0.475 1.00 95.94 212 MET A CA 1
ATOM 1760 C C . MET A 1 212 ? 10.140 7.719 0.485 1.00 95.94 212 MET A C 1
ATOM 1762 O O . MET A 1 212 ? 10.993 7.570 1.358 1.00 95.94 212 MET A O 1
ATOM 1766 N N . ILE A 1 213 ? 9.091 6.898 0.348 1.00 96.56 213 ILE A N 1
ATOM 1767 C CA . ILE A 1 213 ? 8.857 5.711 1.187 1.00 96.56 213 ILE A CA 1
ATOM 1768 C C . ILE A 1 213 ? 9.756 4.548 0.751 1.00 96.56 213 ILE A C 1
ATOM 1770 O O . ILE A 1 213 ? 10.275 3.821 1.588 1.00 96.56 213 ILE A O 1
ATOM 1774 N N . TYR A 1 214 ? 9.969 4.379 -0.553 1.00 96.56 214 TYR A N 1
ATOM 1775 C CA . TYR A 1 214 ? 10.750 3.286 -1.128 1.00 96.56 214 TYR A CA 1
ATOM 1776 C C . TYR A 1 214 ? 11.923 3.843 -1.951 1.00 96.56 214 TYR A C 1
ATOM 1778 O O . TYR A 1 214 ? 11.890 3.748 -3.180 1.00 96.56 214 TYR A O 1
ATOM 1786 N N . PRO A 1 215 ? 12.961 4.410 -1.306 1.00 94.06 215 PRO A N 1
ATOM 1787 C CA . PRO A 1 215 ? 14.037 5.130 -1.993 1.00 94.06 215 PRO A CA 1
ATOM 1788 C C . PRO A 1 215 ? 14.829 4.272 -2.986 1.00 94.06 215 PRO A C 1
ATOM 1790 O O . PRO A 1 215 ? 15.306 4.792 -3.987 1.00 94.06 215 PRO A O 1
ATOM 1793 N N . GLU A 1 216 ? 14.914 2.961 -2.752 1.00 92.50 216 GLU A N 1
ATOM 1794 C CA . GLU A 1 216 ? 15.612 2.012 -3.632 1.00 92.50 216 GLU A CA 1
ATOM 1795 C C . GLU A 1 216 ? 14.812 1.630 -4.891 1.00 92.50 216 GLU A C 1
ATOM 1797 O O . GLU A 1 216 ? 15.338 0.973 -5.790 1.00 92.50 216 GLU A O 1
ATOM 1802 N N . ARG A 1 217 ? 13.520 1.979 -4.963 1.00 93.88 217 ARG A N 1
ATOM 1803 C CA . ARG A 1 217 ? 12.685 1.701 -6.139 1.00 93.88 217 ARG A CA 1
ATOM 1804 C C . ARG A 1 217 ? 12.740 2.877 -7.097 1.00 93.88 217 ARG A C 1
ATOM 1806 O O . ARG A 1 217 ? 12.551 4.012 -6.685 1.00 93.88 217 ARG A O 1
ATOM 1813 N N . GLU A 1 218 ? 12.919 2.590 -8.378 1.00 95.31 218 GLU A N 1
ATOM 1814 C CA . GLU A 1 218 ? 12.846 3.600 -9.430 1.00 95.31 218 GLU A CA 1
ATOM 1815 C C . GLU A 1 218 ? 11.410 3.722 -9.949 1.00 95.31 218 GLU A C 1
ATOM 1817 O O . GLU A 1 218 ? 10.844 2.759 -10.475 1.00 95.31 218 GLU A O 1
ATOM 1822 N N . TYR A 1 219 ? 10.829 4.912 -9.800 1.00 96.31 219 TYR A N 1
ATOM 1823 C CA . TYR A 1 219 ? 9.489 5.232 -10.295 1.00 96.31 219 TYR A CA 1
ATOM 1824 C C . TYR A 1 219 ? 9.497 6.104 -11.551 1.00 96.31 219 TYR A C 1
ATOM 1826 O O . TYR A 1 219 ? 8.423 6.396 -12.055 1.00 96.31 219 TYR A O 1
ATOM 1834 N N . PHE A 1 220 ? 10.662 6.488 -12.078 1.00 98.00 220 PHE A N 1
ATOM 1835 C CA . PHE A 1 220 ? 10.837 7.321 -13.271 1.00 98.00 220 PHE A CA 1
ATOM 1836 C C . PHE A 1 220 ? 10.290 8.748 -13.105 1.00 98.00 220 PHE A C 1
ATOM 1838 O O . PHE A 1 220 ? 9.671 9.305 -14.014 1.00 98.00 220 PHE A O 1
ATOM 1845 N N . LEU A 1 221 ? 10.530 9.365 -11.938 1.00 98.00 221 LEU A N 1
ATOM 1846 C CA . LEU A 1 221 ? 10.094 10.741 -11.644 1.00 98.00 221 LEU A CA 1
ATOM 1847 C C . LEU A 1 221 ? 10.646 11.757 -12.652 1.00 98.00 221 LEU A C 1
ATOM 1849 O O . LEU A 1 221 ? 9.911 12.626 -13.111 1.00 98.00 221 LEU A O 1
ATOM 1853 N N . SER A 1 222 ? 11.924 11.639 -13.020 1.00 97.25 222 SER A N 1
ATOM 1854 C CA . SER A 1 222 ? 12.570 12.524 -13.997 1.00 97.25 222 SER A CA 1
ATOM 1855 C C . SER A 1 222 ? 11.943 12.386 -15.387 1.00 97.25 222 SER A C 1
ATOM 1857 O O . SER A 1 222 ? 11.571 13.391 -15.992 1.00 97.25 222 SER A O 1
ATOM 1859 N N . SER A 1 223 ? 11.765 11.153 -15.867 1.00 98.38 223 SER A N 1
ATOM 1860 C CA . SER A 1 223 ? 11.121 10.853 -17.150 1.00 98.38 223 SER A CA 1
ATOM 1861 C C . SER A 1 223 ? 9.688 11.371 -17.199 1.00 98.38 223 SER A C 1
ATOM 1863 O O . SER A 1 223 ? 9.302 12.032 -18.161 1.00 98.38 223 SER A O 1
ATOM 1865 N N . SER A 1 224 ? 8.916 11.121 -16.139 1.00 98.56 224 SER A N 1
ATOM 1866 C CA . SER A 1 224 ? 7.542 11.603 -16.006 1.00 98.56 224 SER A CA 1
ATOM 1867 C C . SER A 1 224 ? 7.471 13.126 -15.989 1.00 98.56 224 SER A C 1
ATOM 1869 O O . SER A 1 224 ? 6.653 13.706 -16.699 1.00 98.56 224 SER A O 1
ATOM 1871 N N . LEU A 1 225 ? 8.360 13.798 -15.251 1.00 98.50 225 LEU A N 1
ATOM 1872 C CA . LEU A 1 225 ? 8.420 15.256 -15.237 1.00 98.50 225 LEU A CA 1
ATOM 1873 C C . LEU A 1 225 ? 8.642 15.804 -16.650 1.00 98.50 225 LEU A C 1
ATOM 1875 O O . LEU A 1 225 ? 7.918 16.702 -17.070 1.00 98.50 225 LEU A O 1
ATOM 1879 N N . ILE A 1 226 ? 9.597 15.252 -17.403 1.00 98.44 226 ILE A N 1
ATOM 1880 C CA . ILE A 1 226 ? 9.852 15.660 -18.792 1.00 98.44 226 ILE A CA 1
ATOM 1881 C C . ILE A 1 226 ? 8.617 15.405 -19.666 1.00 98.44 226 ILE A C 1
ATOM 1883 O O . ILE A 1 226 ? 8.202 16.295 -20.407 1.00 98.44 226 ILE A O 1
ATOM 1887 N N . ALA A 1 227 ? 8.000 14.226 -19.564 1.00 98.25 227 ALA A N 1
ATOM 1888 C CA . ALA A 1 227 ? 6.828 13.873 -20.361 1.00 98.25 227 ALA A CA 1
ATOM 1889 C C . ALA A 1 227 ? 5.631 14.799 -20.075 1.00 98.25 227 ALA A C 1
ATOM 1891 O O . ALA A 1 227 ? 5.051 15.361 -21.003 1.00 98.25 227 ALA A O 1
ATOM 1892 N N . ILE A 1 228 ? 5.293 15.020 -18.798 1.00 98.50 228 ILE A N 1
ATOM 1893 C CA . ILE A 1 228 ? 4.157 15.864 -18.395 1.00 98.50 228 ILE A CA 1
ATOM 1894 C C . ILE A 1 228 ? 4.412 17.319 -18.765 1.00 98.50 228 ILE A C 1
ATOM 1896 O O . ILE A 1 228 ? 3.509 17.979 -19.260 1.00 98.50 228 ILE A O 1
ATOM 1900 N N . THR A 1 229 ? 5.621 17.833 -18.553 1.00 97.69 229 THR A N 1
ATOM 1901 C CA . THR A 1 229 ? 5.919 19.243 -18.843 1.00 97.69 229 THR A CA 1
ATOM 1902 C C . THR A 1 229 ? 6.030 19.535 -20.335 1.00 97.69 229 THR A C 1
ATOM 1904 O O . THR A 1 229 ? 5.766 20.664 -20.741 1.00 97.69 229 THR A O 1
ATOM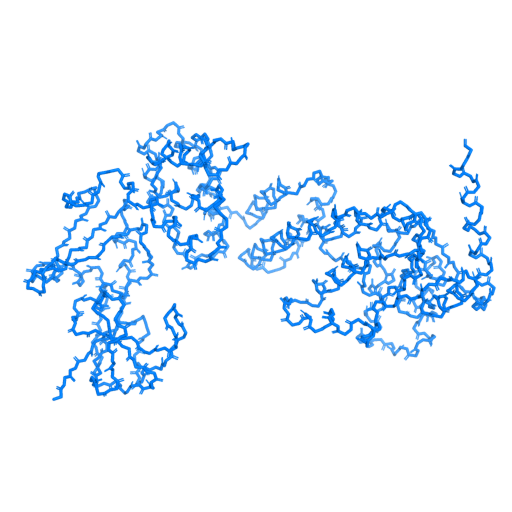 1907 N N . LYS A 1 230 ? 6.363 18.533 -21.159 1.00 97.50 230 LYS A N 1
ATOM 1908 C CA . LYS A 1 230 ? 6.281 18.636 -22.620 1.00 97.50 230 LYS A CA 1
ATOM 1909 C C . LYS A 1 230 ? 4.829 18.777 -23.089 1.00 97.50 230 LYS A C 1
ATOM 1911 O O . LYS A 1 230 ? 4.559 19.626 -23.931 1.00 97.50 230 LYS A O 1
ATOM 1916 N N . GLU A 1 231 ? 3.922 17.969 -22.541 1.00 97.69 231 GLU A N 1
ATOM 1917 C CA . GLU A 1 231 ? 2.503 17.954 -22.927 1.00 97.69 231 GLU A CA 1
ATOM 1918 C C . GLU A 1 231 ? 1.707 19.120 -22.310 1.00 97.69 231 GLU A C 1
ATOM 1920 O O . GLU A 1 231 ? 0.901 19.768 -22.975 1.00 97.69 231 GLU A O 1
ATOM 1925 N N . TYR A 1 232 ? 1.974 19.436 -21.041 1.00 98.06 232 TYR A N 1
ATOM 1926 C CA . TYR A 1 232 ? 1.283 20.457 -20.250 1.00 98.06 232 TYR A CA 1
ATOM 1927 C C . TYR A 1 232 ? 2.287 21.397 -19.549 1.00 98.06 232 TYR A C 1
ATOM 1929 O O . TYR A 1 232 ? 2.499 21.303 -18.331 1.00 98.06 232 TYR A O 1
ATOM 1937 N N . PRO A 1 233 ? 2.916 22.336 -20.286 1.00 98.00 233 PRO A N 1
ATOM 1938 C CA . PRO A 1 233 ? 3.957 23.217 -19.745 1.00 98.00 233 PRO A CA 1
ATOM 1939 C C . PRO A 1 233 ? 3.503 24.104 -18.579 1.00 98.00 233 PRO A C 1
ATOM 1941 O O . PRO A 1 233 ? 4.311 24.510 -17.747 1.00 98.00 233 PRO A O 1
ATOM 1944 N N . ASP A 1 234 ? 2.208 24.406 -18.482 1.00 98.00 234 ASP A N 1
ATOM 1945 C CA . ASP A 1 234 ? 1.653 25.227 -17.406 1.00 98.00 234 ASP A CA 1
ATOM 1946 C C . ASP A 1 234 ? 1.637 24.515 -16.042 1.00 98.00 234 ASP A C 1
ATOM 1948 O O . ASP A 1 234 ? 1.553 25.175 -15.006 1.00 98.00 234 ASP A O 1
ATOM 1952 N N . LEU A 1 235 ? 1.800 23.186 -16.014 1.00 98.25 235 LEU A N 1
ATOM 1953 C CA . LEU A 1 235 ? 1.900 22.409 -14.774 1.00 98.25 235 LEU A CA 1
ATOM 1954 C C . LEU A 1 235 ? 3.312 22.406 -14.164 1.00 98.25 235 LEU A C 1
ATOM 1956 O O . LEU A 1 235 ? 3.468 21.975 -13.019 1.00 98.25 235 LEU A O 1
ATOM 1960 N N . VAL A 1 236 ? 4.336 22.905 -14.875 1.00 97.75 236 VAL A N 1
ATOM 1961 C CA . VAL A 1 236 ? 5.747 22.897 -14.428 1.00 97.75 236 VAL A CA 1
ATOM 1962 C C . VAL A 1 236 ? 5.925 23.398 -12.986 1.00 97.75 236 VAL A C 1
ATOM 1964 O O . VAL A 1 236 ? 6.544 22.672 -12.202 1.00 97.75 236 VAL A O 1
ATOM 1967 N N . PRO A 1 237 ? 5.389 24.572 -12.577 1.00 97.75 237 PRO A N 1
ATOM 1968 C CA . PRO A 1 237 ? 5.631 25.088 -11.229 1.00 97.75 237 PRO A CA 1
ATOM 1969 C C . PRO A 1 237 ? 5.072 24.164 -10.143 1.00 97.75 237 PRO A C 1
ATOM 1971 O O . PRO A 1 237 ? 5.703 23.971 -9.106 1.00 97.75 237 PRO A O 1
ATOM 1974 N N . LEU A 1 238 ? 3.911 23.553 -10.405 1.00 97.94 238 LEU A N 1
ATOM 1975 C CA . LEU A 1 238 ? 3.247 22.645 -9.475 1.00 97.94 238 LEU A CA 1
ATOM 1976 C C . LEU A 1 238 ? 4.027 21.335 -9.334 1.00 97.94 238 LEU A C 1
ATOM 1978 O O . LEU A 1 238 ? 4.234 20.860 -8.223 1.00 97.94 238 LEU A O 1
ATOM 1982 N N . LEU A 1 239 ? 4.503 20.760 -10.440 1.00 97.94 239 LEU A N 1
ATOM 1983 C CA . LEU A 1 239 ? 5.269 19.508 -10.423 1.00 97.94 239 LEU A CA 1
ATOM 1984 C C . LEU A 1 239 ? 6.635 19.681 -9.747 1.00 97.94 239 LEU A C 1
ATOM 1986 O O . LEU A 1 239 ? 7.055 18.825 -8.967 1.00 97.94 239 LEU A O 1
ATOM 1990 N N . GLN A 1 240 ? 7.313 20.804 -10.003 1.00 96.75 240 GLN A N 1
ATOM 1991 C CA . GLN A 1 240 ? 8.573 21.139 -9.339 1.00 96.75 240 GLN A CA 1
ATOM 1992 C C . GLN A 1 240 ? 8.388 21.330 -7.833 1.00 96.75 240 GLN A C 1
ATOM 1994 O O . GLN A 1 240 ? 9.234 20.884 -7.060 1.00 96.75 240 GLN A O 1
ATOM 1999 N N . ASP A 1 241 ? 7.287 21.956 -7.409 1.00 95.81 241 ASP A N 1
ATOM 2000 C CA . ASP A 1 241 ? 6.935 22.065 -5.993 1.00 95.81 241 ASP A CA 1
ATOM 2001 C C . ASP A 1 241 ? 6.789 20.683 -5.339 1.00 95.81 241 ASP A C 1
ATOM 2003 O O . ASP A 1 241 ? 7.406 20.420 -4.307 1.00 95.81 241 ASP A O 1
ATOM 2007 N N . LYS A 1 242 ? 6.094 19.745 -6.002 1.00 96.50 242 LYS A N 1
ATOM 2008 C CA . LYS A 1 242 ? 5.990 18.359 -5.515 1.00 96.50 242 LYS A CA 1
ATOM 2009 C C . LYS A 1 242 ? 7.344 17.668 -5.441 1.00 96.50 242 LYS A C 1
ATOM 2011 O O . LYS A 1 242 ? 7.643 17.039 -4.432 1.00 96.50 242 LYS A O 1
ATOM 2016 N N . LEU A 1 243 ? 8.188 17.813 -6.461 1.00 96.56 243 LEU A N 1
AT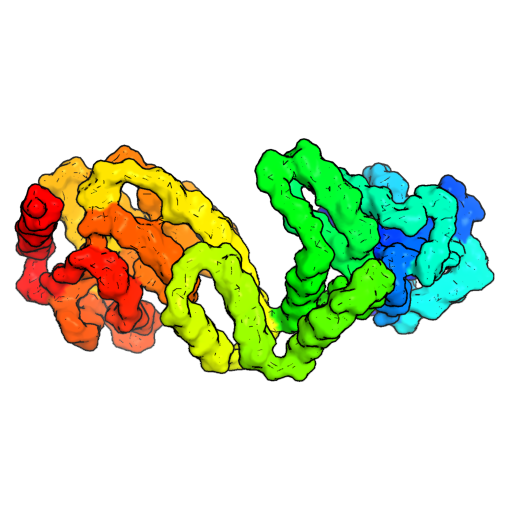OM 2017 C CA . LEU A 1 243 ? 9.495 17.154 -6.499 1.00 96.56 243 LEU A CA 1
ATOM 2018 C C . LEU A 1 243 ? 10.433 17.618 -5.370 1.00 96.56 243 LEU A C 1
ATOM 2020 O O . LEU A 1 243 ? 11.202 16.809 -4.849 1.00 96.56 243 LEU A O 1
ATOM 2024 N N . LYS A 1 244 ? 10.342 18.886 -4.938 1.00 96.12 244 LYS A N 1
ATOM 2025 C CA . LYS A 1 244 ? 11.134 19.407 -3.805 1.00 96.12 244 LYS A CA 1
ATOM 2026 C C . LYS A 1 244 ? 10.922 18.606 -2.520 1.00 96.12 244 LYS A C 1
ATOM 2028 O O . LYS A 1 244 ? 11.823 18.582 -1.685 1.00 96.12 244 LYS A O 1
ATOM 2033 N N . MET A 1 245 ? 9.788 17.914 -2.380 1.00 94.75 245 MET A N 1
ATOM 2034 C CA . MET A 1 245 ? 9.465 17.113 -1.198 1.00 94.75 245 MET A CA 1
ATOM 2035 C C . MET A 1 245 ? 10.442 15.967 -0.932 1.00 94.75 245 MET A C 1
ATOM 2037 O O . MET A 1 245 ? 10.636 15.587 0.220 1.00 94.75 245 MET A O 1
ATOM 2041 N N . LEU A 1 246 ? 11.159 15.489 -1.956 1.00 94.62 246 LEU A N 1
ATOM 2042 C CA . LEU A 1 246 ? 12.237 14.508 -1.782 1.00 94.62 246 LEU A CA 1
ATOM 2043 C C . LEU A 1 246 ? 13.350 15.002 -0.846 1.00 94.62 246 LEU A C 1
ATOM 2045 O O . LEU A 1 246 ? 13.938 14.195 -0.124 1.00 94.62 246 LEU A O 1
ATOM 2049 N N . ASN A 1 247 ? 13.599 16.312 -0.815 1.00 94.88 247 ASN A N 1
ATOM 2050 C CA . ASN A 1 247 ? 14.710 16.927 -0.085 1.00 94.88 247 ASN A CA 1
ATOM 2051 C C . ASN A 1 247 ? 14.289 17.585 1.236 1.00 94.88 247 ASN A C 1
ATOM 2053 O O . ASN A 1 247 ? 15.131 18.166 1.913 1.00 94.88 247 ASN A O 1
ATOM 2057 N N . GLN A 1 248 ? 13.007 17.506 1.596 1.00 95.38 248 GLN A N 1
ATOM 2058 C CA . GLN A 1 248 ? 12.494 18.089 2.834 1.00 95.38 248 GLN A CA 1
ATOM 2059 C C . GLN A 1 248 ? 12.792 17.224 4.061 1.00 95.38 248 GLN A C 1
ATOM 2061 O O . GLN A 1 248 ? 13.202 16.057 3.953 1.00 95.38 248 GLN A O 1
ATOM 2066 N N . THR A 1 249 ? 12.571 17.808 5.238 1.00 94.44 249 THR A N 1
ATOM 2067 C CA . THR A 1 249 ? 12.735 17.131 6.527 1.00 94.44 249 THR A CA 1
ATOM 2068 C C . THR A 1 249 ? 11.760 15.961 6.678 1.00 94.44 249 THR A C 1
ATOM 2070 O O . THR A 1 249 ? 10.716 15.895 6.025 1.00 94.44 249 THR A O 1
ATOM 2073 N N . SER A 1 250 ? 12.075 15.015 7.566 1.00 92.31 250 SER A N 1
ATOM 2074 C CA . SER A 1 250 ? 11.175 13.893 7.867 1.00 92.31 250 SER A CA 1
ATOM 2075 C C . SER A 1 250 ? 9.796 14.356 8.351 1.00 92.31 250 SER A C 1
ATOM 2077 O O . SER A 1 250 ? 8.804 13.709 8.031 1.00 92.31 250 SER A O 1
ATOM 2079 N N . GLU A 1 251 ? 9.718 15.469 9.085 1.00 92.44 251 GLU A N 1
ATOM 2080 C CA . GLU A 1 251 ? 8.457 16.030 9.590 1.00 92.44 251 GLU A CA 1
ATOM 2081 C C . GLU A 1 251 ? 7.589 16.600 8.462 1.00 92.44 251 GLU A C 1
ATOM 2083 O O . GLU A 1 251 ? 6.406 16.279 8.371 1.00 92.44 251 GLU A O 1
ATOM 2088 N N . GLU A 1 252 ? 8.169 17.381 7.548 1.00 94.06 252 GLU A N 1
ATOM 2089 C CA . GLU A 1 252 ? 7.456 17.915 6.376 1.00 94.06 252 GLU A CA 1
ATOM 2090 C C . GLU A 1 252 ? 6.953 16.793 5.463 1.00 94.06 252 GLU A C 1
ATOM 2092 O O . GLU A 1 252 ? 5.812 16.814 4.995 1.00 94.06 252 GLU A O 1
ATOM 2097 N N . LYS A 1 253 ? 7.785 15.766 5.264 1.00 94.81 253 LYS A N 1
ATOM 2098 C CA . LYS A 1 253 ? 7.423 14.564 4.512 1.00 94.81 253 LYS A CA 1
ATOM 2099 C C . LYS A 1 253 ? 6.261 13.808 5.163 1.00 94.81 253 LYS A C 1
ATOM 2101 O O . LYS A 1 253 ? 5.345 13.384 4.458 1.00 94.81 253 LYS A O 1
ATOM 2106 N N . LEU A 1 254 ? 6.282 13.652 6.491 1.00 94.50 254 LEU A N 1
ATOM 2107 C CA . LEU A 1 254 ? 5.196 13.025 7.252 1.00 94.50 254 LEU A CA 1
ATOM 2108 C C . LEU A 1 254 ? 3.906 13.835 7.158 1.00 94.50 254 LEU A C 1
ATOM 2110 O O . LEU A 1 254 ? 2.866 13.255 6.868 1.00 94.50 254 LEU A O 1
ATOM 2114 N N . ASN A 1 255 ? 3.977 15.155 7.330 1.00 93.12 255 ASN A N 1
ATOM 2115 C CA . ASN A 1 255 ? 2.826 16.042 7.168 1.00 93.12 255 ASN A CA 1
ATOM 2116 C C . ASN A 1 255 ? 2.186 15.875 5.791 1.00 93.12 255 ASN A C 1
ATOM 2118 O O . ASN A 1 255 ? 0.991 15.614 5.696 1.00 93.12 255 ASN A O 1
ATOM 2122 N N . CYS A 1 256 ? 2.990 15.940 4.727 1.00 92.38 256 CYS A N 1
ATOM 2123 C CA . CYS A 1 256 ? 2.506 15.770 3.360 1.00 92.38 256 CYS A CA 1
ATOM 2124 C C . CYS A 1 256 ? 1.829 14.404 3.149 1.00 92.38 256 CYS A C 1
ATOM 2126 O O . CYS A 1 256 ? 0.756 14.327 2.546 1.00 92.38 256 CYS A O 1
ATOM 2128 N N . LEU A 1 257 ? 2.427 13.325 3.668 1.00 93.69 257 LEU A N 1
ATOM 2129 C CA . LEU A 1 257 ? 1.866 11.980 3.563 1.00 93.69 257 LEU A CA 1
ATOM 2130 C C . LEU A 1 257 ? 0.544 11.845 4.330 1.00 93.69 257 LEU A C 1
ATOM 2132 O O . LEU A 1 257 ? -0.435 11.355 3.765 1.00 93.69 257 LEU A O 1
ATOM 2136 N N . ILE A 1 258 ? 0.514 12.286 5.589 1.00 91.88 258 ILE A N 1
ATOM 2137 C CA . ILE A 1 258 ? -0.661 12.214 6.462 1.00 91.88 258 ILE A CA 1
ATOM 2138 C C . ILE A 1 258 ? -1.798 13.054 5.874 1.00 91.88 258 ILE A C 1
ATOM 2140 O O . ILE A 1 258 ? -2.909 12.552 5.746 1.00 91.88 258 ILE A O 1
ATOM 2144 N N . ASP A 1 259 ? -1.523 14.280 5.424 1.00 89.38 259 ASP A N 1
ATOM 2145 C CA . ASP A 1 259 ? -2.517 15.159 4.795 1.00 89.38 259 ASP A CA 1
ATOM 2146 C C . ASP A 1 259 ? -3.056 14.587 3.473 1.00 89.38 259 ASP A C 1
ATOM 2148 O O . ASP A 1 259 ? -4.182 14.880 3.061 1.00 89.38 259 ASP A O 1
ATOM 2152 N N . ARG A 1 260 ? -2.261 13.788 2.753 1.00 88.62 260 ARG A N 1
ATOM 2153 C CA . ARG A 1 260 ? -2.735 13.117 1.540 1.00 88.62 260 ARG A CA 1
ATOM 2154 C C . ARG A 1 260 ? -3.632 11.931 1.865 1.00 88.62 260 ARG A C 1
ATOM 2156 O O . ARG A 1 260 ? -4.683 11.785 1.248 1.00 88.62 260 ARG A O 1
ATOM 2163 N N . VAL A 1 261 ? -3.198 11.088 2.794 1.00 86.81 261 VAL A N 1
ATOM 2164 C CA . VAL A 1 261 ? -3.945 9.921 3.273 1.00 86.81 261 VAL A CA 1
ATOM 2165 C C . VAL A 1 261 ? -5.266 10.347 3.918 1.00 86.81 261 VAL A C 1
ATOM 2167 O O . VAL A 1 261 ? -6.303 9.721 3.696 1.00 86.81 261 VAL A O 1
ATOM 2170 N N . SER A 1 262 ? -5.254 11.463 4.644 1.00 84.06 262 SER A N 1
ATOM 2171 C CA . SER A 1 262 ? -6.425 11.975 5.342 1.00 84.06 262 SER A CA 1
ATOM 2172 C C . SER A 1 262 ? -7.542 12.404 4.381 1.00 84.06 262 SER A C 1
ATOM 2174 O O . SER A 1 262 ? -8.710 12.112 4.613 1.00 84.06 262 SER A O 1
ATOM 2176 N N . LYS A 1 263 ? -7.205 12.994 3.225 1.00 83.44 263 LYS A N 1
ATOM 2177 C CA . LYS A 1 263 ? -8.188 13.389 2.188 1.00 83.44 263 LYS A CA 1
ATOM 2178 C C . LYS A 1 263 ? -9.037 12.240 1.656 1.00 83.44 263 LYS A C 1
ATOM 2180 O O . LYS A 1 263 ? -10.045 12.484 0.997 1.00 83.44 263 LYS A O 1
ATOM 2185 N N . SER A 1 264 ? -8.598 11.010 1.874 1.00 74.81 264 SER A N 1
ATOM 2186 C CA . SER A 1 264 ? -9.258 9.819 1.371 1.00 74.81 264 SER A CA 1
ATOM 2187 C C . SER A 1 264 ? -10.059 9.060 2.439 1.00 74.81 264 SER A C 1
ATOM 2189 O O . SER A 1 264 ? -10.688 8.066 2.099 1.00 74.81 264 SER A O 1
ATOM 2191 N N . ILE A 1 265 ? -10.109 9.552 3.684 1.00 75.88 265 ILE A N 1
ATOM 2192 C CA . ILE A 1 265 ? -11.104 9.145 4.693 1.00 75.88 265 ILE A CA 1
ATOM 2193 C C . ILE A 1 265 ? -12.159 10.253 4.767 1.00 75.88 265 ILE A C 1
ATOM 2195 O O . ILE A 1 265 ? -11.850 11.450 4.752 1.00 75.88 265 ILE A O 1
ATOM 2199 N N . LYS A 1 266 ? -13.430 9.873 4.847 1.00 72.44 266 LYS A N 1
ATOM 2200 C CA . LYS A 1 266 ? -14.534 10.836 4.883 1.00 72.44 266 LYS A CA 1
ATOM 2201 C C . LYS A 1 266 ? -14.643 11.487 6.269 1.00 72.44 266 LYS A C 1
ATOM 2203 O O . LYS A 1 266 ? -14.752 10.796 7.269 1.00 72.44 266 LYS A O 1
ATOM 2208 N N . ASN A 1 267 ? -14.712 12.821 6.317 1.00 74.50 267 ASN A N 1
ATOM 2209 C CA . ASN A 1 267 ? -15.001 13.598 7.535 1.00 74.50 267 ASN A CA 1
ATOM 2210 C C . ASN A 1 267 ? -14.056 13.331 8.730 1.00 74.50 267 ASN A C 1
ATOM 2212 O O . ASN A 1 267 ? -14.525 13.255 9.865 1.00 74.50 267 ASN A O 1
ATOM 2216 N N . ILE A 1 268 ? -12.740 13.214 8.510 1.00 80.38 268 ILE A N 1
ATOM 2217 C CA . ILE A 1 268 ? -11.792 13.048 9.627 1.00 80.38 268 ILE A CA 1
ATOM 2218 C C . ILE A 1 268 ? -11.850 14.268 10.565 1.00 80.38 268 ILE A C 1
ATOM 2220 O O . ILE A 1 268 ? -11.654 15.397 10.103 1.00 80.38 268 ILE A O 1
ATOM 2224 N N . PRO A 1 269 ? -12.032 14.062 11.880 1.00 84.75 269 PRO A N 1
ATOM 2225 C CA . PRO A 1 269 ? -11.892 15.118 12.877 1.00 84.75 269 PRO A CA 1
ATOM 2226 C C . PRO A 1 269 ? -10.458 15.672 12.963 1.00 84.75 269 PRO A C 1
ATOM 2228 O O . PRO A 1 269 ? -9.484 14.918 12.964 1.00 84.75 269 PRO A O 1
ATOM 2231 N N . ASN A 1 270 ? -10.307 16.994 13.096 1.00 86.62 270 ASN A N 1
ATOM 2232 C CA . ASN A 1 270 ? -8.982 17.630 13.175 1.00 86.62 270 ASN A CA 1
ATOM 2233 C C . ASN A 1 270 ? -8.125 17.092 14.335 1.00 86.62 270 ASN A C 1
ATOM 2235 O O . ASN A 1 270 ? -6.917 16.954 14.184 1.00 86.62 270 ASN A O 1
ATOM 2239 N N . ASP A 1 271 ? -8.727 16.748 15.474 1.00 87.44 271 ASP A N 1
ATOM 2240 C CA . ASP A 1 271 ? -8.008 16.192 16.623 1.00 87.44 271 ASP A CA 1
ATOM 2241 C C . ASP A 1 271 ? -7.402 14.811 16.332 1.00 87.44 271 ASP A C 1
ATOM 2243 O O . ASP A 1 271 ? -6.321 14.512 16.834 1.00 87.44 271 ASP A O 1
ATOM 2247 N N . VAL A 1 272 ? -8.048 13.990 15.496 1.00 85.75 272 VAL A N 1
ATOM 2248 C CA . VAL A 1 272 ? -7.514 12.690 15.050 1.00 85.75 272 VAL A CA 1
ATOM 2249 C C . VAL A 1 272 ? -6.300 12.895 14.143 1.00 85.75 272 VAL A C 1
ATOM 2251 O O . VAL A 1 272 ? -5.305 12.174 14.259 1.00 85.75 272 VAL A O 1
ATOM 2254 N N . LEU A 1 273 ? -6.354 13.900 13.264 1.00 86.69 273 LEU A N 1
ATOM 2255 C CA . LEU A 1 273 ? -5.236 14.251 12.390 1.00 86.69 273 LEU A CA 1
ATOM 2256 C C . LEU A 1 273 ? -4.017 14.708 13.203 1.00 86.69 273 LEU A C 1
ATOM 2258 O O . LEU A 1 273 ? -2.912 14.221 12.968 1.00 86.69 273 LEU A O 1
ATOM 2262 N N . GLU A 1 274 ? -4.224 15.591 14.180 1.00 89.56 274 GLU A N 1
ATOM 2263 C CA . GLU A 1 274 ? -3.149 16.090 15.043 1.00 89.56 274 GLU A CA 1
ATOM 2264 C C . GLU A 1 274 ? -2.571 14.983 15.934 1.00 89.56 274 GLU A C 1
ATOM 2266 O O . GLU A 1 274 ? -1.355 14.819 15.973 1.00 89.56 274 GLU A O 1
ATOM 2271 N N . GLN A 1 275 ? -3.408 14.126 16.534 1.00 88.75 275 GLN A N 1
ATOM 2272 C CA . GLN A 1 275 ? -2.941 12.944 17.280 1.00 88.75 275 GLN A CA 1
ATOM 2273 C C . GLN A 1 275 ? -2.083 12.016 16.408 1.00 88.75 275 GLN A C 1
ATOM 2275 O O . GLN A 1 275 ? -1.067 11.482 16.857 1.00 88.75 275 GLN A O 1
ATOM 2280 N N . THR A 1 276 ? -2.468 11.834 15.142 1.00 88.88 276 THR A N 1
ATOM 2281 C CA . THR A 1 276 ? -1.698 11.020 14.193 1.00 88.88 276 THR A CA 1
ATOM 2282 C C . THR A 1 276 ? -0.339 11.655 13.898 1.00 88.88 276 THR A C 1
ATOM 2284 O O . THR A 1 276 ? 0.680 10.963 13.904 1.00 88.88 276 THR A O 1
ATOM 2287 N N . LYS A 1 277 ? -0.300 12.973 13.671 1.00 91.25 277 LYS A N 1
ATOM 2288 C CA . LYS A 1 277 ? 0.949 13.716 13.454 1.00 91.25 277 LYS A CA 1
ATOM 2289 C C . LYS A 1 277 ? 1.865 13.617 14.670 1.00 91.25 277 LYS A C 1
ATOM 2291 O O . LYS A 1 277 ? 3.010 13.191 14.527 1.00 91.25 277 LYS A O 1
ATOM 2296 N N . GLU A 1 278 ? 1.348 13.908 15.862 1.00 90.44 278 GLU A N 1
ATOM 2297 C CA . GLU A 1 278 ? 2.098 13.815 17.118 1.00 90.44 278 GLU A CA 1
ATOM 2298 C C . GLU A 1 278 ? 2.695 12.421 17.323 1.00 90.44 278 GLU A C 1
ATOM 2300 O O . GLU A 1 278 ? 3.888 12.307 17.617 1.00 90.44 278 GLU A O 1
ATOM 2305 N N . ARG A 1 279 ? 1.910 11.360 17.093 1.00 89.75 279 ARG A N 1
ATOM 2306 C CA . ARG A 1 279 ? 2.381 9.971 17.181 1.00 89.75 279 ARG A CA 1
ATOM 2307 C C . ARG A 1 279 ? 3.618 9.733 16.312 1.00 89.75 279 ARG A C 1
ATOM 2309 O O . ARG A 1 279 ? 4.616 9.216 16.807 1.00 89.75 279 ARG A O 1
ATOM 2316 N N . TYR A 1 280 ? 3.575 10.100 15.031 1.00 92.19 280 TYR A N 1
ATOM 2317 C CA . TYR A 1 280 ? 4.669 9.803 14.096 1.00 92.19 280 TYR A CA 1
ATOM 2318 C C . TYR A 1 280 ? 5.853 10.779 14.175 1.00 92.19 280 TYR A C 1
ATOM 2320 O O . TYR A 1 280 ? 6.960 10.430 13.743 1.00 92.19 280 TYR A O 1
ATOM 2328 N N . PHE A 1 281 ? 5.659 11.975 14.735 1.00 91.75 281 PHE A N 1
ATOM 2329 C CA . PHE A 1 281 ? 6.755 12.906 15.026 1.00 91.75 281 PHE A CA 1
ATOM 2330 C C . PHE A 1 281 ? 7.631 12.427 16.181 1.00 91.75 281 PHE A C 1
ATOM 2332 O O . PHE A 1 281 ? 8.852 12.515 16.086 1.00 91.75 281 PHE A O 1
ATOM 2339 N N . HIS A 1 282 ? 7.034 11.840 17.220 1.00 90.19 282 HIS A N 1
ATOM 2340 C CA . HIS A 1 282 ? 7.775 11.285 18.360 1.00 90.19 282 HIS A CA 1
ATOM 2341 C C . HIS A 1 282 ? 8.286 9.855 18.120 1.00 90.19 282 HIS A C 1
ATOM 2343 O O . HIS A 1 282 ? 8.964 9.280 18.972 1.00 90.19 282 HIS A O 1
ATOM 2349 N N . ASP A 1 283 ? 7.978 9.274 16.962 1.00 90.25 283 ASP A N 1
ATOM 2350 C CA . ASP A 1 283 ? 8.411 7.935 16.589 1.00 90.25 283 ASP A CA 1
ATOM 2351 C C . ASP A 1 283 ? 9.870 7.944 16.077 1.00 90.25 283 ASP A C 1
ATOM 2353 O O . ASP A 1 283 ? 10.163 8.605 15.066 1.00 90.25 283 ASP A O 1
ATOM 2357 N N . PRO A 1 284 ? 10.785 7.195 16.733 1.00 92.88 284 PRO A N 1
ATOM 2358 C CA . PRO A 1 284 ? 12.217 7.216 16.436 1.00 92.88 284 PRO A CA 1
ATOM 2359 C C . PRO A 1 284 ? 12.600 6.498 15.133 1.00 92.88 284 PRO A C 1
ATOM 2361 O O . PRO A 1 284 ? 13.761 6.563 14.729 1.00 92.88 284 PRO A O 1
ATOM 2364 N N . ARG A 1 285 ? 11.669 5.790 14.481 1.00 94.25 285 ARG A N 1
ATOM 2365 C CA . ARG A 1 285 ? 11.924 5.076 13.222 1.00 94.25 285 ARG A CA 1
ATOM 2366 C C . ARG A 1 285 ? 12.176 6.036 12.060 1.00 94.25 285 ARG A C 1
ATOM 2368 O O . ARG A 1 285 ? 11.834 7.222 12.100 1.00 94.25 285 ARG A O 1
ATOM 2375 N N . SER A 1 286 ? 12.758 5.511 10.985 1.00 94.25 286 SER A N 1
ATOM 2376 C CA . SER A 1 286 ? 13.029 6.284 9.771 1.00 94.25 286 SER A CA 1
ATOM 2377 C C . SER A 1 286 ? 11.737 6.705 9.051 1.00 94.25 286 SER A C 1
ATOM 2379 O O . SER A 1 286 ? 10.678 6.102 9.225 1.00 94.25 286 SER A O 1
ATOM 2381 N N . PHE A 1 287 ? 11.807 7.748 8.212 1.00 94.75 287 PHE A N 1
ATOM 2382 C CA . PHE A 1 287 ? 10.657 8.154 7.392 1.00 94.75 287 PHE A CA 1
ATOM 2383 C C . PHE A 1 287 ? 10.114 7.008 6.512 1.00 94.75 287 PHE A C 1
ATOM 2385 O O . PHE A 1 287 ? 8.902 6.811 6.541 1.00 94.75 287 PHE A O 1
ATOM 2392 N N . PRO A 1 288 ? 10.946 6.235 5.777 1.00 96.12 288 PRO A N 1
ATOM 2393 C CA . PRO A 1 288 ? 10.484 5.076 5.010 1.00 96.12 288 PRO A CA 1
ATOM 2394 C C . PRO A 1 288 ? 9.619 4.100 5.811 1.00 96.12 288 PRO A C 1
ATOM 2396 O O . PRO A 1 288 ? 8.514 3.775 5.386 1.00 96.12 288 PRO A O 1
ATOM 2399 N N . GLU A 1 289 ? 10.073 3.701 7.003 1.00 94.50 289 GLU A N 1
ATOM 2400 C CA . GLU A 1 289 ? 9.345 2.758 7.862 1.00 94.50 289 GLU A CA 1
ATOM 2401 C C . GLU A 1 289 ? 7.997 3.328 8.317 1.00 94.50 289 GLU A C 1
ATOM 2403 O O . GLU A 1 289 ? 6.969 2.654 8.238 1.00 94.50 289 GLU A O 1
ATOM 2408 N N . LYS A 1 290 ? 7.988 4.594 8.755 1.00 94.31 290 LYS A N 1
ATOM 2409 C CA . LYS A 1 290 ? 6.763 5.283 9.186 1.00 94.31 290 LYS A CA 1
ATOM 2410 C C . LYS A 1 290 ? 5.790 5.467 8.025 1.00 94.31 290 LYS A C 1
ATOM 2412 O O . LYS A 1 290 ? 4.595 5.234 8.169 1.00 94.31 290 LYS A O 1
ATOM 2417 N N . GLY A 1 291 ? 6.299 5.861 6.862 1.00 94.38 291 GLY A N 1
ATOM 2418 C CA . GLY A 1 291 ? 5.486 6.102 5.682 1.00 94.38 291 GLY A CA 1
ATOM 2419 C C . GLY A 1 291 ? 4.883 4.826 5.095 1.00 94.38 291 GLY A C 1
ATOM 2420 O O . GLY A 1 291 ? 3.737 4.851 4.646 1.00 94.38 291 GLY A O 1
ATOM 2421 N N . GLU A 1 292 ? 5.608 3.705 5.142 1.00 92.94 292 GLU A N 1
ATOM 2422 C CA . GLU A 1 292 ? 5.068 2.393 4.779 1.00 92.94 292 GLU A CA 1
ATOM 2423 C C . GLU A 1 292 ? 3.932 1.985 5.724 1.00 92.94 292 GLU A C 1
ATOM 2425 O O . GLU A 1 292 ? 2.862 1.609 5.244 1.00 92.94 292 GLU A O 1
ATOM 2430 N N . GLU A 1 293 ? 4.114 2.136 7.042 1.00 89.31 2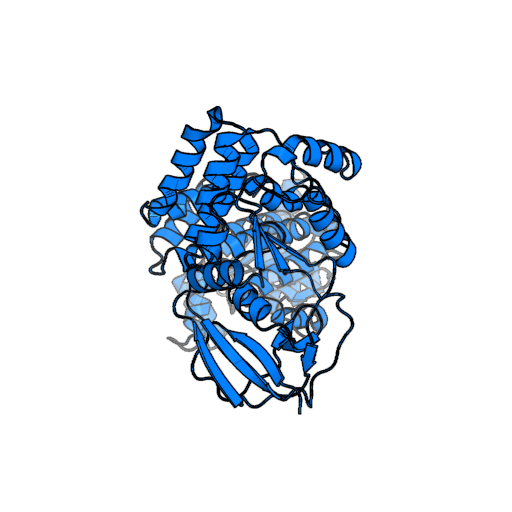93 GLU A N 1
ATOM 2431 C CA . GLU A 1 293 ? 3.059 1.859 8.027 1.00 89.31 293 GLU A CA 1
ATOM 2432 C C . GLU A 1 293 ? 1.802 2.700 7.777 1.00 89.31 293 GLU A C 1
ATOM 2434 O O . GLU A 1 293 ? 0.713 2.136 7.674 1.00 89.31 293 GLU A O 1
ATOM 2439 N N . ILE A 1 294 ? 1.946 4.019 7.611 1.00 89.69 294 ILE A N 1
ATOM 2440 C CA . ILE A 1 294 ? 0.818 4.930 7.356 1.00 89.69 294 ILE A CA 1
ATOM 2441 C C . ILE A 1 294 ? 0.074 4.525 6.077 1.00 89.69 294 ILE A C 1
ATOM 2443 O O . ILE A 1 294 ? -1.156 4.437 6.056 1.00 89.69 294 ILE A O 1
ATOM 2447 N N . LEU A 1 295 ? 0.809 4.251 4.993 1.00 88.50 295 LEU A N 1
ATOM 2448 C CA . LEU A 1 295 ? 0.213 3.893 3.708 1.00 88.50 295 LEU A CA 1
ATOM 2449 C C . LEU A 1 295 ? -0.502 2.533 3.760 1.00 88.50 295 LEU A C 1
ATOM 2451 O O . LEU A 1 295 ? -1.550 2.361 3.132 1.00 88.50 295 LEU A O 1
ATOM 2455 N N . GLU A 1 296 ? 0.061 1.552 4.465 1.00 83.94 296 GLU A N 1
ATOM 2456 C CA . GLU A 1 296 ? -0.571 0.248 4.672 1.00 83.94 296 GLU A CA 1
ATOM 2457 C C . GLU A 1 296 ? -1.808 0.339 5.564 1.00 83.94 296 GLU A C 1
ATOM 2459 O O . GLU A 1 296 ? -2.840 -0.237 5.210 1.00 83.94 296 GLU A O 1
ATOM 2464 N N . GLY A 1 297 ? -1.716 1.066 6.680 1.00 78.56 297 GLY A N 1
ATOM 2465 C CA . GLY A 1 297 ? -2.824 1.300 7.602 1.00 78.56 297 GLY A CA 1
ATOM 2466 C C . GLY A 1 297 ? -4.007 1.926 6.876 1.00 78.56 297 GLY A C 1
ATOM 2467 O O . GLY A 1 297 ? -5.109 1.381 6.898 1.00 78.56 297 GLY A O 1
ATOM 2468 N N . TYR A 1 298 ? -3.755 2.977 6.094 1.00 80.19 298 TYR A N 1
ATOM 2469 C CA . TYR A 1 298 ? -4.801 3.634 5.320 1.00 80.19 298 TYR A CA 1
ATOM 2470 C C . TYR A 1 298 ? -5.475 2.718 4.287 1.00 80.19 298 TYR A C 1
ATOM 2472 O O . TYR A 1 298 ? -6.702 2.684 4.184 1.00 80.19 298 TYR A O 1
ATOM 2480 N N . LYS A 1 299 ? -4.699 1.925 3.532 1.00 77.69 299 LYS A N 1
ATOM 2481 C CA . LYS A 1 299 ? -5.279 0.961 2.576 1.00 77.69 299 LYS A CA 1
ATOM 2482 C C . LYS A 1 299 ? -6.220 -0.021 3.269 1.00 77.69 299 LYS A C 1
ATOM 2484 O O . LYS A 1 299 ? -7.225 -0.405 2.678 1.00 77.69 299 LYS A O 1
ATOM 2489 N N . LYS A 1 300 ? -5.892 -0.442 4.493 1.00 74.06 300 LYS A N 1
ATOM 2490 C CA . LYS A 1 300 ? -6.721 -1.365 5.276 1.00 74.06 300 LYS A CA 1
ATOM 2491 C C . LYS A 1 300 ? -7.969 -0.679 5.800 1.00 74.06 300 LYS A C 1
ATOM 2493 O O . LYS A 1 300 ? -9.040 -1.253 5.665 1.00 74.06 300 LYS A O 1
ATOM 2498 N N . ILE A 1 301 ? -7.844 0.548 6.293 1.00 72.94 301 ILE A N 1
ATOM 2499 C CA . ILE A 1 301 ? -8.979 1.366 6.726 1.00 72.94 301 ILE A CA 1
ATOM 2500 C C . ILE A 1 301 ? -9.971 1.552 5.585 1.00 72.94 301 ILE A C 1
ATOM 2502 O O . ILE A 1 301 ? -11.121 1.176 5.736 1.00 72.94 301 ILE A O 1
ATOM 2506 N N . SER A 1 302 ? -9.519 1.953 4.396 1.00 71.94 302 SER A N 1
ATOM 2507 C CA . SER A 1 302 ? -10.399 2.062 3.222 1.00 71.94 302 SER A CA 1
ATOM 2508 C C . SER A 1 302 ? -11.065 0.727 2.832 1.00 71.94 302 SER A C 1
ATOM 2510 O O . SER A 1 302 ? -12.212 0.689 2.385 1.00 71.94 302 SER A O 1
ATOM 2512 N N . MET A 1 303 ? -10.382 -0.412 3.012 1.00 71.62 303 MET A N 1
ATOM 2513 C CA . MET A 1 303 ? -11.010 -1.727 2.815 1.00 71.62 303 MET A CA 1
ATOM 2514 C C . MET A 1 303 ? -12.061 -2.031 3.889 1.00 71.62 303 MET A C 1
ATOM 2516 O O . MET A 1 303 ? -13.101 -2.611 3.576 1.00 71.62 303 MET A O 1
ATOM 2520 N N . MET A 1 304 ? -11.779 -1.654 5.134 1.00 75.31 304 MET A N 1
ATOM 2521 C CA . MET A 1 304 ? -12.599 -1.897 6.316 1.00 75.31 304 MET A CA 1
ATOM 2522 C C . MET A 1 304 ? -13.794 -0.944 6.426 1.00 75.31 304 MET A C 1
ATOM 2524 O O . MET A 1 304 ? -14.827 -1.376 6.923 1.00 75.31 304 MET A O 1
ATOM 2528 N N . GLU A 1 305 ? -13.715 0.275 5.890 1.00 77.50 305 GLU A N 1
ATOM 2529 C CA . GLU A 1 305 ? -14.833 1.224 5.784 1.00 77.50 305 GLU A CA 1
ATOM 2530 C C . GLU A 1 305 ? -16.046 0.552 5.123 1.00 77.50 305 GLU A C 1
ATOM 2532 O O . GLU A 1 305 ? -17.175 0.718 5.572 1.00 77.50 305 GLU A O 1
ATOM 2537 N N . ASN A 1 306 ? -15.839 -0.275 4.091 1.00 78.19 306 ASN A N 1
ATOM 2538 C CA . ASN A 1 306 ? -16.938 -1.004 3.442 1.00 78.19 306 ASN A CA 1
ATOM 2539 C C . ASN A 1 306 ? -17.611 -2.034 4.358 1.00 78.19 306 ASN A C 1
ATOM 2541 O O . ASN A 1 306 ? -18.763 -2.385 4.122 1.00 78.19 306 ASN A O 1
ATOM 2545 N N . LEU A 1 307 ? -16.884 -2.572 5.340 1.00 83.62 307 LEU A N 1
ATOM 2546 C CA . LEU A 1 307 ? -17.427 -3.487 6.342 1.00 83.62 307 LEU A CA 1
ATOM 2547 C C . LEU A 1 307 ? -18.150 -2.698 7.435 1.00 83.62 307 LEU A C 1
ATOM 2549 O O . LEU A 1 307 ? -19.283 -3.021 7.759 1.00 83.62 307 LEU A O 1
ATOM 2553 N N . VAL A 1 308 ? -17.513 -1.652 7.962 1.00 84.69 308 VAL A N 1
ATOM 2554 C CA . VAL A 1 308 ? -18.045 -0.806 9.041 1.00 84.69 308 VAL A CA 1
ATOM 2555 C C . VAL A 1 308 ? -19.325 -0.074 8.629 1.00 84.69 308 VAL A C 1
ATOM 2557 O O . VAL A 1 308 ? -20.230 0.069 9.441 1.00 84.69 308 VAL A O 1
ATOM 2560 N N . ASN A 1 309 ? -19.431 0.339 7.364 1.00 84.06 309 ASN A N 1
ATOM 2561 C CA . ASN A 1 309 ? -20.608 1.028 6.829 1.00 84.06 309 ASN A CA 1
ATOM 2562 C C . ASN A 1 309 ? -21.724 0.075 6.356 1.00 84.06 309 ASN A C 1
ATOM 2564 O O . ASN A 1 309 ? -22.665 0.521 5.693 1.00 84.06 309 ASN A O 1
ATOM 2568 N N . GLN A 1 310 ? -21.627 -1.233 6.621 1.00 87.06 310 GLN A N 1
ATOM 2569 C CA . GLN A 1 310 ? -22.736 -2.139 6.320 1.00 87.06 310 GLN A CA 1
ATOM 2570 C C . GLN A 1 310 ? -23.944 -1.784 7.193 1.00 87.06 310 GLN A C 1
ATOM 2572 O O . GLN A 1 310 ? -23.770 -1.554 8.388 1.00 87.06 310 GLN A O 1
ATOM 2577 N N . PRO A 1 311 ? -25.161 -1.737 6.622 1.00 90.50 311 PRO A N 1
ATOM 2578 C CA . PRO A 1 311 ? -26.351 -1.443 7.402 1.00 90.50 311 PRO A CA 1
ATOM 2579 C C . PRO A 1 311 ? -26.584 -2.554 8.428 1.00 90.50 311 PRO A C 1
ATOM 2581 O O . PRO A 1 311 ? -26.566 -3.737 8.085 1.00 90.50 311 PRO A O 1
ATOM 2584 N N . ILE A 1 312 ? -26.833 -2.153 9.670 1.00 95.12 312 ILE A N 1
ATOM 2585 C CA . ILE A 1 312 ? -27.234 -3.033 10.767 1.00 95.12 312 ILE A CA 1
ATOM 2586 C C . ILE A 1 312 ? -28.700 -2.718 11.074 1.00 95.12 312 ILE A C 1
ATOM 2588 O O . ILE A 1 312 ? -29.099 -1.559 11.028 1.00 95.12 312 ILE A O 1
ATOM 2592 N N . ASP A 1 313 ? -29.508 -3.745 11.339 1.00 95.88 313 ASP A N 1
ATOM 2593 C CA . ASP A 1 313 ? -30.925 -3.573 11.676 1.00 95.88 313 ASP A CA 1
ATOM 2594 C C . ASP A 1 313 ? -31.083 -2.704 12.938 1.00 95.88 313 ASP A C 1
ATOM 2596 O O . ASP A 1 313 ? -30.432 -2.967 13.955 1.00 95.88 313 ASP A O 1
ATOM 2600 N N . ASP A 1 314 ? -31.958 -1.693 12.889 1.00 96.31 314 ASP A N 1
ATOM 2601 C CA . ASP A 1 314 ? -32.182 -0.748 13.993 1.00 96.31 314 ASP A CA 1
ATOM 2602 C C . ASP A 1 314 ? -32.514 -1.474 15.305 1.00 96.31 314 ASP A C 1
ATOM 2604 O O . ASP A 1 314 ? -32.017 -1.110 16.370 1.00 96.31 314 ASP A O 1
ATOM 2608 N N . LYS A 1 315 ? -33.261 -2.586 15.244 1.00 96.31 315 LYS A N 1
ATOM 2609 C CA . LYS A 1 315 ? -33.578 -3.388 16.430 1.00 96.31 315 LYS A CA 1
ATOM 2610 C C . LYS A 1 315 ? -32.316 -3.969 17.066 1.00 96.31 315 LYS A C 1
ATOM 2612 O O . LYS A 1 315 ? -32.250 -4.081 18.290 1.00 96.31 315 LYS A O 1
ATOM 2617 N N . ILE A 1 316 ? -31.330 -4.371 16.266 1.00 97.56 316 ILE A N 1
ATOM 2618 C CA . ILE A 1 316 ? -30.049 -4.883 16.765 1.00 97.56 316 ILE A CA 1
ATOM 2619 C C . ILE A 1 316 ? -29.251 -3.745 17.401 1.00 97.56 316 ILE A C 1
ATOM 2621 O O . ILE A 1 316 ? -28.724 -3.939 18.496 1.00 97.56 316 ILE A O 1
ATOM 2625 N N . LEU A 1 317 ? -29.196 -2.576 16.761 1.00 96.62 317 LEU A N 1
ATOM 2626 C CA . LEU A 1 317 ? -28.483 -1.397 17.264 1.00 96.62 317 LEU A CA 1
ATOM 2627 C C . LEU A 1 317 ? -29.062 -0.879 18.588 1.00 96.62 317 LEU A C 1
ATOM 2629 O O . LEU A 1 317 ? -28.319 -0.534 19.510 1.00 96.62 317 LEU A O 1
ATOM 2633 N N . GLU A 1 318 ? -30.387 -0.859 18.705 1.00 95.69 318 GLU A N 1
ATOM 2634 C CA . GLU A 1 318 ? -31.096 -0.382 19.891 1.00 95.69 318 GLU A CA 1
ATOM 2635 C C . GLU A 1 318 ? -31.030 -1.364 21.060 1.00 95.69 318 GLU A C 1
ATOM 2637 O O . GLU A 1 318 ? -30.940 -0.929 22.201 1.00 95.69 318 GLU A O 1
ATOM 2642 N N . ASN A 1 319 ? -31.068 -2.677 20.803 1.00 95.75 319 ASN A N 1
ATOM 2643 C CA . ASN A 1 319 ? -31.289 -3.670 21.863 1.00 95.75 319 ASN A CA 1
ATOM 2644 C C . ASN A 1 319 ? -30.075 -4.560 22.169 1.00 95.75 319 ASN A C 1
ATOM 2646 O O . ASN A 1 319 ? -30.096 -5.276 23.169 1.00 95.75 319 ASN A O 1
ATOM 2650 N N . SER A 1 320 ? -29.025 -4.560 21.342 1.00 98.00 320 SER A N 1
ATOM 2651 C CA . SER A 1 320 ? -27.804 -5.318 21.654 1.00 98.00 320 SER A CA 1
ATOM 2652 C C . SER A 1 320 ? -26.986 -4.626 22.737 1.00 98.00 320 SER A C 1
ATOM 2654 O O . SER A 1 320 ? -26.899 -3.400 22.777 1.00 98.00 320 SER A O 1
ATOM 2656 N N . ILE A 1 321 ? -26.337 -5.422 23.585 1.00 98.25 321 ILE A N 1
ATOM 2657 C CA . ILE A 1 321 ? -25.519 -4.938 24.697 1.00 98.25 321 ILE A CA 1
ATOM 2658 C C . ILE A 1 321 ? -24.058 -5.288 24.431 1.00 98.25 321 ILE A C 1
ATOM 2660 O O . ILE A 1 321 ? -23.705 -6.464 24.360 1.00 98.25 321 ILE A O 1
ATOM 2664 N N . LEU A 1 322 ? -23.196 -4.278 24.327 1.00 98.56 322 LEU A N 1
ATOM 2665 C CA . LEU A 1 322 ? -21.755 -4.457 24.153 1.00 98.56 322 LEU A CA 1
ATOM 2666 C C . LEU A 1 322 ? -21.042 -4.265 25.496 1.00 98.56 322 LEU A C 1
ATOM 2668 O O . LEU A 1 322 ? -21.109 -3.188 26.089 1.00 98.56 322 LEU A O 1
ATOM 2672 N N . LEU A 1 323 ? -20.335 -5.289 25.977 1.00 98.56 323 LEU A N 1
ATOM 2673 C CA . LEU A 1 323 ? -19.549 -5.231 27.213 1.00 98.56 323 LEU A CA 1
ATOM 2674 C C . LEU A 1 323 ? -18.067 -5.017 26.889 1.00 98.56 323 LEU A C 1
ATOM 2676 O O . LEU A 1 323 ? -17.420 -5.907 26.335 1.00 98.56 323 LEU A O 1
ATOM 2680 N N . ILE A 1 324 ? -17.516 -3.870 27.294 1.00 98.44 324 ILE A N 1
ATOM 2681 C CA . ILE A 1 324 ? -16.113 -3.480 27.081 1.00 98.44 324 ILE A CA 1
ATOM 2682 C C . ILE A 1 324 ? -15.368 -3.263 28.407 1.00 98.44 324 ILE A C 1
ATOM 2684 O O . ILE A 1 324 ? -15.964 -3.195 29.485 1.00 98.44 324 ILE A O 1
ATOM 2688 N N . GLY A 1 325 ? -14.033 -3.211 28.343 1.00 97.25 325 GLY A N 1
ATOM 2689 C CA . GLY A 1 325 ? -13.172 -2.936 29.496 1.00 97.25 325 GLY A CA 1
ATOM 2690 C C . GLY A 1 325 ? -11.981 -3.891 29.670 1.00 97.25 325 GLY A C 1
ATOM 2691 O O . GLY A 1 325 ? -11.838 -4.867 28.928 1.00 97.25 325 GLY A O 1
ATOM 2692 N N . PRO A 1 326 ? -11.138 -3.652 30.687 1.00 97.06 326 PRO A N 1
ATOM 2693 C CA . PRO A 1 326 ? -9.850 -4.328 30.898 1.00 97.06 326 PRO A CA 1
ATOM 2694 C C . PRO A 1 326 ? -9.969 -5.806 31.316 1.00 97.06 326 PRO A C 1
ATOM 2696 O O . PRO A 1 326 ? -11.054 -6.313 31.616 1.00 97.06 326 PRO A O 1
ATOM 2699 N N . MET A 1 327 ? -8.853 -6.543 31.341 1.00 95.25 327 MET A N 1
ATOM 2700 C CA . MET A 1 327 ? -8.852 -7.934 31.809 1.00 95.25 327 MET A CA 1
ATOM 2701 C C . MET A 1 327 ? -9.280 -7.986 33.277 1.00 95.25 327 MET A C 1
ATOM 2703 O O . MET A 1 327 ? -8.819 -7.193 34.087 1.00 95.25 327 MET A O 1
ATOM 2707 N N . GLY A 1 328 ? -10.144 -8.939 33.635 1.00 93.06 328 GLY A N 1
ATOM 2708 C CA . GLY A 1 328 ? -10.622 -9.065 35.018 1.00 93.06 328 GLY A CA 1
ATOM 2709 C C . GLY A 1 328 ? -11.947 -8.376 35.307 1.00 93.06 328 GLY A C 1
ATOM 2710 O O . GLY A 1 328 ? -12.593 -8.755 36.270 1.00 93.06 328 GLY A O 1
ATOM 2711 N N . SER A 1 329 ? -12.434 -7.488 34.436 1.00 94.56 329 SER A N 1
ATOM 2712 C CA . SER A 1 329 ? -13.617 -6.665 34.736 1.00 94.56 329 SER A CA 1
ATOM 2713 C C . SER A 1 329 ? -14.961 -7.405 34.797 1.00 94.56 329 SER A C 1
ATOM 2715 O O . SER A 1 329 ? -15.996 -6.785 35.008 1.00 94.56 329 SER A O 1
ATOM 2717 N N . GLY A 1 330 ? -14.966 -8.726 34.603 1.00 93.56 330 GLY A N 1
ATOM 2718 C CA . GLY A 1 330 ? -16.169 -9.551 34.711 1.00 93.56 330 GLY A CA 1
ATOM 2719 C C . GLY A 1 330 ? -17.032 -9.624 33.450 1.00 93.56 330 GLY A C 1
ATOM 2720 O O . GLY A 1 330 ? -18.094 -10.226 33.518 1.00 93.56 330 GLY A O 1
ATOM 2721 N N . LYS A 1 331 ? -16.583 -9.088 32.301 1.00 95.94 331 LYS A N 1
ATOM 2722 C CA . LYS A 1 331 ? -17.346 -9.063 31.029 1.00 95.94 331 LYS A CA 1
ATOM 2723 C C . LYS A 1 331 ? -18.017 -10.386 30.679 1.00 95.94 331 LYS A C 1
ATOM 2725 O O . LYS A 1 331 ? -19.227 -10.415 30.547 1.00 95.94 331 LYS A O 1
ATOM 2730 N N . THR A 1 332 ? -17.268 -11.483 30.602 1.00 93.88 332 THR A N 1
ATOM 2731 C CA . THR A 1 332 ? -17.838 -12.791 30.248 1.00 93.88 332 THR A CA 1
ATOM 2732 C C . THR A 1 332 ? -18.846 -13.284 31.289 1.00 93.88 332 THR A C 1
ATOM 2734 O O . THR A 1 332 ? -19.884 -13.824 30.923 1.00 93.88 332 THR A O 1
ATOM 2737 N N . THR A 1 333 ? -18.592 -13.074 32.586 1.00 94.81 333 THR A N 1
ATOM 2738 C CA . THR A 1 333 ? -19.525 -13.457 33.662 1.00 94.81 333 THR A CA 1
ATOM 2739 C C . THR A 1 333 ? -20.825 -12.661 33.579 1.00 94.81 333 THR A C 1
ATOM 2741 O O . THR A 1 333 ? -21.908 -13.233 33.636 1.00 94.81 333 THR A O 1
ATOM 2744 N N . MET A 1 334 ? -20.714 -11.346 33.401 1.00 94.94 334 MET A N 1
ATOM 2745 C CA . MET A 1 334 ? -21.850 -10.442 33.236 1.00 94.94 334 MET A CA 1
ATOM 2746 C C . MET A 1 334 ? -22.611 -10.723 31.941 1.00 94.94 334 MET A C 1
ATOM 2748 O O . MET A 1 334 ? -23.835 -10.697 31.938 1.00 94.94 334 MET A O 1
ATOM 2752 N N . GLY A 1 335 ? -21.893 -11.045 30.865 1.00 95.88 335 GLY A N 1
ATOM 2753 C CA . GLY A 1 335 ? -22.462 -11.427 29.580 1.00 95.88 335 GLY A CA 1
ATOM 2754 C C . GLY A 1 335 ? -23.363 -12.648 29.702 1.00 95.88 335 GLY A C 1
ATOM 2755 O O . GLY A 1 335 ? -24.506 -12.590 29.260 1.00 95.88 335 GLY A O 1
ATOM 2756 N N . ASN A 1 336 ? -22.897 -13.693 30.397 1.00 95.94 336 ASN A N 1
ATOM 2757 C CA . ASN A 1 336 ? -23.697 -14.893 30.659 1.00 95.94 336 ASN A CA 1
ATOM 2758 C C . ASN A 1 336 ? -24.972 -14.542 31.444 1.00 95.94 336 ASN A C 1
ATOM 2760 O O . ASN A 1 336 ? -26.073 -14.858 31.001 1.00 95.94 336 ASN A O 1
ATOM 2764 N N . LEU A 1 337 ? -24.847 -13.823 32.565 1.00 96.62 337 LEU A N 1
ATOM 2765 C CA . LEU A 1 337 ? -25.999 -13.467 33.405 1.00 96.62 337 LEU A CA 1
ATOM 2766 C C . LEU A 1 337 ? -27.028 -12.599 32.668 1.00 96.62 337 LEU A C 1
ATOM 2768 O O . LEU A 1 337 ? -28.229 -12.836 32.786 1.00 96.62 337 LEU A O 1
ATOM 2772 N N . LEU A 1 338 ? -26.576 -11.605 31.898 1.00 96.25 338 LEU A N 1
ATOM 2773 C CA . LEU A 1 338 ? -27.460 -10.773 31.078 1.00 96.25 338 LEU A CA 1
ATOM 2774 C C . LEU A 1 338 ? -28.144 -11.599 29.990 1.00 96.25 338 LEU A C 1
ATOM 2776 O O . LEU A 1 338 ? -29.346 -11.450 29.792 1.00 96.25 338 LEU A O 1
ATOM 2780 N N . SER A 1 339 ? -27.402 -12.487 29.323 1.00 96.19 339 SER A N 1
ATOM 2781 C CA . SER A 1 339 ? -27.940 -13.354 28.273 1.00 96.19 339 SER A CA 1
ATOM 2782 C C . SER A 1 339 ? -29.060 -14.260 28.797 1.00 96.19 339 SER A C 1
ATOM 2784 O O . SER A 1 339 ? -30.114 -14.354 28.172 1.00 96.19 339 SER A O 1
ATOM 2786 N N . GLU A 1 340 ? -28.896 -14.825 30.000 1.00 96.12 340 GLU A N 1
ATOM 2787 C CA . GLU A 1 340 ? -29.910 -15.647 30.665 1.00 96.12 340 GLU A CA 1
ATOM 2788 C C . GLU A 1 340 ? -31.137 -14.824 31.076 1.00 96.12 340 GLU A C 1
ATOM 2790 O O . GLU A 1 340 ? -32.268 -15.221 30.798 1.00 96.12 340 GLU A O 1
ATOM 2795 N N . LYS A 1 341 ? -30.934 -13.663 31.717 1.00 95.50 341 LYS A N 1
ATOM 2796 C CA . LYS A 1 341 ? -32.043 -12.826 32.207 1.00 95.50 341 LYS A CA 1
ATOM 2797 C C . LYS A 1 341 ? -32.861 -12.193 31.084 1.00 95.50 341 LYS A C 1
ATOM 2799 O O . LYS A 1 341 ? -34.074 -12.061 31.224 1.00 95.50 341 LYS A O 1
ATOM 2804 N N . LEU A 1 342 ? -32.205 -11.792 29.998 1.00 94.44 342 LEU A N 1
ATOM 2805 C CA . LEU A 1 342 ? -32.840 -11.140 28.851 1.00 94.44 342 LEU A CA 1
ATOM 2806 C C . LEU A 1 342 ? -33.257 -12.127 27.757 1.00 94.44 342 LEU A C 1
ATOM 2808 O O . LEU A 1 342 ? -33.896 -11.720 26.790 1.00 94.44 342 LEU A O 1
ATOM 2812 N N . ASN A 1 343 ? -32.919 -13.413 27.907 1.00 95.75 343 ASN A N 1
ATOM 2813 C CA . ASN A 1 343 ? -33.121 -14.441 26.888 1.00 95.75 343 ASN A CA 1
ATOM 2814 C C . ASN A 1 343 ? -32.530 -14.020 25.525 1.00 95.75 343 ASN A C 1
ATOM 2816 O O . ASN A 1 343 ? -33.190 -14.089 24.488 1.00 95.75 343 ASN A O 1
ATOM 2820 N N . MET A 1 344 ? -31.284 -13.545 25.557 1.00 96.19 344 MET A N 1
ATOM 2821 C CA . MET A 1 344 ? -30.507 -13.114 24.391 1.00 96.19 344 MET A CA 1
ATOM 2822 C C . MET A 1 344 ? -29.330 -14.060 24.170 1.00 96.19 344 MET A C 1
ATOM 2824 O O . MET A 1 344 ? -28.824 -14.662 25.114 1.00 96.19 344 MET A O 1
ATOM 2828 N N . GLN A 1 345 ? -28.841 -14.165 22.936 1.00 95.94 345 GLN A N 1
ATOM 2829 C CA . GLN A 1 345 ? -27.603 -14.891 22.671 1.00 95.94 345 GLN A CA 1
ATOM 2830 C C . GLN A 1 345 ? -26.400 -14.134 23.258 1.00 95.94 345 GLN A C 1
ATOM 2832 O O . GLN A 1 345 ? -26.286 -12.920 23.083 1.00 95.94 345 GLN A O 1
ATOM 2837 N N . GLN A 1 346 ? -25.468 -14.853 23.895 1.00 96.31 346 GLN A N 1
ATOM 2838 C CA . GLN A 1 346 ? -24.137 -14.322 24.190 1.00 96.31 346 GLN A CA 1
ATOM 2839 C C . GLN A 1 346 ? -23.143 -14.661 23.072 1.00 96.31 346 GLN A C 1
ATOM 2841 O O . GLN A 1 346 ? -23.034 -15.811 22.631 1.00 96.31 346 GLN A O 1
ATOM 2846 N N . ILE A 1 347 ? -22.366 -13.664 22.655 1.00 97.12 347 ILE A N 1
ATOM 2847 C CA . ILE A 1 347 ? -21.256 -13.823 21.717 1.00 97.12 347 ILE A CA 1
ATOM 2848 C C . ILE A 1 347 ? -19.997 -13.248 22.361 1.00 97.12 347 ILE A C 1
ATOM 2850 O O . ILE A 1 347 ? -19.890 -12.041 22.563 1.00 97.12 347 ILE A O 1
ATOM 2854 N N . SER A 1 348 ? -19.023 -14.106 22.651 1.00 96.56 348 SER A N 1
ATOM 2855 C CA . SER A 1 348 ? -17.752 -13.669 23.228 1.00 96.56 348 SER A CA 1
ATOM 2856 C C . SER A 1 348 ? -16.693 -13.564 22.140 1.00 96.56 348 SER A C 1
ATOM 2858 O O . SER A 1 348 ? -16.399 -14.548 21.454 1.00 96.56 348 SER A O 1
ATOM 2860 N N . LEU A 1 349 ? -16.089 -12.382 21.988 1.00 96.69 349 LEU A N 1
ATOM 2861 C CA . LEU A 1 349 ? -15.056 -12.162 20.970 1.00 96.69 349 LEU A CA 1
ATOM 2862 C C . LEU A 1 349 ? -13.793 -12.991 21.231 1.00 96.69 349 LEU A C 1
ATOM 2864 O O . LEU A 1 349 ? -13.119 -13.351 20.274 1.00 96.69 349 LEU A O 1
ATOM 2868 N N . ASP A 1 350 ? -13.525 -13.367 22.487 1.00 94.00 350 ASP A N 1
ATOM 2869 C CA . ASP A 1 350 ? -12.402 -14.236 22.871 1.00 94.00 350 ASP A CA 1
ATOM 2870 C C . ASP A 1 350 ? -12.696 -15.740 22.668 1.00 94.00 350 ASP A C 1
ATOM 2872 O O . ASP A 1 350 ? -11.796 -16.585 22.780 1.00 94.00 350 ASP A O 1
ATOM 2876 N N . HIS A 1 351 ? -13.943 -16.119 22.360 1.00 93.44 351 HIS A N 1
ATOM 2877 C CA . HIS A 1 351 ? -14.360 -17.519 22.293 1.00 93.44 351 HIS A CA 1
ATOM 2878 C C . HIS A 1 351 ? -14.028 -18.166 20.937 1.00 93.44 351 HIS A C 1
ATOM 2880 O O . HIS A 1 351 ? -14.845 -18.285 20.016 1.00 93.44 351 HIS A O 1
ATOM 2886 N N . ARG A 1 352 ? -12.787 -18.654 20.836 1.00 92.25 352 ARG A N 1
ATOM 2887 C CA . ARG A 1 352 ? -12.180 -19.184 19.601 1.00 92.25 352 ARG A CA 1
ATOM 2888 C C . ARG A 1 352 ? -12.946 -20.311 18.915 1.00 92.25 352 ARG A C 1
ATOM 2890 O O . ARG A 1 352 ? -12.878 -20.403 17.695 1.00 92.25 352 ARG A O 1
ATOM 2897 N N . GLU A 1 353 ? -13.633 -21.176 19.657 1.00 91.62 353 GLU A N 1
ATOM 2898 C CA . GLU A 1 353 ? -14.367 -22.303 19.062 1.00 91.62 353 GLU A CA 1
ATOM 2899 C C . GLU A 1 353 ? -15.639 -21.827 18.346 1.00 91.62 353 GLU A C 1
ATOM 2901 O O . GLU A 1 353 ? -15.829 -22.117 17.166 1.00 91.62 353 GLU A O 1
ATOM 2906 N N . GLN A 1 354 ? -16.450 -21.012 19.029 1.00 91.50 354 GLN A N 1
ATOM 2907 C CA . GLN A 1 354 ? -17.621 -20.318 18.462 1.00 91.50 354 GLN A CA 1
ATOM 2908 C C . GLN A 1 354 ? -17.244 -19.515 17.207 1.00 91.50 354 GLN A C 1
ATOM 2910 O O . GLN A 1 354 ? -17.952 -19.563 16.205 1.00 91.50 354 GLN A O 1
ATOM 2915 N N . LEU A 1 355 ? -16.097 -18.828 17.231 1.00 94.44 355 LEU A N 1
ATOM 2916 C CA . LEU A 1 355 ? -15.630 -17.967 16.140 1.00 94.44 355 LEU A CA 1
ATOM 2917 C C . LEU A 1 355 ? -14.539 -18.620 15.271 1.00 94.44 355 LEU A C 1
ATOM 2919 O O . LEU A 1 355 ? -13.775 -17.923 14.596 1.00 94.44 355 LEU A O 1
ATOM 2923 N N . ALA A 1 356 ? -14.457 -19.956 15.239 1.00 93.50 356 ALA A N 1
ATOM 2924 C CA . ALA A 1 356 ? -13.340 -20.681 14.624 1.00 93.50 356 ALA A CA 1
ATOM 2925 C C . ALA A 1 356 ? -13.104 -20.317 13.150 1.00 93.50 356 ALA A C 1
ATOM 2927 O O . ALA A 1 356 ? -11.960 -20.254 12.697 1.00 93.50 356 ALA A O 1
ATOM 2928 N N . GLN A 1 357 ? -14.169 -20.056 12.386 1.00 93.31 357 GLN A N 1
ATOM 2929 C CA . GLN A 1 357 ? -14.045 -19.651 10.982 1.00 93.31 357 GLN A CA 1
ATOM 2930 C C . GLN A 1 357 ? -13.370 -18.283 10.817 1.00 93.31 357 GLN A C 1
ATOM 2932 O O . GLN A 1 357 ? -12.599 -18.097 9.875 1.00 93.31 357 GLN A O 1
ATOM 2937 N N . LEU A 1 358 ? -13.624 -17.344 11.730 1.00 93.25 358 LEU A N 1
ATOM 2938 C CA . LEU A 1 358 ? -12.998 -16.024 11.717 1.00 93.25 358 LEU A CA 1
ATOM 2939 C C . LEU A 1 358 ? -11.565 -16.105 12.250 1.00 93.25 358 LEU A C 1
ATOM 2941 O O . LEU A 1 358 ? -10.656 -15.602 11.599 1.00 93.25 358 LEU A O 1
ATOM 2945 N N . TYR A 1 359 ? -11.322 -16.839 13.339 1.00 93.88 359 TYR A N 1
ATOM 2946 C CA . TYR A 1 359 ? -9.973 -17.035 13.891 1.00 93.88 359 TYR A CA 1
ATOM 2947 C C . TYR A 1 359 ? -9.002 -17.735 12.933 1.00 93.88 359 TYR A C 1
ATOM 2949 O O . TYR A 1 359 ? -7.808 -17.424 12.934 1.00 93.88 359 TYR A O 1
ATOM 2957 N N . LYS A 1 360 ? -9.494 -18.613 12.048 1.00 93.12 360 LYS A N 1
ATOM 2958 C CA . LYS A 1 360 ? -8.689 -19.191 10.954 1.00 93.12 360 LYS A CA 1
ATOM 2959 C C . LYS A 1 360 ? -8.127 -18.131 10.001 1.00 93.12 360 LYS A C 1
ATOM 2961 O O . LYS A 1 360 ? -7.093 -18.371 9.387 1.00 93.12 360 LYS A O 1
ATOM 2966 N N . LYS A 1 361 ? -8.766 -16.959 9.899 1.00 89.25 361 LYS A N 1
ATOM 2967 C CA . LYS A 1 361 ? -8.300 -15.845 9.063 1.00 89.25 361 LYS A CA 1
ATOM 2968 C C . LYS A 1 361 ? -7.197 -15.014 9.725 1.00 89.25 361 LYS A C 1
ATOM 2970 O O . LYS A 1 361 ? -6.622 -14.174 9.046 1.00 89.25 361 LYS A O 1
ATOM 2975 N N . SER A 1 362 ? -6.860 -15.244 10.998 1.00 88.75 362 SER A N 1
ATOM 2976 C CA . SER A 1 362 ? -5.861 -14.435 11.722 1.00 88.75 362 SER A CA 1
ATOM 2977 C C . SER A 1 362 ? -4.495 -14.377 11.020 1.00 88.75 362 SER A C 1
ATOM 2979 O O . SER A 1 362 ? -3.885 -13.315 10.966 1.00 88.75 362 SER A O 1
ATOM 2981 N N . GLY A 1 363 ? -4.062 -15.468 10.374 1.00 85.94 363 GLY A N 1
ATOM 2982 C CA . GLY A 1 363 ? -2.815 -15.518 9.597 1.00 85.94 363 GLY A CA 1
ATOM 2983 C C . GLY A 1 363 ? -2.803 -14.689 8.303 1.00 85.94 363 GLY A C 1
ATOM 2984 O O . GLY A 1 363 ? -1.764 -14.595 7.659 1.00 85.94 363 GLY A O 1
ATOM 2985 N N . HIS A 1 364 ? -3.933 -14.096 7.905 1.00 84.75 364 HIS A N 1
ATOM 2986 C CA . HIS A 1 364 ? -4.016 -13.193 6.753 1.00 84.75 364 HIS A CA 1
ATOM 2987 C C . HIS A 1 364 ? -3.681 -11.736 7.116 1.00 84.75 364 HIS A C 1
ATOM 2989 O O . HIS A 1 364 ? -3.577 -10.900 6.219 1.00 84.75 364 HIS A O 1
ATOM 2995 N N . PHE A 1 365 ? -3.530 -11.428 8.407 1.00 83.00 365 PHE A N 1
ATOM 2996 C CA . PHE A 1 365 ? -3.263 -10.082 8.910 1.00 83.00 365 PHE A CA 1
ATOM 2997 C C . PHE A 1 365 ? -1.794 -9.931 9.311 1.00 83.00 365 PHE A C 1
ATOM 2999 O O . PHE A 1 365 ? -1.155 -10.890 9.744 1.00 83.00 365 PHE A O 1
ATOM 3006 N N . LYS A 1 366 ? -1.244 -8.718 9.160 1.00 78.31 366 LYS A N 1
ATOM 3007 C CA . LYS A 1 366 ? 0.180 -8.446 9.437 1.00 78.31 366 LYS A CA 1
ATOM 3008 C C . LYS A 1 366 ? 0.469 -8.491 10.936 1.00 78.31 366 LYS A C 1
ATOM 3010 O O . LYS A 1 366 ? 1.544 -8.912 11.353 1.00 78.31 366 LYS A O 1
ATOM 3015 N N . ASN A 1 367 ? -0.492 -8.044 11.736 1.00 84.69 367 ASN A N 1
ATOM 3016 C CA . ASN A 1 367 ? -0.432 -8.065 13.188 1.00 84.69 367 ASN A CA 1
ATOM 3017 C C . ASN A 1 367 ? -1.794 -8.470 13.775 1.00 84.69 367 ASN A C 1
ATOM 3019 O O . ASN A 1 367 ? -2.816 -8.486 13.088 1.00 84.69 367 ASN A O 1
ATOM 3023 N N . PHE A 1 368 ? -1.796 -8.804 15.065 1.00 89.00 368 PHE A N 1
ATOM 3024 C CA . PHE A 1 368 ? -2.997 -9.280 15.747 1.00 89.00 368 PHE A CA 1
ATOM 3025 C C . PHE A 1 368 ? -4.061 -8.185 15.927 1.00 89.00 368 PHE A C 1
ATOM 3027 O O . PHE A 1 368 ? -5.245 -8.495 15.890 1.00 89.00 368 PHE A O 1
ATOM 3034 N N . LYS A 1 369 ? -3.668 -6.909 16.045 1.00 90.31 369 LYS A N 1
ATOM 3035 C CA . LYS A 1 369 ? -4.606 -5.788 16.225 1.00 90.31 369 LYS A CA 1
ATOM 3036 C C . LYS A 1 369 ? -5.493 -5.572 14.996 1.00 90.31 369 LYS A C 1
ATOM 3038 O O . LYS A 1 369 ? -6.683 -5.315 15.129 1.00 90.31 369 LYS A O 1
ATOM 3043 N N . GLU A 1 370 ? -4.939 -5.736 13.798 1.00 87.56 370 GLU A N 1
ATOM 3044 C CA . GLU A 1 370 ? -5.713 -5.728 12.551 1.00 87.56 370 GLU A CA 1
ATOM 3045 C C . GLU A 1 370 ? -6.734 -6.867 12.501 1.00 87.56 370 GLU A C 1
ATOM 3047 O O . GLU A 1 370 ? -7.854 -6.680 12.025 1.00 87.56 370 GLU A O 1
ATOM 3052 N N . PHE A 1 371 ? -6.356 -8.045 13.004 1.00 90.81 371 PHE A N 1
ATOM 3053 C CA . PHE A 1 371 ? -7.279 -9.165 13.120 1.00 90.81 371 PHE A CA 1
ATOM 3054 C C . PHE A 1 371 ? -8.371 -8.890 14.163 1.00 90.81 371 PHE A C 1
ATOM 3056 O O . PHE A 1 371 ? -9.530 -9.172 13.879 1.00 90.81 371 PHE A O 1
ATOM 3063 N N . GLU A 1 372 ? -8.042 -8.318 15.325 1.00 93.69 372 GLU A N 1
ATOM 3064 C CA . GLU A 1 372 ? -9.036 -7.921 16.333 1.00 93.69 372 GLU A CA 1
ATOM 3065 C C . GLU A 1 372 ? -10.037 -6.915 15.763 1.00 93.69 372 GLU A C 1
ATOM 3067 O O . GLU A 1 372 ? -11.237 -7.115 15.933 1.00 93.69 372 GLU A O 1
ATOM 3072 N N . PHE A 1 373 ? -9.563 -5.902 15.026 1.00 92.69 373 PHE A N 1
ATOM 3073 C CA . PHE A 1 373 ? -10.429 -4.958 14.321 1.00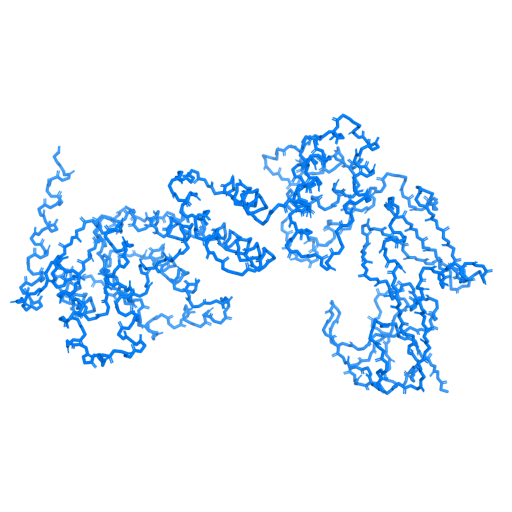 92.69 373 PHE A CA 1
ATOM 3074 C C . PHE A 1 373 ? -11.375 -5.700 13.370 1.00 92.69 373 PHE A C 1
ATOM 3076 O O . PHE A 1 373 ? -12.591 -5.553 13.451 1.00 92.69 373 PHE A O 1
ATOM 3083 N N . PHE A 1 374 ? -10.824 -6.540 12.485 1.00 91.94 374 PHE A N 1
ATOM 3084 C CA . PHE A 1 374 ? -11.620 -7.310 11.530 1.00 91.94 374 PHE A CA 1
ATOM 3085 C C . PHE A 1 374 ? -12.635 -8.224 12.227 1.00 91.94 374 PHE A C 1
ATOM 3087 O O . PHE A 1 374 ? -13.779 -8.310 11.779 1.00 91.94 374 PHE A O 1
ATOM 3094 N N . LEU A 1 375 ? -12.229 -8.911 13.298 1.00 95.00 375 LEU A N 1
ATOM 3095 C CA . LEU A 1 375 ? -13.079 -9.821 14.059 1.00 95.00 375 LEU A CA 1
ATOM 3096 C C . LEU A 1 375 ? -14.253 -9.061 14.669 1.00 95.00 375 LEU A C 1
ATOM 3098 O O . LEU A 1 375 ? -15.396 -9.439 14.422 1.00 95.00 375 LEU A O 1
ATOM 3102 N N . THR A 1 376 ? -13.969 -7.982 15.404 1.00 95.81 376 THR A N 1
ATOM 3103 C CA . THR A 1 376 ? -14.988 -7.137 16.033 1.00 95.81 376 THR A CA 1
ATOM 3104 C C . THR A 1 376 ? -15.946 -6.591 14.981 1.00 95.81 376 THR A C 1
ATOM 3106 O O . THR A 1 376 ? -17.150 -6.821 15.082 1.00 95.81 376 THR A O 1
ATOM 3109 N N . SER A 1 377 ? -15.428 -5.949 13.927 1.00 94.62 377 SER A N 1
ATOM 3110 C CA . SER A 1 377 ? -16.276 -5.351 12.894 1.00 94.62 377 SER A CA 1
ATOM 3111 C C . SER A 1 377 ? -17.133 -6.388 12.182 1.00 94.62 377 SER A C 1
ATOM 3113 O O . SER A 1 377 ? -18.309 -6.143 11.940 1.00 94.62 377 SER A O 1
ATOM 3115 N N . THR A 1 378 ? -16.585 -7.570 11.884 1.00 94.50 378 THR A N 1
ATOM 3116 C CA . THR A 1 378 ? -17.343 -8.646 11.228 1.00 94.50 378 THR A CA 1
ATOM 3117 C C . THR A 1 378 ? -18.449 -9.178 12.131 1.00 94.50 378 THR A C 1
ATOM 3119 O O . THR A 1 378 ? -19.568 -9.350 11.665 1.00 94.50 378 THR A O 1
ATOM 3122 N N . VAL A 1 379 ? -18.158 -9.434 13.411 1.00 96.62 379 VAL A N 1
ATOM 3123 C CA . VAL A 1 379 ? -19.160 -9.959 14.350 1.00 96.62 379 VAL A CA 1
ATOM 3124 C C . VAL A 1 379 ? -20.315 -8.975 14.503 1.00 96.62 379 VAL A C 1
ATOM 3126 O O . VAL A 1 379 ? -21.460 -9.380 14.336 1.00 96.62 379 VAL A O 1
ATOM 3129 N N . LEU A 1 380 ? -20.026 -7.696 14.757 1.00 96.88 380 LEU A N 1
ATOM 3130 C CA . LEU A 1 380 ? -21.062 -6.688 15.000 1.00 96.88 380 LEU A CA 1
ATOM 3131 C C . LEU A 1 380 ? -21.934 -6.419 13.768 1.00 96.88 380 LEU A C 1
ATOM 3133 O O . LEU A 1 380 ? -23.150 -6.325 13.889 1.00 96.88 380 LEU A O 1
ATOM 3137 N N . THR A 1 381 ? -21.329 -6.340 12.582 1.00 95.06 381 THR A N 1
ATOM 3138 C CA . THR A 1 381 ? -22.055 -6.051 11.328 1.00 95.06 381 THR A CA 1
ATOM 3139 C C . THR A 1 381 ? -22.891 -7.227 10.825 1.00 95.06 381 THR A C 1
ATOM 3141 O O . THR A 1 381 ? -23.781 -7.034 10.005 1.00 95.06 381 THR A O 1
ATOM 3144 N N . HIS A 1 382 ? -22.626 -8.448 11.303 1.00 95.12 382 HIS A N 1
ATOM 3145 C CA . HIS A 1 382 ? -23.318 -9.666 10.867 1.00 95.12 382 HIS A CA 1
ATOM 3146 C C . HIS A 1 382 ? -24.241 -10.267 11.936 1.00 95.12 382 HIS A C 1
ATOM 3148 O O . HIS A 1 382 ? -24.748 -11.379 11.739 1.00 95.12 382 HIS A O 1
ATOM 3154 N N . LEU A 1 383 ? -24.475 -9.564 13.050 1.00 95.69 383 LEU A N 1
ATOM 3155 C CA . LEU A 1 383 ? -25.490 -9.960 14.026 1.00 95.69 383 LEU A CA 1
ATOM 3156 C C . LEU A 1 383 ? -26.840 -10.142 13.318 1.00 95.69 383 LEU A C 1
ATOM 3158 O O . LEU A 1 383 ? -27.236 -9.323 12.494 1.00 95.69 383 LEU A O 1
ATOM 3162 N N . GLN A 1 384 ? -27.528 -11.243 13.617 1.00 94.62 384 GLN A N 1
ATOM 3163 C CA . GLN A 1 384 ? -28.842 -11.557 13.036 1.00 94.62 384 GLN A CA 1
ATOM 3164 C C . GLN A 1 384 ? -29.992 -11.208 13.987 1.00 94.62 384 GLN A C 1
ATOM 3166 O O . GLN A 1 384 ? -31.133 -11.054 13.560 1.00 94.62 384 GLN A O 1
ATOM 3171 N N . GLU A 1 385 ? -29.696 -11.088 15.279 1.00 96.69 385 GLU A N 1
ATOM 3172 C CA . GLU A 1 385 ? -30.652 -10.770 16.330 1.00 96.69 385 GLU A CA 1
ATOM 3173 C C . GLU A 1 385 ? -29.963 -10.009 17.474 1.00 96.69 385 GLU A C 1
ATOM 3175 O O . GLU A 1 385 ? -28.736 -10.105 17.622 1.00 96.69 385 GLU A O 1
ATOM 3180 N N . PRO A 1 386 ? -30.724 -9.251 18.289 1.00 97.81 386 PRO A N 1
ATOM 3181 C CA . PRO A 1 386 ? -30.178 -8.578 19.459 1.00 97.81 386 PRO A CA 1
ATOM 3182 C C . PRO A 1 386 ? -29.412 -9.544 20.363 1.00 97.81 386 PRO A C 1
ATOM 3184 O O . PRO A 1 386 ? -29.943 -10.573 20.782 1.00 97.81 386 PRO A O 1
ATOM 3187 N N . SER A 1 387 ? -28.161 -9.204 20.666 1.00 98.12 387 SER A N 1
ATOM 3188 C CA . SER A 1 387 ? -27.231 -10.092 21.374 1.00 98.12 387 SER A CA 1
ATOM 3189 C C . SER A 1 387 ? -26.477 -9.362 22.485 1.00 98.12 387 SER A C 1
ATOM 3191 O O . SER A 1 387 ? -26.325 -8.140 22.458 1.00 98.12 387 SER A O 1
ATOM 3193 N N . VAL A 1 388 ? -25.975 -10.118 23.461 1.00 98.31 388 VAL A N 1
ATOM 3194 C CA . VAL A 1 388 ? -24.989 -9.634 24.432 1.00 98.31 388 VAL A CA 1
ATOM 3195 C C . VAL A 1 388 ? -23.603 -9.999 23.910 1.00 98.31 388 VAL A C 1
ATOM 3197 O O . VAL A 1 388 ? -23.266 -11.177 23.803 1.00 98.31 388 VAL A O 1
ATOM 3200 N N . VAL A 1 389 ? -22.792 -9.003 23.566 1.00 98.38 389 VAL A N 1
ATOM 3201 C CA . VAL A 1 389 ? -21.455 -9.212 23.001 1.00 98.38 389 VAL A CA 1
ATOM 3202 C C . VAL A 1 389 ? -20.400 -8.813 24.026 1.00 98.38 389 VAL A C 1
ATOM 3204 O O . VAL A 1 389 ? -20.278 -7.634 24.359 1.00 98.38 389 VAL A O 1
ATOM 3207 N N . ASP A 1 390 ? -19.615 -9.770 24.524 1.00 97.06 390 ASP A N 1
ATOM 3208 C CA . ASP A 1 390 ? -18.489 -9.475 25.412 1.00 97.06 390 ASP A CA 1
ATOM 3209 C C . ASP A 1 390 ? -17.167 -9.390 24.651 1.00 97.06 390 ASP A C 1
ATOM 3211 O O . ASP A 1 390 ? -16.725 -10.325 23.980 1.00 97.06 390 ASP A O 1
ATOM 3215 N N . PHE A 1 391 ? -16.524 -8.231 24.767 1.00 98.06 391 PHE A N 1
ATOM 3216 C CA . PHE A 1 391 ? -15.256 -7.960 24.113 1.00 98.06 391 PHE A CA 1
ATOM 3217 C C . PHE A 1 391 ? -14.119 -8.582 24.916 1.00 98.06 391 PHE A C 1
ATOM 3219 O O . PHE A 1 391 ? -14.095 -8.496 26.145 1.00 98.06 391 PHE A O 1
ATOM 3226 N N . GLY A 1 392 ? -13.113 -9.124 24.234 1.00 95.81 392 GLY A N 1
ATOM 3227 C CA . GLY A 1 392 ? -11.805 -9.297 24.862 1.00 95.81 392 GLY A CA 1
ATOM 3228 C C . GLY A 1 392 ? -11.169 -7.937 25.155 1.00 95.81 392 GLY A C 1
ATOM 3229 O O . GLY A 1 392 ? -11.483 -6.938 24.509 1.00 95.81 392 GLY A O 1
ATOM 3230 N N . ALA A 1 393 ? -10.268 -7.872 26.137 1.00 94.56 393 ALA A N 1
ATOM 3231 C CA . ALA A 1 393 ? -9.747 -6.591 26.636 1.00 94.56 393 ALA A CA 1
ATOM 3232 C C . ALA A 1 393 ? -9.034 -5.742 25.561 1.00 94.56 393 ALA A C 1
ATOM 3234 O O . ALA A 1 393 ? -9.029 -4.519 25.657 1.00 94.56 393 ALA A O 1
ATOM 3235 N N . GLY A 1 394 ? -8.468 -6.382 24.532 1.00 94.25 394 GLY A N 1
ATOM 3236 C CA . GLY A 1 394 ? -7.828 -5.704 23.404 1.00 94.25 394 GLY A CA 1
ATOM 3237 C C . GLY A 1 394 ? -8.794 -5.186 22.330 1.00 94.25 394 GLY A C 1
ATOM 3238 O O . GLY A 1 394 ? -8.427 -4.270 21.596 1.00 94.25 394 GLY A O 1
ATOM 3239 N N . HIS A 1 395 ? -10.023 -5.706 22.243 1.00 96.00 395 HIS A N 1
ATOM 3240 C CA . HIS A 1 395 ? -10.943 -5.446 21.123 1.00 96.00 395 HIS A CA 1
ATOM 3241 C C . HIS A 1 395 ? -11.504 -4.018 21.075 1.00 96.00 395 HIS A C 1
ATOM 3243 O O . HIS A 1 395 ? -11.991 -3.587 20.028 1.00 96.00 395 HIS A O 1
ATOM 3249 N N . SER A 1 396 ? -11.436 -3.280 22.182 1.00 95.12 396 SER A N 1
ATOM 3250 C CA . SER A 1 396 ? -11.854 -1.877 22.285 1.00 95.12 396 SER A CA 1
ATOM 3251 C C . SER A 1 396 ? -10.675 -0.900 22.375 1.00 95.12 396 SER A C 1
ATOM 3253 O O . SER A 1 396 ? -10.892 0.285 22.611 1.00 95.12 396 SER A O 1
ATOM 3255 N N . ILE A 1 397 ? -9.432 -1.368 22.198 1.00 95.94 397 ILE A N 1
ATOM 3256 C CA . ILE A 1 397 ? -8.214 -0.571 22.400 1.00 95.94 397 ILE A CA 1
ATOM 3257 C C . ILE A 1 397 ? -7.421 -0.453 21.097 1.00 95.94 397 ILE A C 1
ATOM 3259 O O . ILE A 1 397 ? -6.963 -1.464 20.553 1.00 95.94 397 ILE A O 1
ATOM 3263 N N . TYR A 1 398 ? -7.223 0.784 20.633 1.00 91.94 398 TYR A N 1
ATOM 3264 C CA . TYR A 1 398 ? -6.563 1.108 19.367 1.00 91.94 398 TYR A CA 1
ATOM 3265 C C . TYR A 1 398 ? -5.580 2.258 19.557 1.00 91.94 398 TYR A C 1
ATOM 3267 O O . TYR A 1 398 ? -5.967 3.346 19.965 1.00 91.94 398 TYR A O 1
ATOM 3275 N N . GLU A 1 399 ? -4.317 2.012 19.222 1.00 87.88 399 GLU A N 1
ATOM 3276 C CA . GLU A 1 399 ? -3.278 3.046 19.279 1.00 87.88 399 GLU A CA 1
ATOM 3277 C C . GLU A 1 399 ? -3.238 3.895 18.010 1.00 87.88 399 GLU A C 1
ATOM 3279 O O . GLU A 1 399 ? -2.747 5.022 18.022 1.00 87.88 399 GLU A O 1
ATOM 3284 N N . ASP A 1 400 ? -3.670 3.323 16.885 1.00 87.19 400 ASP A N 1
ATOM 3285 C CA . ASP A 1 400 ? -3.777 4.035 15.618 1.00 87.19 400 ASP A CA 1
ATOM 3286 C C . ASP A 1 400 ? -5.055 4.895 15.632 1.00 87.19 400 ASP A C 1
ATOM 3288 O O . ASP A 1 400 ? -6.152 4.333 15.756 1.00 87.19 400 ASP A O 1
ATOM 3292 N N . PRO A 1 401 ? -4.948 6.235 15.525 1.00 87.75 401 PRO A N 1
ATOM 3293 C CA . PRO A 1 401 ? -6.111 7.111 15.646 1.00 87.75 401 PRO A CA 1
ATOM 3294 C C . PRO A 1 401 ? -7.154 6.903 14.543 1.00 87.75 401 PRO A C 1
ATOM 3296 O O . PRO A 1 401 ? -8.347 7.069 14.798 1.00 87.75 401 PRO A O 1
ATOM 3299 N N . PHE A 1 402 ? -6.740 6.513 13.334 1.00 85.69 402 PHE A N 1
ATOM 3300 C CA . PHE A 1 402 ? -7.673 6.264 12.239 1.00 85.69 402 PHE A CA 1
ATOM 3301 C C . PHE A 1 402 ? -8.419 4.934 12.424 1.00 85.69 402 PHE A C 1
ATOM 3303 O O . PHE A 1 402 ? -9.631 4.888 12.234 1.00 85.69 402 PHE A O 1
ATOM 3310 N N . MET A 1 403 ? -7.747 3.867 12.873 1.00 87.69 403 MET A N 1
ATOM 3311 C CA . MET A 1 403 ? -8.426 2.623 13.262 1.00 87.69 403 MET A CA 1
ATOM 3312 C C . MET A 1 403 ? -9.399 2.861 14.419 1.00 87.69 403 MET A C 1
ATOM 3314 O O . MET A 1 403 ? -10.503 2.320 14.414 1.00 87.69 403 MET A O 1
ATOM 3318 N N . PHE A 1 404 ? -9.017 3.676 15.407 1.00 91.50 404 PHE A N 1
ATOM 3319 C CA . PHE A 1 404 ? -9.928 4.027 16.492 1.00 91.50 404 PHE A CA 1
ATOM 3320 C C . PHE A 1 404 ? -11.169 4.754 15.969 1.00 91.50 404 PHE A C 1
ATOM 3322 O O . PHE A 1 404 ? -12.275 4.404 16.370 1.00 91.50 404 PHE A O 1
ATOM 3329 N N . LEU A 1 405 ? -11.000 5.721 15.060 1.00 88.94 405 LEU A N 1
ATOM 3330 C CA . LEU A 1 405 ? -12.105 6.470 14.457 1.00 88.94 405 LEU A CA 1
ATOM 3331 C C . LEU A 1 405 ? -13.115 5.545 13.761 1.00 88.94 405 LEU A C 1
ATOM 3333 O O . LEU A 1 405 ? -14.311 5.669 14.006 1.00 88.94 405 LEU A O 1
ATOM 3337 N N . GLU A 1 406 ? -12.646 4.588 12.959 1.00 88.81 406 GLU A N 1
ATOM 3338 C CA . GLU A 1 406 ? -13.522 3.628 12.274 1.00 88.81 406 GLU A CA 1
ATOM 3339 C C . GLU A 1 406 ? -14.251 2.696 13.246 1.00 88.81 406 GLU A C 1
ATOM 3341 O O . GLU A 1 406 ? -15.456 2.473 13.132 1.00 88.81 406 GLU A O 1
ATOM 3346 N N . MET A 1 407 ? -13.536 2.154 14.236 1.00 92.81 407 MET A N 1
ATOM 3347 C CA . MET A 1 407 ? -14.163 1.287 15.232 1.00 92.81 407 MET A CA 1
ATOM 3348 C C . MET A 1 407 ? -15.177 2.063 16.075 1.00 92.81 407 MET A C 1
ATOM 3350 O O . MET A 1 407 ? -16.250 1.552 16.389 1.00 92.81 407 MET A O 1
ATOM 3354 N N . LYS A 1 408 ? -14.862 3.316 16.406 1.00 93.44 408 LYS A N 1
ATOM 3355 C CA . LYS A 1 408 ? -15.771 4.228 17.088 1.00 93.44 408 LYS A CA 1
ATOM 3356 C C . LYS A 1 408 ? -17.022 4.483 16.248 1.00 93.44 408 LYS A C 1
ATOM 3358 O O . LYS A 1 408 ? -18.115 4.336 16.779 1.00 93.44 408 LYS A O 1
ATOM 3363 N N . HIS A 1 409 ? -16.881 4.749 14.949 1.00 91.06 409 HIS A N 1
ATOM 3364 C CA . HIS A 1 409 ? -18.021 4.926 14.047 1.00 91.06 409 HIS A CA 1
ATOM 3365 C C . HIS A 1 409 ? -18.952 3.703 14.011 1.00 91.06 409 HIS A C 1
ATOM 3367 O O . HIS A 1 409 ? -20.170 3.858 13.955 1.00 91.06 409 HIS A O 1
ATOM 3373 N N . LEU A 1 410 ? -18.403 2.486 14.084 1.00 94.00 410 LEU A N 1
ATOM 3374 C CA . LEU A 1 410 ? -19.207 1.269 14.203 1.00 94.00 410 LEU A CA 1
ATOM 3375 C C . LEU A 1 410 ? -19.900 1.158 15.568 1.00 94.00 410 LEU A C 1
ATOM 3377 O O . LEU A 1 410 ? -21.101 0.924 15.646 1.00 94.00 410 LEU A O 1
ATOM 3381 N N . ILE A 1 411 ? -19.130 1.290 16.649 1.00 96.00 411 ILE A N 1
ATOM 3382 C CA . ILE A 1 411 ? -19.601 1.032 18.015 1.00 96.00 411 ILE A CA 1
ATOM 3383 C C . ILE A 1 411 ? -20.616 2.087 18.474 1.00 96.00 411 ILE A C 1
ATOM 3385 O O . ILE A 1 411 ? -21.575 1.731 19.152 1.00 96.00 411 ILE A O 1
ATOM 3389 N N . GLU A 1 412 ? -20.459 3.356 18.085 1.00 93.56 412 GLU A N 1
ATOM 3390 C CA . GLU A 1 412 ? -21.378 4.444 18.463 1.00 93.56 412 GLU A CA 1
ATOM 3391 C C . GLU A 1 412 ? -22.787 4.296 17.874 1.00 93.56 412 GLU A C 1
ATOM 3393 O O . GLU A 1 412 ? -23.711 4.954 18.347 1.00 93.56 412 GLU A O 1
ATOM 3398 N N . GLN A 1 413 ? -22.980 3.422 16.880 1.00 94.62 413 GLN A N 1
ATOM 3399 C CA . GLN A 1 413 ? -24.316 3.087 16.380 1.00 94.62 413 GLN A CA 1
ATOM 3400 C C . GLN A 1 413 ? -25.131 2.281 17.406 1.00 94.62 413 GLN A C 1
ATOM 3402 O O . GLN A 1 413 ? -26.357 2.284 17.350 1.00 94.62 413 GLN A O 1
ATOM 3407 N N . PHE A 1 414 ? -24.475 1.597 18.352 1.00 97.31 414 PHE A N 1
ATOM 3408 C CA . PHE A 1 414 ? -25.138 0.776 19.362 1.00 97.31 414 PHE A CA 1
ATOM 3409 C C . PHE A 1 414 ? -25.562 1.605 20.579 1.00 97.31 414 PHE A C 1
ATOM 3411 O O . PHE A 1 414 ? -24.766 2.318 21.192 1.00 97.31 414 PHE A O 1
ATOM 3418 N N . SER A 1 415 ? -26.813 1.439 21.009 1.00 95.69 415 SER A N 1
ATOM 3419 C CA . SER A 1 415 ? -27.394 2.211 22.120 1.00 95.69 415 SER A CA 1
ATOM 3420 C C . SER A 1 415 ? -26.828 1.846 23.498 1.00 95.69 415 SER A C 1
ATOM 3422 O O . SER A 1 415 ? -26.905 2.650 24.440 1.00 95.69 415 SER A O 1
ATOM 3424 N N . HIS A 1 416 ? -26.263 0.642 23.638 1.00 96.94 416 HIS A N 1
ATOM 3425 C CA . HIS A 1 416 ? -25.858 0.067 24.922 1.00 96.94 416 HIS A CA 1
ATOM 3426 C C . HIS A 1 416 ? -24.420 -0.461 24.904 1.00 96.94 416 HIS A C 1
ATOM 3428 O O . HIS A 1 416 ? -24.169 -1.664 24.910 1.00 96.94 416 HIS A O 1
ATOM 3434 N N . VAL A 1 417 ? -23.458 0.462 24.948 1.00 98.25 417 VAL A N 1
ATOM 3435 C CA . VAL A 1 417 ? -22.031 0.154 25.137 1.00 98.25 417 VAL A CA 1
ATOM 3436 C C . VAL A 1 417 ? -21.648 0.394 26.592 1.00 98.25 417 VAL A C 1
ATOM 3438 O O . VAL A 1 417 ? -21.776 1.520 27.081 1.00 98.25 417 VAL A O 1
ATOM 3441 N N . ILE A 1 418 ? -21.206 -0.652 27.288 1.00 98.19 418 ILE A N 1
ATOM 3442 C CA . ILE A 1 418 ? -21.044 -0.670 28.744 1.00 98.19 418 ILE A CA 1
ATOM 3443 C C . ILE A 1 418 ? -19.590 -0.955 29.103 1.00 98.19 418 ILE A C 1
ATOM 3445 O O . ILE A 1 418 ? -19.084 -2.057 28.882 1.00 98.19 418 ILE A O 1
ATOM 3449 N N . LEU A 1 419 ? -18.935 0.024 29.722 1.00 98.31 419 LEU A N 1
ATOM 3450 C CA . LEU A 1 419 ? -17.619 -0.159 30.321 1.00 98.31 419 LEU A CA 1
ATOM 3451 C C . LEU A 1 419 ? -17.757 -0.744 31.724 1.00 98.31 419 LEU A C 1
ATOM 3453 O O . LEU A 1 419 ? -18.276 -0.092 32.628 1.00 98.31 419 LEU A O 1
ATOM 3457 N N . LEU A 1 420 ? -17.240 -1.958 31.914 1.00 97.94 420 LEU A N 1
ATOM 3458 C CA . LEU A 1 420 ? -17.081 -2.561 33.234 1.00 97.94 420 LEU A CA 1
ATOM 3459 C C . LEU A 1 420 ? -15.699 -2.226 33.795 1.00 97.94 420 LEU A C 1
ATOM 3461 O O . LEU A 1 420 ? -14.679 -2.602 33.207 1.00 97.94 420 LEU A O 1
ATOM 3465 N N . ILE A 1 421 ? -15.659 -1.570 34.952 1.00 97.75 421 ILE A N 1
ATOM 3466 C CA . ILE A 1 421 ? -14.415 -1.225 35.651 1.00 97.75 421 ILE A CA 1
ATOM 3467 C C . ILE A 1 421 ? -14.662 -1.184 37.172 1.00 97.75 421 ILE A C 1
ATOM 3469 O O . ILE A 1 421 ? -15.768 -0.842 37.576 1.00 97.75 421 ILE A O 1
ATOM 3473 N N . PRO A 1 422 ? -13.717 -1.555 38.056 1.00 97.31 422 PRO A N 1
ATOM 3474 C CA . PRO A 1 422 ? -14.002 -1.574 39.494 1.00 97.31 422 PRO A CA 1
ATOM 3475 C C . PRO A 1 422 ? -14.303 -0.205 40.104 1.00 97.31 422 PRO A C 1
ATOM 3477 O O . PRO A 1 422 ? -15.262 -0.081 40.864 1.00 97.31 422 PRO A O 1
ATOM 3480 N N . SER A 1 423 ? -13.496 0.799 39.770 1.00 96.88 423 SER A N 1
ATOM 3481 C CA . SER A 1 423 ? -13.483 2.129 40.380 1.00 96.88 423 SER A CA 1
ATOM 3482 C C . SER A 1 423 ? -13.214 3.207 39.327 1.00 96.88 423 SER A C 1
ATOM 3484 O O . SER A 1 423 ? -12.700 2.917 38.245 1.00 96.88 423 SER A O 1
ATOM 3486 N N . GLU A 1 424 ? -13.559 4.452 39.640 1.00 95.31 424 GLU A N 1
ATOM 3487 C CA . GLU A 1 424 ? -13.197 5.618 38.826 1.00 95.31 424 GLU A CA 1
ATOM 3488 C C . GLU A 1 424 ? -11.680 5.853 38.849 1.00 95.31 424 GLU A C 1
ATOM 3490 O O . GLU A 1 424 ? -11.075 6.169 37.825 1.00 95.31 424 GLU A O 1
ATOM 3495 N N . GLU A 1 425 ? -11.050 5.584 39.994 1.00 97.31 425 GLU A N 1
ATOM 3496 C CA . GLU A 1 425 ? -9.605 5.679 40.159 1.00 97.31 425 GLU A CA 1
ATOM 3497 C C . GLU A 1 425 ? -8.897 4.536 39.422 1.00 97.31 425 GLU A C 1
ATOM 3499 O O . GLU A 1 425 ? -9.030 3.355 39.765 1.00 97.31 425 GLU A O 1
ATOM 3504 N N . LYS A 1 426 ? -8.119 4.886 38.390 1.00 96.06 426 LYS A N 1
ATOM 3505 C CA . LYS A 1 426 ? -7.471 3.916 37.492 1.00 96.06 426 LYS A CA 1
ATOM 3506 C C . LYS A 1 426 ? -6.474 3.006 38.209 1.00 96.06 426 LYS A C 1
ATOM 3508 O O . LYS A 1 426 ? -6.460 1.806 37.945 1.00 96.06 426 LYS A O 1
ATOM 3513 N N . GLU A 1 427 ? -5.682 3.548 39.132 1.00 96.44 427 GLU A N 1
ATOM 3514 C CA . GLU A 1 427 ? -4.730 2.762 39.933 1.00 96.44 427 GLU A CA 1
ATOM 3515 C C . GLU A 1 427 ? -5.442 1.735 40.816 1.00 96.44 427 GLU A C 1
ATOM 3517 O O . GLU A 1 427 ? -5.058 0.564 40.853 1.00 96.44 427 GLU A O 1
ATOM 3522 N N . GLU A 1 428 ? -6.525 2.148 41.478 1.00 97.56 428 GLU A N 1
ATOM 3523 C CA . GLU A 1 428 ? -7.333 1.250 42.301 1.00 97.56 428 GLU A CA 1
ATOM 3524 C C . GLU A 1 428 ? -7.978 0.151 41.448 1.00 97.56 428 GLU A C 1
ATOM 3526 O O . GLU A 1 428 ? -7.923 -1.030 41.798 1.00 97.56 428 GLU A O 1
ATOM 3531 N N . SER A 1 429 ? -8.540 0.528 40.299 1.00 97.38 429 SER A N 1
ATOM 3532 C CA . SER A 1 429 ? -9.091 -0.416 39.331 1.00 97.38 429 SER A CA 1
ATOM 3533 C C . SER A 1 429 ? -8.057 -1.435 38.874 1.00 97.38 429 SER A C 1
ATOM 3535 O O . SER A 1 429 ? -8.336 -2.631 38.902 1.00 97.38 429 SER A O 1
ATOM 3537 N N . LEU A 1 430 ? -6.855 -0.994 38.497 1.00 97.38 430 LEU A N 1
ATOM 3538 C CA . LEU A 1 430 ? -5.779 -1.884 38.071 1.00 97.38 430 LEU A CA 1
ATOM 3539 C C . LEU A 1 430 ? -5.387 -2.874 39.176 1.00 97.38 430 LEU A C 1
ATOM 3541 O O . LEU A 1 430 ? -5.232 -4.063 38.891 1.00 97.38 430 LEU A O 1
ATOM 3545 N N . SER A 1 431 ? -5.273 -2.402 40.421 1.00 95.81 431 SER A N 1
ATOM 3546 C CA . SER A 1 431 ? -4.958 -3.242 41.582 1.00 95.81 431 SER A CA 1
ATOM 3547 C C . SER A 1 431 ? -5.996 -4.354 41.768 1.00 95.81 431 SER A C 1
ATOM 3549 O O . SER A 1 431 ? -5.650 -5.537 41.741 1.00 95.81 431 SER A O 1
ATOM 3551 N N . ILE A 1 432 ? -7.283 -3.988 41.821 1.00 96.44 432 ILE A N 1
ATOM 3552 C CA . ILE A 1 432 ? -8.396 -4.936 41.981 1.00 96.44 432 ILE A CA 1
ATOM 3553 C C . ILE A 1 432 ? -8.428 -5.953 40.831 1.00 96.44 432 ILE A C 1
ATOM 3555 O O . ILE A 1 432 ? -8.580 -7.152 41.060 1.00 96.44 432 ILE A O 1
ATOM 3559 N N . LEU A 1 433 ? -8.282 -5.495 39.585 1.00 96.38 433 LEU A N 1
ATOM 3560 C CA . LEU A 1 433 ? -8.339 -6.357 38.400 1.00 96.38 433 LEU A CA 1
ATOM 3561 C C . LEU A 1 433 ? -7.187 -7.365 38.358 1.00 96.38 433 LEU A C 1
ATOM 3563 O O . LEU A 1 433 ? -7.395 -8.531 38.006 1.00 96.38 433 LEU A O 1
ATOM 3567 N N . ASN A 1 434 ? -5.977 -6.922 38.706 1.00 95.94 434 ASN A N 1
ATOM 3568 C CA . ASN A 1 434 ? -4.802 -7.783 38.741 1.00 95.94 434 ASN A CA 1
ATOM 3569 C C . ASN A 1 434 ? -4.908 -8.817 39.864 1.00 95.94 434 ASN A C 1
ATOM 3571 O O . ASN A 1 434 ? -4.657 -9.995 39.608 1.00 95.94 434 ASN A O 1
ATOM 3575 N N . GLU A 1 435 ? -5.360 -8.415 41.056 1.00 93.81 435 GLU A N 1
ATOM 3576 C CA . GLU A 1 435 ? -5.609 -9.326 42.177 1.00 93.81 435 GLU A CA 1
ATOM 3577 C C . GLU A 1 435 ? -6.644 -10.399 41.799 1.00 93.81 435 GLU A C 1
ATOM 3579 O O . GLU A 1 435 ? -6.375 -11.596 41.907 1.00 93.81 435 GLU A O 1
ATOM 3584 N N . GLN A 1 436 ? -7.788 -9.992 41.237 1.00 89.94 436 GLN A N 1
ATOM 3585 C CA . GLN A 1 436 ? -8.864 -10.903 40.820 1.00 89.94 436 GLN A CA 1
ATOM 3586 C C . GLN A 1 436 ? -8.429 -11.937 39.774 1.00 89.94 436 GLN A C 1
ATOM 3588 O O . GLN A 1 436 ? -8.979 -13.040 39.718 1.00 89.94 436 GLN A O 1
ATOM 3593 N N . LYS A 1 437 ? -7.476 -11.588 38.905 1.00 91.25 437 LYS A N 1
ATOM 3594 C CA . LYS A 1 437 ? -6.958 -12.483 37.861 1.00 91.25 437 LYS A CA 1
ATOM 3595 C C . LYS A 1 437 ? -5.653 -13.179 38.239 1.00 91.25 437 LYS A C 1
ATOM 3597 O O . LYS A 1 437 ? -5.151 -13.945 37.414 1.00 91.25 437 LYS A O 1
ATOM 3602 N N . GLY A 1 438 ? -5.123 -12.937 39.441 1.00 93.50 438 GLY A N 1
ATOM 3603 C CA . GLY A 1 438 ? -3.823 -13.451 39.868 1.00 93.50 438 GLY A CA 1
ATOM 3604 C C . GLY A 1 438 ? -2.696 -13.025 38.924 1.00 93.50 438 GLY A C 1
ATOM 3605 O O . GLY A 1 438 ? -1.845 -13.837 38.568 1.00 93.50 438 GLY A O 1
ATOM 3606 N N . ILE A 1 439 ? -2.741 -11.785 38.431 1.00 92.44 439 ILE A N 1
ATOM 3607 C CA . ILE A 1 439 ? -1.727 -11.241 37.526 1.00 92.44 439 ILE A CA 1
ATOM 3608 C C . ILE A 1 439 ? -0.531 -10.786 38.362 1.00 92.44 439 ILE A C 1
ATOM 3610 O O . ILE A 1 439 ? -0.649 -9.884 39.185 1.00 92.44 439 ILE A O 1
ATOM 3614 N N . GLU A 1 440 ? 0.621 -11.409 38.126 1.00 91.50 440 GLU A N 1
ATOM 3615 C CA . GLU A 1 440 ? 1.871 -11.090 38.816 1.00 91.50 440 GLU A CA 1
ATOM 3616 C C . GLU A 1 440 ? 2.368 -9.681 38.463 1.00 91.50 440 GLU A C 1
ATOM 3618 O O . GLU A 1 440 ? 2.392 -9.290 37.289 1.00 91.50 440 GLU A O 1
ATOM 3623 N N . GLU A 1 441 ? 2.787 -8.928 39.480 1.00 90.56 441 GLU A N 1
ATOM 3624 C CA . GLU A 1 441 ? 3.330 -7.580 39.328 1.00 90.56 441 GLU A CA 1
ATOM 3625 C C . GLU A 1 441 ? 4.582 -7.579 38.432 1.00 90.56 441 GLU A C 1
ATOM 3627 O O . GLU A 1 441 ? 5.422 -8.474 38.486 1.00 90.56 441 GLU A O 1
ATOM 3632 N N . GLY A 1 442 ? 4.695 -6.588 37.545 1.00 89.31 442 GLY A N 1
ATOM 3633 C CA . GLY A 1 442 ? 5.814 -6.474 36.602 1.00 89.31 442 GLY A CA 1
ATOM 3634 C C . GLY A 1 442 ? 5.778 -7.441 35.408 1.00 89.31 442 GLY A C 1
ATOM 3635 O O . GLY A 1 442 ? 6.534 -7.240 34.450 1.00 89.31 442 GLY A O 1
ATOM 3636 N N . SER A 1 443 ? 4.884 -8.439 35.406 1.00 93.75 443 SER A N 1
ATOM 3637 C CA . SER A 1 443 ? 4.699 -9.353 34.272 1.00 93.75 443 SER A CA 1
ATOM 3638 C C . SER A 1 443 ? 4.230 -8.620 33.009 1.00 93.75 443 SER A C 1
ATOM 3640 O O . SER A 1 443 ? 3.639 -7.539 33.071 1.00 93.75 443 SER A O 1
ATOM 3642 N N . GLN A 1 444 ? 4.440 -9.223 31.833 1.00 94.62 444 GLN A N 1
ATOM 3643 C CA . GLN A 1 444 ? 3.914 -8.658 30.583 1.00 94.62 444 GLN A CA 1
ATOM 3644 C C . GLN A 1 444 ? 2.390 -8.491 30.645 1.00 94.62 444 GLN A C 1
ATOM 3646 O O . GLN A 1 444 ? 1.863 -7.461 30.249 1.00 94.62 444 GLN A O 1
ATOM 3651 N N . ARG A 1 445 ? 1.694 -9.454 31.254 1.00 93.94 445 ARG A N 1
ATOM 3652 C CA . ARG A 1 445 ? 0.243 -9.405 31.433 1.00 93.94 445 ARG A CA 1
ATOM 3653 C C . ARG A 1 445 ? -0.204 -8.244 32.329 1.00 93.94 445 ARG A C 1
ATOM 3655 O O . ARG A 1 445 ? -1.254 -7.664 32.067 1.00 93.94 445 ARG A O 1
ATOM 3662 N N . ALA A 1 446 ? 0.581 -7.882 33.348 1.00 93.62 446 ALA A N 1
ATOM 3663 C CA . ALA A 1 446 ? 0.322 -6.692 34.161 1.00 93.62 446 ALA A CA 1
ATOM 3664 C C . ALA A 1 446 ? 0.471 -5.406 33.342 1.00 93.62 446 ALA A C 1
ATOM 3666 O O . ALA A 1 446 ? -0.366 -4.514 33.456 1.00 93.62 446 ALA A O 1
ATOM 3667 N N . LYS A 1 447 ? 1.496 -5.330 32.483 1.00 95.69 447 LYS A N 1
ATOM 3668 C CA . LYS A 1 447 ? 1.707 -4.191 31.575 1.00 95.69 447 LYS A CA 1
ATOM 3669 C C . LYS A 1 447 ? 0.572 -4.061 30.561 1.00 95.69 447 LYS A C 1
ATOM 3671 O O . LYS A 1 447 ? 0.065 -2.961 30.370 1.00 95.69 447 LYS A O 1
ATOM 3676 N N . ASP A 1 448 ? 0.137 -5.175 29.975 1.00 94.31 448 ASP A N 1
ATOM 3677 C CA . ASP A 1 448 ? -0.983 -5.200 29.031 1.00 94.31 448 ASP A CA 1
ATOM 3678 C C . ASP A 1 448 ? -2.280 -4.744 29.716 1.00 94.31 448 ASP A C 1
ATOM 3680 O O . ASP A 1 448 ? -3.006 -3.902 29.193 1.00 94.31 448 ASP A O 1
ATOM 3684 N N . ASN A 1 449 ? -2.558 -5.242 30.927 1.00 95.94 449 ASN A N 1
ATOM 3685 C CA . ASN A 1 449 ? -3.763 -4.847 31.651 1.00 95.94 449 ASN A CA 1
ATOM 3686 C C . ASN A 1 449 ? -3.725 -3.378 32.090 1.00 95.94 449 ASN A C 1
ATOM 3688 O O . ASN A 1 449 ? -4.732 -2.682 31.976 1.00 95.94 449 ASN A O 1
ATOM 3692 N N . ALA A 1 450 ? -2.561 -2.885 32.527 1.00 96.81 450 ALA A N 1
ATOM 3693 C CA . ALA A 1 450 ? -2.358 -1.466 32.797 1.00 96.81 450 ALA A CA 1
ATOM 3694 C C . ALA A 1 450 ? -2.654 -0.635 31.545 1.00 96.81 450 ALA A C 1
ATOM 3696 O O . ALA A 1 450 ? -3.439 0.308 31.608 1.00 96.81 450 ALA A O 1
ATOM 3697 N N . HIS A 1 451 ? -2.116 -1.028 30.391 1.00 96.06 451 HIS A N 1
ATOM 3698 C CA . HIS A 1 451 ? -2.395 -0.359 29.125 1.00 96.06 451 HIS A CA 1
ATOM 3699 C C . HIS A 1 451 ? -3.908 -0.281 28.823 1.00 96.06 451 HIS A C 1
ATOM 3701 O O . HIS A 1 451 ? -4.405 0.790 28.471 1.00 96.06 451 HIS A O 1
ATOM 3707 N N . PHE A 1 452 ? -4.673 -1.353 29.058 1.00 96.06 452 PHE A N 1
ATOM 3708 C CA . PHE A 1 452 ? -6.131 -1.342 28.861 1.00 96.06 452 PHE A CA 1
ATOM 3709 C C . PHE A 1 452 ? -6.896 -0.454 29.850 1.00 96.06 452 PHE A C 1
ATOM 3711 O O . PHE A 1 452 ? -7.917 0.120 29.477 1.00 96.06 452 PHE A O 1
ATOM 3718 N N . VAL A 1 453 ? -6.430 -0.350 31.098 1.00 96.94 453 VAL A N 1
ATOM 3719 C CA . VAL A 1 453 ? -7.032 0.521 32.125 1.00 96.94 453 VAL A CA 1
ATOM 3720 C C . VAL A 1 453 ? -6.728 1.997 31.843 1.00 96.94 453 VAL A C 1
ATOM 3722 O O . VAL A 1 453 ? -7.597 2.859 31.983 1.00 96.94 453 VAL A O 1
ATOM 3725 N N . TYR A 1 454 ? -5.495 2.313 31.443 1.00 96.44 454 TYR A N 1
ATOM 3726 C CA . TYR A 1 454 ? -5.067 3.695 31.222 1.00 96.44 454 TYR A CA 1
ATOM 3727 C C . TYR A 1 454 ? -5.478 4.262 29.867 1.00 96.44 454 TYR A C 1
ATOM 3729 O O . TYR A 1 454 ? -5.641 5.480 29.767 1.00 96.44 454 TYR A O 1
ATOM 3737 N N . SER A 1 4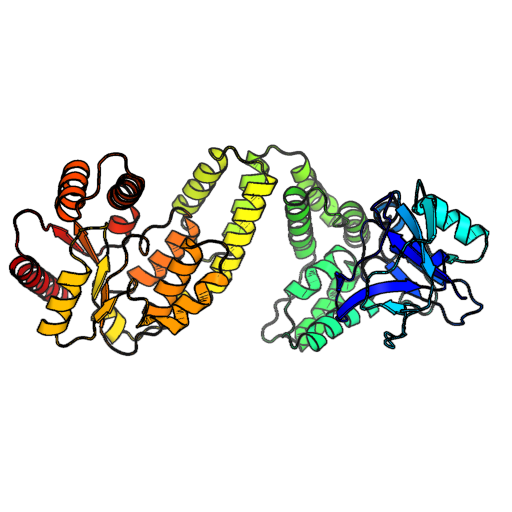55 ? -5.711 3.417 28.861 1.00 94.50 455 SER A N 1
ATOM 3738 C CA . SER A 1 455 ? -6.256 3.860 27.578 1.00 94.50 455 SER A CA 1
ATOM 3739 C C . SER A 1 455 ? -7.585 4.594 27.761 1.00 94.50 455 SER A C 1
ATOM 3741 O O . SER A 1 455 ? -8.417 4.170 28.554 1.00 94.50 455 SER A O 1
ATOM 3743 N N . SER A 1 456 ? -7.781 5.678 27.003 1.00 94.06 456 SER A N 1
ATOM 3744 C CA . SER A 1 456 ? -9.045 6.435 26.967 1.00 94.06 456 SER A CA 1
ATOM 3745 C C . SER A 1 456 ? -10.074 5.858 25.988 1.00 94.06 456 SER A C 1
ATOM 3747 O O . SER A 1 456 ? -11.176 6.393 25.858 1.00 94.06 456 SER A O 1
ATOM 3749 N N . CYS A 1 457 ? -9.713 4.806 25.239 1.00 96.06 457 CYS A N 1
ATOM 3750 C CA . CYS A 1 457 ? -10.575 4.252 24.193 1.00 96.06 457 CYS A CA 1
ATOM 3751 C C . CYS A 1 457 ? -11.895 3.736 24.772 1.00 96.06 457 CYS A C 1
ATOM 3753 O O . CYS A 1 457 ? -12.950 3.992 24.204 1.00 96.06 457 CYS A O 1
ATOM 3755 N N . ASN A 1 458 ? -11.848 3.052 25.917 1.00 96.19 458 ASN A N 1
ATOM 3756 C CA . ASN A 1 458 ? -13.042 2.491 26.541 1.00 96.19 458 ASN A CA 1
ATOM 3757 C C . ASN A 1 458 ? -14.035 3.583 26.950 1.00 96.19 458 ASN A C 1
ATOM 3759 O O . ASN A 1 458 ? -15.217 3.481 26.641 1.00 96.19 458 ASN A O 1
ATOM 3763 N N . GLU A 1 459 ? -13.563 4.638 27.610 1.00 96.06 459 GLU A N 1
ATOM 3764 C CA . GLU A 1 459 ? -14.395 5.753 28.062 1.00 96.06 459 GLU A CA 1
ATOM 3765 C C . GLU A 1 459 ? -14.981 6.528 26.880 1.00 96.06 459 GLU A C 1
ATOM 3767 O O . GLU A 1 459 ? -16.129 6.952 26.936 1.00 96.06 459 GLU A O 1
ATOM 3772 N N . LYS A 1 460 ? -14.220 6.670 25.786 1.00 96.25 460 LYS A N 1
ATOM 3773 C CA . LYS A 1 460 ? -14.684 7.317 24.549 1.00 96.25 460 LYS A CA 1
ATOM 3774 C C . LYS A 1 460 ? -15.715 6.492 23.768 1.00 96.25 460 LYS A C 1
ATOM 3776 O O . LYS A 1 460 ? -16.415 7.072 22.945 1.00 96.25 460 LYS A O 1
ATOM 3781 N N . LEU A 1 461 ? -15.765 5.173 23.970 1.00 97.25 461 LEU A N 1
ATOM 3782 C CA . LEU A 1 461 ? -16.717 4.262 23.319 1.00 97.25 461 LEU A CA 1
ATOM 3783 C C . LEU A 1 461 ? -17.963 4.000 24.175 1.00 97.25 461 LEU A C 1
ATOM 3785 O O . LEU A 1 461 ? -19.025 3.682 23.645 1.00 97.25 461 LEU A O 1
ATOM 3789 N N . ALA A 1 462 ? -17.834 4.071 25.499 1.00 97.50 462 ALA A N 1
ATOM 3790 C CA . ALA A 1 462 ? -18.895 3.700 26.419 1.00 97.50 462 ALA A CA 1
ATOM 3791 C C . ALA A 1 462 ? -20.047 4.710 26.412 1.00 97.50 462 ALA A C 1
ATOM 3793 O O . ALA A 1 462 ? -19.861 5.914 26.561 1.00 97.50 462 ALA A O 1
ATOM 3794 N N . THR A 1 463 ? -21.268 4.189 26.365 1.00 96.81 463 THR A N 1
ATOM 3795 C CA . THR A 1 463 ? -22.488 4.960 26.637 1.00 96.81 463 THR A CA 1
ATOM 3796 C C . THR A 1 463 ? -22.880 4.930 28.116 1.00 96.81 463 THR A C 1
ATOM 3798 O O . THR A 1 463 ? -23.709 5.727 28.554 1.00 96.81 463 THR A O 1
ATOM 3801 N N . LEU A 1 464 ? -22.325 3.979 28.874 1.00 96.19 464 LEU A N 1
ATOM 3802 C CA . LEU A 1 464 ? -22.535 3.798 30.305 1.00 96.19 464 LEU A CA 1
ATOM 3803 C C . LEU A 1 464 ? -21.277 3.193 30.941 1.00 96.19 464 LEU A C 1
ATOM 3805 O O . LEU A 1 464 ? -20.700 2.244 30.411 1.00 96.19 464 LEU A O 1
ATOM 3809 N N . ILE A 1 465 ? -20.884 3.705 32.107 1.00 97.06 465 ILE A N 1
ATOM 3810 C CA . ILE A 1 465 ? -19.814 3.132 32.932 1.00 97.06 465 ILE A CA 1
ATOM 3811 C C . ILE A 1 465 ? -20.456 2.450 34.142 1.00 97.06 465 ILE A C 1
ATOM 3813 O O . ILE A 1 465 ? -21.259 3.054 34.856 1.00 97.06 465 ILE A O 1
ATOM 3817 N N . GLN A 1 466 ? -20.110 1.184 34.375 1.00 97.19 466 GLN A N 1
ATOM 3818 C CA . GLN A 1 466 ? -20.609 0.395 35.496 1.00 97.19 466 GLN A CA 1
ATOM 3819 C C . GLN A 1 466 ? -19.463 0.025 36.441 1.00 97.19 466 GLN A C 1
ATOM 3821 O O . GLN A 1 466 ? -18.618 -0.816 36.125 1.00 97.19 466 GLN A O 1
ATOM 3826 N N . TYR A 1 467 ? -19.492 0.627 37.633 1.00 96.75 467 TYR A N 1
ATOM 3827 C CA . TYR A 1 467 ? -18.533 0.349 38.696 1.00 96.75 467 TYR A CA 1
ATOM 3828 C C . TYR A 1 467 ? -18.859 -0.948 39.439 1.00 96.75 467 TYR A C 1
ATOM 3830 O O . TYR A 1 467 ? -19.995 -1.143 39.896 1.00 96.75 467 TYR A O 1
ATOM 3838 N N . THR A 1 468 ? -17.861 -1.825 39.565 1.00 95.81 468 THR A N 1
ATOM 3839 C CA . THR A 1 468 ? -18.031 -3.199 40.073 1.00 95.81 468 THR A CA 1
ATOM 3840 C C . THR A 1 468 ? -17.439 -3.443 41.464 1.00 95.81 468 THR A C 1
ATOM 3842 O O . THR A 1 468 ? -17.701 -4.488 42.060 1.00 95.81 468 THR A O 1
ATOM 3845 N N . LYS A 1 469 ? -16.666 -2.500 42.023 1.00 95.12 469 LYS A N 1
ATOM 3846 C CA . LYS A 1 469 ? -16.021 -2.665 43.335 1.00 95.12 469 LYS A CA 1
ATOM 3847 C C . LYS A 1 469 ? -17.043 -2.959 44.437 1.00 95.12 469 LYS A C 1
ATOM 3849 O O . LYS A 1 469 ? -18.019 -2.235 44.609 1.00 95.12 469 LYS A O 1
ATOM 3854 N N . GLY A 1 470 ? -16.764 -4.007 45.216 1.00 91.94 470 GLY A N 1
ATOM 3855 C CA . GLY A 1 470 ? -17.551 -4.389 46.392 1.00 91.94 470 GLY A CA 1
ATOM 3856 C C . GLY A 1 470 ? -18.921 -5.002 46.091 1.00 91.94 470 GLY A C 1
ATOM 3857 O O . GLY A 1 470 ? -19.672 -5.231 47.033 1.00 91.94 470 GLY A O 1
ATOM 3858 N N . LYS A 1 471 ? -19.242 -5.269 44.820 1.00 93.19 471 LYS A N 1
ATOM 3859 C CA . LYS A 1 471 ? -20.525 -5.836 44.388 1.00 93.19 471 LYS A CA 1
ATOM 3860 C C . LYS A 1 471 ? -20.331 -7.241 43.837 1.00 93.19 471 LYS A C 1
ATOM 3862 O O . LYS A 1 471 ? -19.312 -7.539 43.210 1.00 93.19 471 LYS A O 1
ATOM 3867 N N . ASN A 1 472 ? -21.318 -8.105 44.037 1.00 92.88 472 ASN A N 1
ATOM 3868 C CA . ASN A 1 472 ? -21.338 -9.414 43.393 1.00 92.88 472 ASN A CA 1
ATOM 3869 C C . ASN A 1 472 ? -21.945 -9.333 41.971 1.00 92.88 472 ASN A C 1
ATOM 3871 O O . ASN A 1 472 ? -22.636 -8.365 41.647 1.00 92.88 472 ASN A O 1
ATOM 3875 N N . PRO A 1 473 ? -21.719 -10.336 41.099 1.00 92.62 473 PRO A N 1
ATOM 3876 C CA . PRO A 1 473 ? -22.206 -10.295 39.718 1.00 92.62 473 PRO A CA 1
ATOM 3877 C C . PRO A 1 473 ? -23.724 -10.111 39.562 1.00 92.62 473 PRO A C 1
ATOM 3879 O O . PRO A 1 473 ? -24.153 -9.423 38.638 1.00 92.62 473 PRO A O 1
ATOM 3882 N N . SER A 1 474 ? -24.549 -10.676 40.455 1.00 91.50 474 SER A N 1
ATOM 3883 C CA . SER A 1 474 ? -26.008 -10.502 40.378 1.00 91.50 474 SER A CA 1
ATOM 3884 C C . SER A 1 474 ? -26.409 -9.065 40.691 1.00 91.50 474 SER A C 1
ATOM 3886 O O . SER A 1 474 ? -27.188 -8.489 39.943 1.00 91.50 474 SER A O 1
ATOM 3888 N N . GLU A 1 475 ? -25.831 -8.468 41.739 1.00 93.62 475 GLU A N 1
ATOM 3889 C CA . GLU A 1 475 ? -26.078 -7.066 42.108 1.00 93.62 475 GLU A CA 1
ATOM 3890 C C . GLU A 1 475 ? -25.712 -6.114 40.969 1.00 93.62 475 GLU A C 1
ATOM 3892 O O . GLU A 1 475 ? -26.490 -5.226 40.629 1.00 93.62 475 GLU A O 1
ATOM 3897 N N . ILE A 1 476 ? -24.551 -6.330 40.340 1.00 93.81 476 ILE A N 1
ATOM 3898 C CA . ILE A 1 476 ? -24.109 -5.532 39.189 1.00 93.81 476 ILE A CA 1
ATOM 3899 C C . ILE A 1 476 ? -25.093 -5.694 38.024 1.00 93.81 476 ILE A C 1
ATOM 3901 O O . ILE A 1 476 ? -25.385 -4.721 37.333 1.00 93.81 476 ILE A O 1
ATOM 3905 N N . THR A 1 477 ? -25.601 -6.910 37.801 1.00 93.06 477 THR A N 1
ATOM 3906 C CA . THR A 1 477 ? -26.526 -7.205 36.695 1.00 93.06 477 THR A CA 1
ATOM 3907 C C . THR A 1 477 ? -27.858 -6.502 36.915 1.00 93.06 477 THR A C 1
ATOM 3909 O O . THR A 1 477 ? -28.363 -5.857 36.003 1.00 93.06 477 THR A O 1
ATOM 3912 N N . ASP A 1 478 ? -28.403 -6.586 38.127 1.00 92.94 478 ASP A N 1
ATOM 3913 C CA . ASP A 1 478 ? -29.681 -5.967 38.478 1.00 92.94 478 ASP A CA 1
ATOM 3914 C C . ASP A 1 478 ? -29.603 -4.436 38.412 1.00 92.94 478 ASP A C 1
ATOM 3916 O O . ASP A 1 478 ? -30.469 -3.799 37.816 1.00 92.94 478 ASP A O 1
ATOM 3920 N N . GLU A 1 479 ? -28.527 -3.843 38.940 1.00 94.12 479 GLU A N 1
ATOM 3921 C CA . GLU A 1 479 ? -28.277 -2.401 38.835 1.00 94.12 479 GLU A CA 1
ATOM 3922 C C . GLU A 1 479 ? -28.154 -1.951 37.374 1.00 94.12 479 GLU A C 1
ATOM 3924 O O . GLU A 1 479 ? -28.678 -0.904 36.989 1.00 94.12 479 GLU A O 1
ATOM 3929 N N . LEU A 1 480 ? -27.464 -2.740 36.550 1.00 94.19 480 LEU A N 1
ATOM 3930 C CA . LEU A 1 480 ? -27.284 -2.424 35.145 1.00 94.19 480 LEU A CA 1
ATOM 3931 C C . LEU A 1 480 ? -28.611 -2.476 34.379 1.00 94.19 480 LEU A C 1
ATOM 3933 O O . LEU A 1 480 ? -28.893 -1.562 33.609 1.00 94.19 480 LEU A O 1
ATOM 3937 N N . LEU A 1 481 ? -29.436 -3.502 34.608 1.00 93.12 481 LEU A N 1
ATOM 3938 C CA . LEU A 1 481 ? -30.757 -3.615 33.987 1.00 93.12 481 LEU A CA 1
ATOM 3939 C C . LEU A 1 481 ? -31.651 -2.422 34.345 1.00 93.12 481 LEU A C 1
ATOM 3941 O O . LEU A 1 481 ? -32.271 -1.849 33.452 1.00 93.12 481 LEU A O 1
ATOM 3945 N N . MET A 1 482 ? -31.639 -1.977 35.607 1.00 92.50 482 MET A N 1
ATOM 3946 C CA . MET A 1 482 ? -32.364 -0.766 36.017 1.00 92.50 482 MET A CA 1
ATOM 3947 C C . MET A 1 482 ? -31.903 0.471 35.233 1.00 92.50 482 MET A C 1
ATOM 3949 O O . MET A 1 482 ? -32.733 1.212 34.709 1.00 92.50 482 MET A O 1
ATOM 3953 N N . LYS A 1 483 ? -30.587 0.673 35.085 1.00 92.25 483 LYS A N 1
ATOM 3954 C CA . LYS A 1 483 ? -30.027 1.802 34.317 1.00 92.25 483 LYS A CA 1
ATOM 3955 C C . LYS A 1 483 ? -30.391 1.749 32.834 1.00 92.25 483 LYS A C 1
ATOM 3957 O O . LYS A 1 483 ? -30.637 2.791 32.228 1.00 92.25 483 LYS A O 1
ATOM 3962 N N . LEU A 1 484 ? -30.404 0.554 32.242 1.00 88.75 484 LEU A N 1
ATOM 3963 C CA . LEU A 1 484 ? -30.796 0.366 30.845 1.00 88.75 484 LEU A CA 1
ATOM 3964 C C . LEU A 1 484 ? -32.282 0.699 30.647 1.00 88.75 484 LEU A C 1
ATOM 3966 O O . LEU A 1 484 ? -32.604 1.472 29.749 1.00 88.75 484 LEU A O 1
ATOM 3970 N N . GLU A 1 485 ? -33.165 0.219 31.529 1.00 85.94 485 GLU A N 1
ATOM 3971 C CA . GLU A 1 485 ? -34.599 0.539 31.490 1.00 85.94 485 GLU A CA 1
ATOM 3972 C C . GLU A 1 485 ? -34.890 2.035 31.672 1.00 85.94 485 GLU A C 1
ATOM 3974 O O . GLU A 1 485 ? -35.771 2.586 31.006 1.00 85.94 485 GLU A O 1
ATOM 3979 N N . GLU A 1 486 ? -34.180 2.702 32.586 1.00 84.19 486 GLU A N 1
ATOM 3980 C CA . GLU A 1 486 ? -34.300 4.147 32.789 1.00 84.19 486 GLU A CA 1
ATOM 3981 C C . GLU A 1 486 ? -33.908 4.909 31.526 1.00 84.19 486 GLU A C 1
ATOM 3983 O O . GLU A 1 486 ? -34.673 5.760 31.076 1.00 84.19 486 GLU A O 1
ATOM 3988 N N . LYS A 1 487 ? -32.775 4.550 30.909 1.00 77.94 487 LYS A N 1
ATOM 3989 C CA . LYS A 1 487 ? -32.283 5.177 29.677 1.00 77.94 487 LYS A CA 1
ATOM 3990 C C . LYS A 1 487 ? -33.293 5.058 28.533 1.00 77.94 487 LYS A C 1
ATOM 3992 O O . LYS A 1 487 ? -33.559 6.054 27.866 1.00 77.94 487 LYS A O 1
ATOM 3997 N N . THR A 1 488 ? -33.899 3.884 28.344 1.00 74.75 488 THR A N 1
ATOM 3998 C CA . THR A 1 488 ? -34.923 3.677 27.307 1.00 74.75 488 THR A CA 1
ATOM 3999 C C . THR A 1 488 ? -36.139 4.581 27.525 1.00 74.75 488 THR A C 1
ATOM 4001 O O . THR A 1 488 ? -36.651 5.149 26.564 1.00 74.75 488 THR A O 1
ATOM 4004 N N . LYS A 1 489 ? -36.574 4.789 28.778 1.00 71.69 489 LYS A N 1
ATOM 4005 C CA . LYS A 1 489 ? -37.721 5.660 29.099 1.00 71.69 489 LYS A CA 1
ATOM 4006 C C . LYS A 1 489 ? -37.444 7.133 28.798 1.00 71.69 489 LYS A C 1
ATOM 4008 O O . LYS A 1 489 ? -38.333 7.814 28.287 1.00 71.69 489 LYS A O 1
ATOM 4013 N N . THR A 1 490 ? -36.240 7.630 29.084 1.00 62.47 490 THR A N 1
ATOM 4014 C CA . THR A 1 490 ? -35.862 9.031 28.821 1.00 62.47 490 THR A CA 1
ATOM 4015 C C . THR A 1 490 ? -35.644 9.334 27.341 1.00 62.47 490 THR A C 1
ATOM 4017 O O . THR A 1 490 ? -35.745 10.492 26.961 1.00 62.47 490 THR A O 1
ATOM 4020 N N . SER A 1 491 ? -35.353 8.332 26.504 1.00 58.75 491 SER A N 1
ATOM 4021 C CA . SER A 1 491 ? -35.200 8.501 25.047 1.00 58.75 491 SER A CA 1
ATOM 4022 C C . SER A 1 491 ? -36.530 8.521 24.275 1.00 58.75 491 SER A C 1
ATOM 4024 O O . SER A 1 491 ? -36.550 8.917 23.115 1.00 58.75 491 SER A O 1
ATOM 4026 N N . THR A 1 492 ? -37.636 8.108 24.905 1.00 49.50 492 THR A N 1
ATOM 4027 C CA . THR A 1 492 ? -39.001 8.103 24.330 1.00 49.50 492 THR A CA 1
ATOM 4028 C C . THR A 1 492 ? -39.861 9.330 24.681 1.00 49.50 492 THR A C 1
ATOM 4030 O O . THR A 1 492 ? -41.039 9.365 24.319 1.00 49.50 492 THR A O 1
ATOM 4033 N N . ILE A 1 493 ? -39.301 10.318 25.389 1.00 36.06 493 ILE A N 1
ATOM 4034 C CA . ILE A 1 493 ? -39.925 11.618 25.714 1.00 36.06 493 ILE A CA 1
ATOM 4035 C C . ILE A 1 493 ? -39.234 12.692 24.882 1.00 36.06 493 ILE A C 1
ATOM 4037 O O . ILE A 1 493 ? -39.956 13.558 24.337 1.00 36.06 493 ILE A O 1
#

Organism: NCBI:txid2840820

Foldseek 3Di:
DAKWKAKDLDPDDFKDAFPQDPVGTWDKTFSQQLVNLVVNWPDDDPLQWDWDDPDPPAAIEIEGNFACSLVNGFAAKIKMFMFDCVQWDDPPPVDRMITHNGMTGTPDIDIGGTSSVVNVVCVVVRNYDYHHPPGDDPVQDSQNVVVVVVLVVVCVVVVHQDDPVSCLLVCLGRVSCQVVSQVVCPVRDPPDDGDDLVVNLVSLLVVLLVCLLVVSHDSCSVRSLVNSCVVPVVCNVSNVVSNCLSVDDLLSSVLSLLVSLVVPDPPDDPVLSVLQSVVVVPDPDDSNVSSVVSVVVSVLLVVCLVLLPQDDDLQQQEQAAEEAFFAQLCLVVLQVVLCVVVVFAEAELPPCVVCVVLVVCCVVDPDNLSSLLVSVSNCSSPDPHHGYYYYYLSSQDDSNSSSLVSVLSNLVSHPHYEYRFADPDLVVRLVNRCVSVVPDPPDPSSVRRSSSSPDCRSVSRGPYYQHCHPHDSVRSNVVVVVVSVVVVVVVVD

InterPro domains:
  IPR027417 P-loop containing nucleoside triphosphate hydrolase [G3DSA:3.40.50.300] (315-489)
  IPR027417 P-loop containing nucleoside triphosphate hydrolase [SSF52540] (250-351)
  IPR027417 P-loop containing nucleoside triphosphate hydrolase [SSF52540] (321-485)
  IPR031322 Shikimate kinase/gluconokinase [PF01202] (327-484)

Secondary structure (DSSP, 8-state):
--EEEEEES--S-SEE--EE-SS-EEEEEBS-HHHHHHHT-SS--TTTEEEE-SSTTSPEEEEE-STTHHHHHH-S-EEEEEEESTT-B----SSS-EEESS-EEEEEEEEES-HHHHHHHHHHTTSEEEE-TT---TTS-TT-THHHHHHHHHHHHTTPPP-GGGGHHHHHH-GGGHHHHHHHHHHHSTT--PPPTTHHHHHHHHHHHHHHH-TTS---HHHHHHHHHHH-GGGHHHHHHHHHGGGS-HHHHHHHHHHHHHTTSTT--HHHHHHHHHHHHS--S-HHHHHHHHHHHHHHHHHHHHHHTS---HHHHHH-EEEE-STTS-HHHHHHHHHHHHT-EEEETT-TTTTHHHHTTGGGSSSHHHHHHHHHHHHHHT--S-EEEEPPTTTT--SSHHHHHHHHHHHTT-SEEEEEES-SSHHHHHHHHHHHHTPPTTSHHHHHHHHHHH-SHHHHH-SEEEE-TT--HHHHHHHHHHHHHHHHHHHT-

pLDDT: mean 92.97, std 6.76, range [36.06, 98.56]